Protein AF-A0A087GY65-F1 (afdb_monomer_lite)

Radius of gyration: 24.08 Å; chains: 1; bounding box: 50×68×82 Å

Structure (mmCIF, N/CA/C/O backbone):
data_AF-A0A087GY65-F1
#
_entry.id   AF-A0A087GY65-F1
#
loop_
_atom_site.group_PDB
_atom_site.id
_atom_site.type_symbol
_atom_site.label_atom_id
_atom_site.label_alt_id
_atom_site.label_comp_id
_atom_site.label_asym_id
_atom_site.label_entity_id
_atom_site.label_seq_id
_atom_site.pdbx_PDB_ins_code
_atom_site.Cartn_x
_atom_site.Cartn_y
_atom_site.Cartn_z
_atom_site.occupancy
_atom_site.B_iso_or_equiv
_atom_site.auth_seq_id
_atom_site.auth_comp_id
_atom_site.auth_asym_id
_atom_site.auth_atom_id
_atom_site.pdbx_PDB_model_num
ATOM 1 N N . MET A 1 1 ? -18.351 9.600 55.169 1.00 34.00 1 MET A N 1
ATOM 2 C CA . MET A 1 1 ? -18.700 10.530 54.075 1.00 34.00 1 MET A CA 1
ATOM 3 C C . MET A 1 1 ? -17.710 11.680 54.104 1.00 34.00 1 MET A C 1
ATOM 5 O O . MET A 1 1 ? -17.830 12.548 54.955 1.00 34.00 1 MET A O 1
ATOM 9 N N . VAL A 1 2 ? -16.688 11.634 53.250 1.00 30.53 2 VAL A N 1
ATOM 10 C CA . VAL A 1 2 ? -15.735 12.736 53.057 1.00 30.53 2 VAL A CA 1
ATOM 11 C C . VAL A 1 2 ? -15.933 13.208 51.622 1.00 30.53 2 VAL A C 1
ATOM 13 O O . VAL A 1 2 ? -15.887 12.397 50.701 1.00 30.53 2 VAL A O 1
ATOM 16 N N . SER A 1 3 ? -16.264 14.486 51.464 1.00 28.03 3 SER A N 1
ATOM 17 C CA . SER A 1 3 ? -16.585 15.107 50.177 1.00 28.03 3 SER A CA 1
ATOM 18 C C . SER A 1 3 ? -15.366 15.076 49.241 1.00 28.03 3 SER A C 1
ATOM 20 O O . SER A 1 3 ? -14.262 15.370 49.714 1.00 28.03 3 SER A O 1
ATOM 22 N N . PRO A 1 4 ? -15.508 14.756 47.941 1.00 36.94 4 PRO A N 1
ATOM 23 C CA . PRO A 1 4 ? -14.386 14.831 47.020 1.00 36.94 4 PRO A CA 1
ATOM 24 C C . PRO A 1 4 ? -14.046 16.304 46.769 1.00 36.94 4 PRO A C 1
ATOM 26 O O . PRO A 1 4 ? -14.900 17.107 46.395 1.00 36.94 4 PRO A O 1
ATOM 29 N N . LYS A 1 5 ? -12.785 16.676 47.014 1.00 35.06 5 LYS A N 1
ATOM 30 C CA . LYS A 1 5 ? -12.247 17.980 46.617 1.00 35.06 5 LYS A CA 1
ATOM 31 C C . LYS A 1 5 ? -12.293 18.069 45.092 1.00 35.06 5 LYS A C 1
ATOM 33 O O . LYS A 1 5 ? -11.694 17.240 44.415 1.00 35.06 5 LYS A O 1
ATOM 38 N N . ASN A 1 6 ? -12.986 19.084 44.583 1.00 32.34 6 ASN A N 1
ATOM 39 C CA . ASN A 1 6 ? -12.988 19.442 43.169 1.00 32.34 6 ASN A CA 1
ATOM 40 C C . ASN A 1 6 ? -11.543 19.662 42.697 1.00 32.34 6 ASN A C 1
ATOM 42 O O . ASN A 1 6 ? -10.869 20.586 43.154 1.00 32.34 6 ASN A O 1
ATOM 46 N N . LEU A 1 7 ? -11.067 18.794 41.803 1.00 34.00 7 LEU A N 1
ATOM 47 C CA . LEU A 1 7 ? -9.820 18.980 41.069 1.00 34.00 7 LEU A CA 1
ATOM 48 C C . LEU A 1 7 ? -10.046 20.098 40.046 1.00 34.00 7 LEU A C 1
ATOM 50 O O . LEU A 1 7 ? -10.655 19.884 39.002 1.00 34.00 7 LEU A O 1
ATOM 54 N N . HIS A 1 8 ? -9.582 21.306 40.364 1.00 31.89 8 HIS A N 1
ATOM 55 C CA . HIS A 1 8 ? -9.446 22.375 39.379 1.00 31.89 8 HIS A CA 1
ATOM 56 C C . HIS A 1 8 ? -8.224 22.069 38.511 1.00 31.89 8 HIS A C 1
ATOM 58 O O . HIS A 1 8 ? -7.093 22.355 38.897 1.00 31.89 8 HIS A O 1
ATOM 64 N N . VAL A 1 9 ? -8.458 21.457 37.352 1.00 36.16 9 VAL A N 1
ATOM 65 C CA . VAL A 1 9 ? -7.454 21.334 36.293 1.00 36.16 9 VAL A CA 1
ATOM 66 C C . VAL A 1 9 ? -7.715 22.441 35.282 1.00 36.16 9 VAL A C 1
ATOM 68 O O . VAL A 1 9 ? -8.796 22.525 34.699 1.00 36.16 9 VAL A O 1
ATOM 71 N N . THR A 1 10 ? -6.729 23.310 35.099 1.00 29.45 10 THR A N 1
ATOM 72 C CA . THR A 1 10 ? -6.721 24.317 34.041 1.00 29.45 10 THR A CA 1
ATOM 73 C C . THR A 1 10 ? -6.506 23.593 32.714 1.00 29.45 10 THR A C 1
ATOM 75 O O . THR A 1 10 ? -5.400 23.154 32.409 1.00 29.45 10 THR A O 1
ATOM 78 N N . ILE A 1 11 ? -7.579 23.418 31.944 1.00 33.88 11 ILE A N 1
ATOM 79 C CA . ILE A 1 11 ? -7.495 23.029 30.533 1.00 33.88 11 ILE A CA 1
ATOM 80 C C . ILE A 1 11 ? -6.746 24.171 29.824 1.00 33.88 11 ILE A C 1
ATOM 82 O O . ILE A 1 11 ? -7.148 25.322 30.007 1.00 33.88 11 ILE A O 1
ATOM 86 N N . PRO A 1 12 ? -5.674 23.919 29.051 1.00 31.08 12 PRO A N 1
ATOM 87 C CA . PRO A 1 12 ? -5.100 24.949 28.195 1.00 31.08 12 PRO A CA 1
ATOM 88 C C . PRO A 1 12 ? -6.200 25.508 27.291 1.00 31.08 12 PRO A C 1
ATOM 90 O O . PRO A 1 12 ? -6.877 24.756 26.588 1.00 31.08 12 PRO A O 1
ATOM 93 N N . GLU A 1 13 ? -6.424 26.817 27.370 1.00 35.56 13 GLU A N 1
ATOM 94 C CA . GLU A 1 13 ? -7.453 27.496 26.596 1.00 35.56 13 GLU A CA 1
ATOM 95 C C . GLU A 1 13 ? -7.210 27.308 25.091 1.00 35.56 13 GLU A C 1
ATOM 97 O O . GLU A 1 13 ? -6.154 27.655 24.573 1.00 35.56 13 GLU A O 1
ATOM 102 N N . GLN A 1 14 ? -8.249 26.776 24.438 1.00 32.81 14 GLN A N 1
ATOM 103 C CA . GLN A 1 14 ? -8.557 26.773 23.005 1.00 32.81 14 GLN A CA 1
ATOM 104 C C . GLN A 1 14 ? -7.526 26.124 22.054 1.00 32.81 14 GLN A C 1
ATOM 106 O O . GLN A 1 14 ? -6.447 26.673 21.828 1.00 32.81 14 GLN A O 1
ATOM 111 N N . PRO A 1 15 ? -7.881 25.029 21.344 1.00 37.22 15 PRO A N 1
ATOM 112 C CA . PRO A 1 15 ? -7.224 24.770 20.075 1.00 37.22 15 PRO A CA 1
ATOM 113 C C . PRO A 1 15 ? -7.545 25.950 19.155 1.00 37.22 15 PRO A C 1
ATOM 115 O O . PRO A 1 15 ? -8.698 26.380 19.074 1.00 37.22 15 PRO A O 1
ATOM 118 N N . LEU A 1 16 ? -6.517 26.490 18.496 1.00 33.16 16 LEU A N 1
ATOM 119 C CA . LEU A 1 16 ? -6.658 27.427 17.384 1.00 33.16 16 LEU A CA 1
ATOM 120 C C . LEU A 1 16 ? -7.877 27.009 16.552 1.00 33.16 16 LEU A C 1
ATOM 122 O O . LEU A 1 16 ? -7.915 25.873 16.076 1.00 33.16 16 LEU A O 1
ATOM 126 N N . ASN A 1 17 ? -8.863 27.902 16.413 1.00 31.23 17 ASN A N 1
ATOM 127 C CA . ASN A 1 17 ? -10.011 27.739 15.519 1.00 31.23 17 ASN A CA 1
ATOM 128 C C . ASN A 1 17 ? -9.507 27.712 14.065 1.00 31.23 17 ASN A C 1
ATOM 130 O O . ASN A 1 17 ? -9.662 28.663 13.302 1.00 31.23 17 ASN A O 1
ATOM 134 N N . LEU A 1 18 ? -8.841 26.624 13.694 1.00 37.56 18 LEU A N 1
ATOM 135 C CA . LEU A 1 18 ? -8.571 26.247 12.325 1.00 37.56 18 LEU A CA 1
ATOM 136 C C . LEU A 1 18 ? -9.871 25.641 11.801 1.00 37.56 18 LEU A C 1
ATOM 138 O O . LEU A 1 18 ? -10.441 24.742 12.414 1.00 37.56 18 LEU A O 1
ATOM 142 N N . SER A 1 19 ? -10.361 26.211 10.701 1.00 33.19 19 SER A N 1
ATOM 143 C CA . SER A 1 19 ? -11.542 25.767 9.958 1.00 33.19 19 SER A CA 1
ATOM 144 C C . SER A 1 19 ? -11.716 24.242 9.979 1.00 33.19 19 SER A C 1
ATOM 146 O O . SER A 1 19 ? -10.794 23.507 9.641 1.00 33.19 19 SER A O 1
ATOM 148 N N . VAL A 1 20 ? -12.935 23.789 10.294 1.00 38.62 20 VAL A N 1
ATOM 149 C CA . VAL A 1 20 ? -13.380 22.377 10.339 1.00 38.62 20 VAL A CA 1
ATOM 150 C C . VAL A 1 20 ? -13.326 21.692 8.955 1.00 38.62 20 VAL A C 1
ATOM 152 O O . VAL A 1 20 ? -13.564 20.494 8.829 1.00 38.62 20 VAL A O 1
ATOM 155 N N . SER A 1 21 ? -12.972 22.421 7.893 1.00 47.84 21 SER A N 1
ATOM 156 C CA . SER A 1 21 ? -12.647 21.825 6.596 1.00 47.84 21 SER A CA 1
ATOM 157 C C . SER A 1 21 ? -11.352 21.013 6.690 1.00 47.84 21 SER A C 1
ATOM 159 O O . SER A 1 21 ? -10.305 21.581 7.006 1.00 47.84 21 SER A O 1
ATOM 161 N N . SER A 1 22 ? -11.396 19.719 6.358 1.00 54.84 22 SER A N 1
ATOM 162 C CA . SER A 1 22 ? -10.186 18.898 6.233 1.00 54.84 22 SER A CA 1
ATOM 163 C C . SER A 1 22 ? -9.131 19.620 5.378 1.00 54.84 22 SER A C 1
ATOM 165 O O . SER A 1 22 ? -9.449 20.045 4.266 1.00 54.84 22 SER A O 1
ATOM 167 N N . PRO A 1 23 ? -7.884 19.772 5.868 1.00 64.25 23 PRO A N 1
ATOM 168 C CA . PRO A 1 23 ? -6.832 20.478 5.133 1.00 64.25 23 PRO A CA 1
ATOM 169 C C . PRO A 1 23 ? -6.410 19.728 3.862 1.00 64.25 23 PRO A C 1
ATOM 171 O O . PRO A 1 23 ? -5.824 20.311 2.953 1.00 64.25 23 PRO A O 1
ATOM 174 N N . ILE A 1 24 ? -6.731 18.433 3.791 1.00 78.19 24 ILE A N 1
ATOM 175 C CA . ILE A 1 24 ? -6.447 17.562 2.657 1.00 78.19 24 ILE A CA 1
ATOM 176 C C . ILE A 1 24 ? -7.522 17.766 1.594 1.00 78.19 24 ILE A C 1
ATOM 178 O O . ILE A 1 24 ? -8.694 17.454 1.797 1.00 78.19 24 ILE A O 1
ATOM 182 N N . SER A 1 25 ? -7.112 18.284 0.445 1.00 85.19 25 SER A N 1
ATOM 183 C CA . SER A 1 25 ? -7.953 18.383 -0.742 1.00 85.19 25 SER A CA 1
ATOM 184 C C . SER A 1 25 ? -7.103 18.155 -1.982 1.00 85.19 25 SER A C 1
ATOM 186 O O . SER A 1 25 ? -5.900 18.422 -1.984 1.00 85.19 25 SER A O 1
ATOM 188 N N . SER A 1 26 ? -7.728 17.623 -3.029 1.00 88.06 26 SER A N 1
ATOM 189 C CA . SER A 1 26 ? -7.031 17.344 -4.277 1.00 88.06 26 SER A CA 1
ATOM 190 C C . SER A 1 26 ? -6.532 18.630 -4.933 1.00 88.06 26 SER A C 1
ATOM 192 O O . SER A 1 26 ? -7.061 19.727 -4.707 1.00 88.06 26 SER A O 1
ATOM 194 N N . SER A 1 27 ? -5.539 18.485 -5.807 1.00 87.81 27 SER A N 1
ATOM 195 C CA . SER A 1 27 ? -5.176 19.530 -6.760 1.00 87.81 27 SER A CA 1
ATOM 196 C C . SER A 1 27 ? -6.367 19.885 -7.669 1.00 87.81 27 SER A C 1
ATOM 198 O O . SER A 1 27 ? -7.437 19.268 -7.620 1.00 87.81 27 SER A O 1
ATOM 200 N N . SER A 1 28 ? -6.192 20.882 -8.542 1.00 89.12 28 SER A N 1
ATOM 201 C CA . SER A 1 28 ? -7.228 21.254 -9.516 1.00 89.12 28 SER A CA 1
ATOM 202 C C . SER A 1 28 ? -7.733 20.044 -10.323 1.00 89.12 28 SER A C 1
ATOM 204 O O . SER A 1 28 ? -6.979 19.112 -10.615 1.00 89.12 28 SER A O 1
ATOM 206 N N . SER A 1 29 ? -9.007 20.069 -10.734 1.00 90.12 29 SER A N 1
ATOM 207 C CA . SER A 1 29 ? -9.605 18.975 -11.520 1.00 90.12 29 SER A CA 1
ATOM 208 C C . SER A 1 29 ? -8.809 18.666 -12.793 1.00 90.12 29 SER A C 1
ATOM 210 O O . S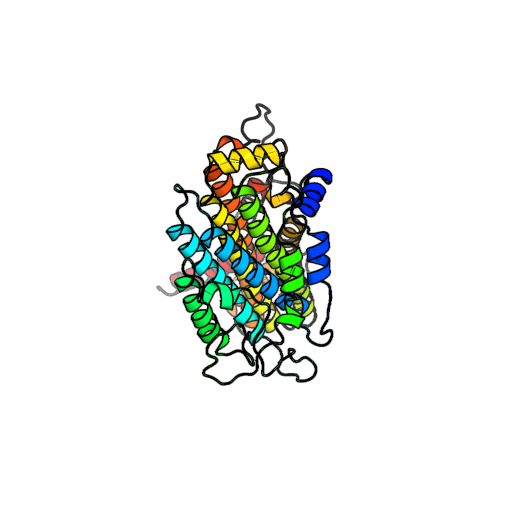ER A 1 29 ? -8.667 17.502 -13.166 1.00 90.12 29 SER A O 1
ATOM 212 N N . ALA A 1 30 ? -8.247 19.694 -13.439 1.00 91.00 30 ALA A N 1
ATOM 213 C CA . ALA A 1 30 ? -7.386 19.534 -14.608 1.00 91.00 30 ALA A CA 1
ATOM 214 C C . ALA A 1 30 ? -6.079 18.799 -14.267 1.00 91.00 30 ALA A C 1
ATOM 216 O O . ALA A 1 30 ? -5.705 17.869 -14.976 1.00 91.00 30 ALA A O 1
ATOM 217 N N . ALA A 1 31 ? -5.416 19.158 -13.160 1.00 90.06 31 ALA A N 1
ATOM 218 C CA . ALA A 1 31 ? -4.186 18.498 -12.723 1.00 90.06 31 ALA A CA 1
ATOM 219 C C . ALA A 1 31 ? -4.418 17.032 -12.328 1.00 90.06 31 ALA A C 1
ATOM 221 O O . ALA A 1 31 ? -3.618 16.173 -12.692 1.00 90.06 31 ALA A O 1
ATOM 222 N N . CYS A 1 32 ? -5.526 16.736 -11.640 1.00 93.12 32 CYS A N 1
ATOM 223 C CA . CYS A 1 32 ? -5.886 15.359 -11.302 1.00 93.12 32 CYS A CA 1
ATOM 224 C C . CYS A 1 32 ? -6.221 14.544 -12.559 1.00 93.12 32 CYS A C 1
ATOM 226 O O . CYS A 1 32 ? -5.773 13.416 -12.692 1.00 93.12 32 CYS A O 1
ATOM 228 N N . SER A 1 33 ? -6.948 15.122 -13.522 1.00 93.62 33 SER A N 1
ATOM 229 C CA . SER A 1 33 ? -7.278 14.424 -14.778 1.00 93.62 33 SER A CA 1
ATOM 230 C C . SER A 1 33 ? -6.034 14.158 -15.632 1.00 93.62 33 SER A C 1
ATOM 232 O O . SER A 1 33 ? -5.917 13.100 -16.244 1.00 93.62 33 SER A O 1
ATOM 234 N N . ALA A 1 34 ? -5.079 15.093 -15.651 1.00 92.81 34 ALA A N 1
ATOM 235 C CA . ALA A 1 34 ? -3.796 14.900 -16.321 1.00 92.81 34 ALA A CA 1
ATOM 236 C C . ALA A 1 34 ? -2.963 13.790 -15.659 1.00 92.81 34 ALA A C 1
ATOM 238 O O . ALA A 1 34 ? -2.302 13.032 -16.362 1.00 92.81 34 ALA A O 1
ATOM 239 N N . TYR A 1 35 ? -3.014 13.682 -14.329 1.00 94.81 35 TYR A N 1
ATOM 240 C CA . TYR A 1 35 ? -2.378 12.605 -13.570 1.00 94.81 35 TYR A CA 1
ATOM 241 C C . TYR A 1 35 ? -3.052 11.247 -13.827 1.00 94.81 35 TYR A C 1
ATOM 243 O O . TYR A 1 35 ? -2.361 10.288 -14.162 1.00 94.81 35 TYR A O 1
ATOM 251 N N . ASP A 1 36 ? -4.390 11.191 -13.787 1.00 95.50 36 ASP A N 1
ATOM 252 C CA . ASP A 1 36 ? -5.177 9.995 -14.115 1.00 95.50 36 ASP A CA 1
ATOM 253 C C . ASP A 1 36 ? -4.828 9.480 -15.524 1.00 95.50 36 ASP A C 1
ATOM 255 O O . ASP A 1 36 ? -4.584 8.288 -15.712 1.00 95.50 36 ASP A O 1
ATOM 259 N N . HIS A 1 37 ? -4.759 10.388 -16.506 1.00 95.00 37 HIS A N 1
ATOM 260 C CA . HIS A 1 37 ? -4.368 10.055 -17.874 1.00 95.00 37 HIS A CA 1
ATOM 261 C C . HIS A 1 37 ? -2.910 9.596 -17.952 1.00 95.00 37 HIS A C 1
ATOM 263 O O . HIS A 1 37 ? -2.643 8.533 -18.505 1.00 95.00 37 HIS A O 1
ATOM 269 N N . TYR A 1 38 ? -1.980 10.359 -17.362 1.00 94.88 38 TYR A N 1
ATOM 270 C CA . TYR A 1 38 ? -0.550 10.051 -17.365 1.00 94.88 38 TYR A CA 1
ATOM 271 C C . TYR A 1 38 ? -0.262 8.647 -16.845 1.00 94.88 38 TYR A C 1
ATOM 273 O O . TYR A 1 38 ? 0.531 7.948 -17.458 1.00 94.88 38 TYR A O 1
ATOM 281 N N . LEU A 1 39 ? -0.921 8.222 -15.764 1.00 96.44 39 LEU A N 1
ATOM 282 C CA . LEU A 1 39 ? -0.716 6.910 -15.147 1.00 96.44 39 LEU A CA 1
ATOM 283 C C . LEU A 1 39 ? -1.596 5.797 -15.722 1.00 96.44 39 LEU A C 1
ATOM 285 O O . LEU A 1 39 ? -1.441 4.641 -15.322 1.00 96.44 39 LEU A O 1
ATOM 289 N N . ARG A 1 40 ? -2.503 6.115 -16.655 1.00 96.94 40 ARG A N 1
ATOM 290 C CA . ARG A 1 40 ? -3.509 5.175 -17.177 1.00 96.94 40 ARG A CA 1
ATOM 291 C C . ARG A 1 40 ? -4.375 4.580 -16.056 1.00 96.94 40 ARG A C 1
ATOM 293 O O . ARG A 1 40 ? -4.655 3.381 -16.017 1.00 96.94 40 ARG A O 1
ATOM 300 N N . LEU A 1 41 ? -4.763 5.430 -15.096 1.00 96.88 41 LEU A N 1
ATOM 301 C CA . LEU A 1 41 ? -5.582 5.020 -13.950 1.00 96.88 41 LEU A CA 1
ATOM 302 C C . LEU A 1 41 ? -6.977 4.524 -14.329 1.00 96.88 41 LEU A C 1
ATOM 304 O O . LEU A 1 41 ? -7.449 3.630 -13.638 1.00 96.88 41 LEU A O 1
ATOM 308 N N . PRO A 1 42 ? -7.669 5.045 -15.360 1.00 96.75 42 PRO A N 1
ATOM 309 C CA . PRO A 1 42 ? -8.946 4.469 -15.774 1.00 96.75 42 PRO A CA 1
ATOM 310 C C . PRO A 1 42 ? -8.821 2.991 -16.159 1.00 96.75 42 PRO A C 1
ATOM 312 O O . PRO A 1 42 ? -9.636 2.177 -15.730 1.00 96.75 42 PRO A O 1
ATOM 315 N N . GLU A 1 43 ? -7.777 2.633 -16.908 1.00 97.50 43 GLU A N 1
ATOM 316 C CA . GLU A 1 43 ? -7.511 1.249 -17.292 1.00 97.50 43 GLU A CA 1
ATOM 317 C C . GLU A 1 43 ? -7.143 0.388 -16.082 1.00 97.50 43 GLU A C 1
ATOM 319 O O . GLU A 1 43 ? -7.725 -0.679 -15.899 1.00 97.50 43 GLU A O 1
ATOM 324 N N . LEU A 1 44 ? -6.253 0.871 -15.209 1.00 97.38 44 LEU A N 1
ATOM 325 C CA . LEU A 1 44 ? -5.900 0.160 -13.977 1.00 97.38 44 LEU A CA 1
ATOM 326 C C . LEU A 1 44 ? -7.101 -0.035 -13.041 1.00 97.38 44 LEU A C 1
ATOM 328 O O . LEU A 1 44 ? -7.313 -1.132 -12.539 1.00 97.38 44 LEU A O 1
ATOM 332 N N . LYS A 1 45 ? -7.939 0.989 -12.849 1.00 96.75 45 LYS A N 1
ATOM 333 C CA . LYS A 1 45 ? -9.160 0.894 -12.033 1.00 96.75 45 LYS A CA 1
ATOM 334 C C . LYS A 1 45 ? -10.142 -0.123 -12.596 1.00 96.75 45 LYS A C 1
ATOM 336 O O . LYS A 1 45 ? -10.794 -0.814 -11.818 1.00 96.75 45 LYS A O 1
ATOM 341 N N . ASN A 1 46 ? -10.241 -0.243 -13.918 1.00 96.75 46 ASN A N 1
ATOM 342 C CA . ASN A 1 46 ? -11.056 -1.282 -14.540 1.00 96.75 46 ASN A CA 1
ATOM 343 C C . ASN A 1 46 ? -10.522 -2.686 -14.196 1.00 96.75 46 ASN A C 1
ATOM 345 O O . ASN A 1 46 ? -11.289 -3.562 -13.806 1.00 96.75 46 ASN A O 1
ATOM 349 N N . LEU A 1 47 ? -9.198 -2.876 -14.227 1.00 96.12 47 LEU A N 1
ATOM 350 C CA . LEU A 1 47 ? -8.576 -4.127 -13.782 1.00 96.12 47 LEU A CA 1
ATOM 351 C C . LEU A 1 47 ? -8.847 -4.400 -12.298 1.00 96.12 47 LEU A C 1
ATOM 353 O O . LEU A 1 47 ? -9.307 -5.490 -11.967 1.00 96.12 47 LEU A O 1
ATOM 357 N N . TRP A 1 48 ? -8.634 -3.421 -11.417 1.00 96.25 48 TRP A N 1
ATOM 358 C CA . TRP A 1 48 ? -8.831 -3.580 -9.971 1.00 96.25 48 TRP A CA 1
ATOM 359 C C . TRP A 1 48 ? -10.283 -3.852 -9.569 1.00 96.25 48 TRP A C 1
ATOM 361 O O . TRP A 1 48 ? -10.524 -4.559 -8.597 1.00 96.25 48 TRP A O 1
ATOM 371 N N . SER A 1 49 ? -11.248 -3.280 -10.292 1.00 93.50 49 SER A N 1
ATOM 372 C CA . SER A 1 49 ? -12.682 -3.415 -9.994 1.00 93.50 49 SER A CA 1
ATOM 373 C C . SER A 1 49 ? -13.356 -4.606 -10.677 1.00 93.50 49 SER A C 1
ATOM 375 O O . SER A 1 49 ? -14.469 -4.967 -10.298 1.00 93.50 49 SER A O 1
ATOM 377 N N . SER A 1 50 ? -12.704 -5.239 -11.656 1.00 92.62 50 SER A N 1
ATOM 378 C CA . SER A 1 50 ? -13.207 -6.481 -12.249 1.00 92.62 50 SER A CA 1
ATOM 379 C C . SER A 1 50 ? -13.108 -7.630 -11.239 1.00 92.62 50 SER A C 1
ATOM 381 O O . SER A 1 50 ? -12.011 -8.022 -10.843 1.00 92.62 50 SER A O 1
ATOM 383 N N . LEU A 1 51 ? -14.258 -8.154 -10.811 1.00 87.44 51 LEU A N 1
ATOM 384 C CA . LEU A 1 51 ? -14.352 -9.295 -9.897 1.00 87.44 51 LEU A CA 1
ATOM 385 C C . LEU A 1 51 ? -14.544 -10.573 -10.712 1.00 87.44 51 LEU A C 1
ATOM 387 O O . LEU A 1 51 ? -15.657 -10.900 -11.130 1.00 87.44 51 LEU A O 1
ATOM 391 N N . ASN A 1 52 ? -13.439 -11.263 -10.976 1.00 89.75 52 ASN A N 1
ATOM 392 C CA . ASN A 1 52 ? -13.431 -12.516 -11.727 1.00 89.75 52 ASN A CA 1
ATOM 393 C C . ASN A 1 52 ? -13.830 -13.698 -10.832 1.00 89.75 52 ASN A C 1
ATOM 395 O O . ASN A 1 52 ? -14.269 -14.737 -11.329 1.00 89.75 52 ASN A O 1
ATOM 399 N N . PHE A 1 53 ? -13.712 -13.529 -9.514 1.00 91.56 53 PHE A N 1
ATOM 400 C CA . PHE A 1 53 ? -13.987 -14.532 -8.499 1.00 91.56 53 PHE A CA 1
ATOM 401 C C . PHE A 1 53 ? -14.933 -13.942 -7.442 1.00 91.56 53 PHE A C 1
ATOM 403 O O . PHE A 1 53 ? -14.546 -13.773 -6.292 1.00 91.56 53 PHE A O 1
ATOM 410 N N . PRO A 1 54 ? -16.208 -13.667 -7.785 1.00 84.94 54 PRO A N 1
ATOM 411 C CA . PRO A 1 54 ? -17.130 -12.910 -6.928 1.00 84.94 54 PRO A CA 1
ATOM 412 C C . PRO A 1 54 ? -17.426 -13.564 -5.570 1.00 84.94 54 PRO A C 1
ATOM 414 O O . PRO A 1 54 ? -17.920 -12.900 -4.663 1.00 84.94 54 PRO A O 1
ATOM 417 N N . HIS A 1 55 ? -17.150 -14.861 -5.428 1.00 86.56 55 HIS A N 1
ATOM 418 C CA . HIS A 1 55 ? -17.278 -15.583 -4.164 1.00 86.56 55 HIS A CA 1
ATOM 419 C C . HIS A 1 55 ? -16.049 -15.438 -3.261 1.00 86.56 55 HIS A C 1
ATOM 421 O O . HIS A 1 55 ? -16.150 -15.715 -2.077 1.00 86.56 55 HIS A O 1
ATOM 427 N N . TRP A 1 56 ? -14.910 -14.980 -3.778 1.00 91.00 56 TRP A N 1
ATOM 428 C CA . TRP A 1 56 ? -13.688 -14.778 -3.012 1.00 91.00 56 TRP A CA 1
ATOM 429 C C . TRP A 1 56 ? -13.657 -13.357 -2.441 1.00 91.00 56 TRP A C 1
ATOM 431 O O . TRP A 1 56 ? -13.282 -12.392 -3.105 1.00 91.00 56 TRP A O 1
ATOM 441 N N . THR A 1 57 ? -14.063 -13.217 -1.179 1.00 88.88 57 THR A N 1
ATOM 442 C CA . THR A 1 57 ? -14.239 -11.917 -0.496 1.00 88.88 57 THR A CA 1
ATOM 443 C C . THR A 1 57 ? -12.959 -11.091 -0.386 1.00 88.88 57 THR A C 1
ATOM 445 O O . THR A 1 57 ? -13.021 -9.871 -0.226 1.00 88.88 57 THR A O 1
ATOM 448 N N . THR A 1 58 ? -11.799 -11.736 -0.487 1.00 91.81 58 THR A N 1
ATOM 449 C CA . THR A 1 58 ? -10.490 -11.083 -0.430 1.00 91.81 58 THR A CA 1
ATOM 450 C C . THR A 1 58 ? -10.024 -10.571 -1.800 1.00 91.81 58 THR A C 1
ATOM 452 O O . THR A 1 58 ? -9.111 -9.744 -1.843 1.00 91.81 58 THR A O 1
ATOM 455 N N . GLU A 1 59 ? -10.681 -10.944 -2.910 1.00 94.31 59 GLU A N 1
ATOM 456 C CA . GLU A 1 59 ? -10.331 -10.499 -4.272 1.00 94.31 59 GLU A CA 1
ATOM 457 C C . GLU A 1 59 ? -10.147 -8.971 -4.389 1.00 94.31 59 GLU A C 1
ATOM 459 O O . GLU A 1 59 ? -9.094 -8.559 -4.884 1.00 94.31 59 GLU A O 1
ATOM 464 N N . PRO A 1 60 ? -11.059 -8.106 -3.883 1.00 94.88 60 PRO A N 1
ATOM 465 C CA . PRO A 1 60 ? -10.936 -6.650 -4.031 1.00 94.88 60 PRO A CA 1
ATOM 466 C C . PRO A 1 60 ? -9.697 -6.046 -3.353 1.00 94.88 60 PRO A C 1
ATOM 468 O O . PRO A 1 60 ? -9.297 -4.928 -3.673 1.00 94.88 60 PRO A O 1
ATOM 471 N N . VAL A 1 61 ? -9.098 -6.770 -2.402 1.00 96.19 61 VAL A N 1
ATOM 472 C CA . VAL A 1 61 ? -7.900 -6.362 -1.658 1.00 96.19 61 VAL A CA 1
ATOM 473 C C . VAL A 1 61 ? -6.663 -7.044 -2.242 1.00 96.19 61 VAL A C 1
ATOM 475 O O . VAL A 1 61 ? -5.668 -6.378 -2.521 1.00 96.19 61 VAL A O 1
ATOM 478 N N . LEU A 1 62 ? -6.705 -8.360 -2.463 1.00 96.50 62 LEU A N 1
ATOM 479 C CA . LEU A 1 62 ? -5.522 -9.111 -2.872 1.00 96.50 62 LEU A CA 1
ATOM 480 C C . LEU A 1 62 ? -5.176 -8.916 -4.348 1.00 96.50 62 LEU A C 1
ATOM 482 O O . LEU A 1 62 ? -3.999 -8.773 -4.670 1.00 96.50 62 LEU A O 1
ATOM 486 N N . LYS A 1 63 ? -6.164 -8.847 -5.246 1.00 97.44 63 LYS A N 1
ATOM 487 C CA . LYS A 1 63 ? -5.919 -8.617 -6.676 1.00 97.44 63 LYS A CA 1
ATOM 488 C C . LYS A 1 63 ? -5.070 -7.361 -6.921 1.00 97.44 63 LYS A C 1
ATOM 490 O O . LYS A 1 63 ? -3.969 -7.510 -7.450 1.00 97.44 63 LYS A O 1
ATOM 495 N N . PRO A 1 64 ? -5.475 -6.147 -6.503 1.00 98.38 64 PRO A N 1
ATOM 496 C CA . PRO A 1 64 ? -4.654 -4.949 -6.693 1.00 98.38 64 PRO A CA 1
ATOM 497 C C . PRO A 1 64 ? -3.291 -5.022 -5.980 1.00 98.38 64 PRO A C 1
ATOM 499 O O . PRO A 1 64 ? -2.316 -4.479 -6.497 1.00 98.38 64 PRO A O 1
ATOM 502 N N . ALA A 1 65 ? -3.171 -5.737 -4.853 1.00 98.69 65 ALA A N 1
ATOM 503 C CA . ALA A 1 65 ? -1.884 -5.953 -4.182 1.00 98.69 65 ALA A CA 1
ATOM 504 C C . ALA A 1 65 ? -0.921 -6.823 -5.017 1.00 98.69 65 ALA A C 1
ATOM 506 O O . ALA A 1 65 ? 0.257 -6.487 -5.160 1.00 98.69 65 ALA A O 1
ATOM 507 N N . LEU A 1 66 ? -1.418 -7.907 -5.623 1.00 98.56 66 LEU A N 1
ATOM 508 C CA . LEU A 1 66 ? -0.636 -8.757 -6.529 1.00 98.56 66 LEU A CA 1
ATOM 509 C C . LEU A 1 66 ? -0.249 -8.006 -7.804 1.00 98.56 66 LEU A C 1
ATOM 511 O O . LEU A 1 66 ? 0.876 -8.148 -8.280 1.00 98.56 66 LEU A O 1
ATOM 515 N N . GLN A 1 67 ? -1.145 -7.162 -8.318 1.00 98.50 67 GLN A N 1
ATOM 516 C CA . GLN A 1 67 ? -0.854 -6.306 -9.464 1.00 98.50 67 GLN A CA 1
ATOM 517 C C . GLN A 1 67 ? 0.225 -5.267 -9.140 1.00 98.50 67 GLN A C 1
ATOM 519 O O . GLN A 1 67 ? 1.126 -5.050 -9.948 1.00 98.50 67 GLN A O 1
ATOM 524 N N . ALA A 1 68 ? 0.204 -4.681 -7.939 1.00 98.81 68 ALA A N 1
ATOM 525 C CA . ALA A 1 68 ? 1.275 -3.806 -7.472 1.00 98.81 68 ALA A CA 1
ATOM 526 C C . ALA A 1 68 ? 2.629 -4.535 -7.428 1.00 98.81 68 ALA A C 1
ATOM 528 O O . ALA A 1 68 ? 3.640 -3.975 -7.849 1.00 98.81 68 ALA A O 1
ATOM 529 N N . LEU A 1 69 ? 2.642 -5.787 -6.957 1.00 98.75 69 LEU A N 1
ATOM 530 C CA . LEU A 1 69 ? 3.837 -6.632 -6.913 1.00 98.75 69 LEU A CA 1
ATOM 531 C C . LEU A 1 69 ? 4.368 -6.956 -8.321 1.00 98.75 69 LEU A C 1
ATOM 533 O O . LEU A 1 69 ? 5.566 -6.828 -8.571 1.00 98.75 69 LEU A O 1
ATOM 537 N N . GLU A 1 70 ? 3.487 -7.281 -9.266 1.00 98.62 70 GLU A N 1
ATOM 538 C CA . GLU A 1 70 ? 3.853 -7.505 -10.671 1.00 98.62 70 GLU A CA 1
ATOM 539 C C . GLU A 1 70 ? 4.407 -6.223 -11.330 1.00 98.62 70 GLU A C 1
ATOM 541 O O . GLU A 1 70 ? 5.386 -6.258 -12.081 1.00 98.62 70 GLU A O 1
ATOM 546 N N . ILE A 1 71 ? 3.854 -5.051 -10.999 1.00 98.75 71 ILE A N 1
ATOM 547 C CA . ILE A 1 71 ? 4.401 -3.761 -11.446 1.00 98.75 71 ILE A CA 1
ATOM 548 C C . ILE A 1 71 ? 5.781 -3.497 -10.808 1.00 98.75 71 ILE A C 1
ATOM 550 O O . ILE A 1 71 ? 6.678 -2.982 -11.483 1.00 98.75 71 ILE A O 1
ATOM 554 N N . THR A 1 72 ? 6.006 -3.895 -9.551 1.00 98.81 72 THR A N 1
ATOM 555 C CA . THR A 1 72 ? 7.335 -3.848 -8.913 1.00 98.81 72 THR A CA 1
ATOM 556 C C . THR A 1 72 ? 8.345 -4.727 -9.656 1.00 98.81 72 THR A C 1
ATOM 558 O O . THR A 1 72 ? 9.477 -4.296 -9.884 1.00 98.81 72 THR A O 1
ATOM 561 N N . PHE A 1 73 ? 7.954 -5.921 -10.111 1.00 98.56 73 PHE A N 1
ATOM 562 C CA . PHE A 1 73 ? 8.808 -6.774 -10.948 1.00 98.56 73 PHE A CA 1
ATOM 563 C C . PHE A 1 73 ? 9.207 -6.068 -12.247 1.00 98.56 73 PHE A C 1
ATOM 565 O O . PHE A 1 73 ? 10.387 -6.023 -12.611 1.00 98.56 73 PHE A O 1
ATOM 572 N N . ARG A 1 74 ? 8.257 -5.395 -12.897 1.00 97.62 74 ARG A N 1
ATOM 573 C CA . ARG A 1 74 ? 8.544 -4.564 -14.071 1.00 97.62 74 ARG A CA 1
ATOM 574 C C . ARG A 1 74 ? 9.533 -3.431 -13.772 1.00 97.62 74 ARG A C 1
ATOM 576 O O . ARG A 1 74 ? 10.401 -3.149 -14.603 1.00 97.62 74 ARG A O 1
ATOM 583 N N . LEU A 1 75 ? 9.447 -2.796 -12.601 1.00 97.94 75 LEU A N 1
ATOM 584 C CA . LEU A 1 75 ? 10.406 -1.768 -12.178 1.00 97.94 75 LEU A CA 1
ATOM 585 C C . LEU A 1 75 ? 11.814 -2.349 -11.974 1.00 97.94 75 LEU A C 1
ATOM 587 O O . LEU A 1 75 ? 12.791 -1.741 -12.408 1.00 97.94 75 LEU A O 1
ATOM 591 N N . ILE A 1 76 ? 11.922 -3.546 -11.388 1.00 98.31 76 ILE A N 1
ATOM 592 C CA . ILE A 1 76 ? 13.200 -4.260 -11.225 1.00 98.31 76 ILE A CA 1
ATOM 593 C C . ILE A 1 76 ? 13.856 -4.526 -12.581 1.00 98.31 76 ILE A C 1
ATOM 595 O O . ILE A 1 76 ? 15.044 -4.246 -12.739 1.00 98.31 76 ILE A O 1
ATOM 599 N N . LEU A 1 77 ? 13.099 -5.014 -13.567 1.00 96.56 77 LEU A N 1
ATOM 600 C CA . LEU A 1 77 ? 13.617 -5.205 -14.926 1.00 96.56 77 LEU A CA 1
ATOM 601 C C . LEU A 1 77 ? 14.032 -3.875 -15.564 1.00 96.56 77 LEU A C 1
ATOM 603 O O . LEU A 1 77 ? 15.117 -3.786 -16.130 1.00 96.56 77 LEU A O 1
ATOM 607 N N . THR A 1 78 ? 13.220 -2.825 -15.406 1.00 95.00 78 THR A N 1
ATOM 608 C CA . THR A 1 78 ? 13.516 -1.484 -15.940 1.00 95.00 78 THR A CA 1
ATOM 609 C C . THR A 1 78 ? 14.858 -0.958 -15.420 1.00 95.00 78 THR A C 1
ATOM 611 O O . THR A 1 78 ? 15.712 -0.566 -16.211 1.00 95.00 78 THR A O 1
ATOM 614 N N . VAL A 1 79 ? 15.093 -1.027 -14.106 1.00 95.62 79 VAL A N 1
ATOM 615 C CA . VAL A 1 79 ? 16.375 -0.646 -13.486 1.00 95.62 79 VAL A CA 1
ATOM 616 C C . VAL A 1 79 ? 17.508 -1.587 -13.907 1.00 95.62 79 VAL A C 1
ATOM 618 O O . VAL A 1 79 ? 18.633 -1.148 -14.149 1.00 95.62 79 VAL A O 1
ATOM 621 N N . GLY A 1 80 ? 17.234 -2.890 -13.987 1.00 94.44 80 GLY A N 1
ATOM 622 C CA . GLY A 1 80 ? 18.210 -3.906 -14.379 1.00 94.44 80 GLY A CA 1
ATOM 623 C C . GLY A 1 80 ? 18.708 -3.758 -15.818 1.00 94.44 80 GLY A C 1
ATOM 624 O O . GLY A 1 80 ? 19.826 -4.184 -16.121 1.00 94.44 80 GLY A O 1
ATOM 625 N N . SER A 1 81 ? 17.900 -3.150 -16.687 1.00 92.94 81 SER A N 1
ATOM 626 C CA . SER A 1 81 ? 18.219 -2.859 -18.086 1.00 92.94 81 SER A CA 1
ATOM 627 C C . SER A 1 81 ? 18.693 -1.422 -18.330 1.00 92.94 81 SER A C 1
ATOM 629 O O . SER A 1 81 ? 19.093 -1.110 -19.451 1.00 92.94 81 SER A O 1
ATOM 631 N N . ASP A 1 82 ? 18.681 -0.550 -17.319 1.00 93.38 82 ASP A N 1
ATOM 632 C CA . ASP A 1 82 ? 19.140 0.832 -17.453 1.00 93.38 82 ASP A CA 1
ATOM 633 C C . ASP A 1 82 ? 20.659 0.870 -17.715 1.00 93.38 82 ASP A C 1
ATOM 635 O O . ASP A 1 82 ? 21.474 0.324 -16.959 1.00 93.38 82 ASP A O 1
ATOM 639 N N . THR A 1 83 ? 21.038 1.489 -18.835 1.00 92.00 83 THR A N 1
ATOM 640 C CA . THR A 1 83 ? 22.409 1.538 -19.360 1.00 92.00 83 THR A CA 1
ATOM 641 C C . THR A 1 83 ? 23.182 2.789 -18.948 1.00 92.00 83 THR A C 1
ATOM 643 O O . THR A 1 83 ? 24.388 2.862 -19.211 1.00 92.00 83 THR A O 1
ATOM 646 N N . ARG A 1 84 ? 22.542 3.761 -18.285 1.00 93.56 84 ARG A N 1
ATOM 647 C CA . ARG A 1 84 ? 23.186 5.006 -17.853 1.00 93.56 84 ARG A CA 1
ATOM 648 C C . ARG A 1 84 ? 24.306 4.701 -16.855 1.00 93.56 84 ARG A C 1
ATOM 650 O O . ARG A 1 84 ? 24.217 3.801 -16.022 1.00 93.56 84 ARG A O 1
ATOM 657 N N . GLN A 1 85 ? 25.416 5.430 -16.955 1.00 91.00 85 GLN A N 1
ATOM 658 C CA . GLN A 1 85 ? 26.615 5.136 -16.155 1.00 91.00 85 GLN A CA 1
ATOM 659 C C . GLN A 1 85 ? 26.554 5.716 -14.738 1.00 91.00 85 GLN A C 1
ATOM 661 O O . GLN A 1 85 ? 27.183 5.177 -13.832 1.00 91.00 85 GLN A O 1
ATOM 666 N N . TYR A 1 86 ? 25.805 6.804 -14.549 1.00 90.81 86 TYR A N 1
ATOM 667 C CA . TYR A 1 86 ? 25.694 7.519 -13.275 1.00 90.81 86 TYR A CA 1
ATOM 668 C C . TYR A 1 86 ? 24.647 6.924 -12.329 1.00 90.81 86 TYR A C 1
ATOM 670 O O . TYR A 1 86 ? 24.581 7.325 -11.168 1.00 90.81 86 TYR A O 1
ATOM 678 N N . ILE A 1 87 ? 23.846 5.953 -12.782 1.00 92.75 87 ILE A N 1
ATOM 679 C CA . ILE A 1 87 ? 22.813 5.366 -11.934 1.00 92.75 87 ILE A CA 1
ATOM 680 C C . ILE A 1 87 ? 23.416 4.421 -10.893 1.00 92.75 87 ILE A C 1
ATOM 682 O O . ILE A 1 87 ? 24.203 3.514 -11.189 1.00 92.75 87 ILE A O 1
ATOM 686 N N . ASN A 1 88 ? 23.001 4.581 -9.639 1.00 93.12 88 ASN A N 1
ATOM 687 C CA . ASN A 1 88 ? 23.410 3.682 -8.569 1.00 93.12 88 ASN A CA 1
ATOM 688 C C . ASN A 1 88 ? 22.547 2.409 -8.573 1.00 93.12 88 ASN A C 1
ATOM 690 O O . ASN A 1 88 ? 21.701 2.212 -7.700 1.00 93.12 88 ASN A O 1
ATOM 694 N N . ARG A 1 89 ? 22.770 1.524 -9.560 1.00 92.69 89 ARG A N 1
ATOM 695 C CA . ARG A 1 89 ? 22.028 0.251 -9.698 1.00 92.69 89 ARG A CA 1
ATOM 696 C C . ARG A 1 89 ? 22.017 -0.564 -8.411 1.00 92.69 89 ARG A C 1
ATOM 698 O O . ARG A 1 89 ? 21.004 -1.158 -8.070 1.00 92.69 89 ARG A O 1
ATOM 705 N N . ARG A 1 90 ? 23.133 -0.590 -7.679 1.00 93.50 90 ARG A N 1
ATOM 706 C CA . ARG A 1 90 ? 23.238 -1.358 -6.434 1.00 93.50 90 ARG A CA 1
ATOM 707 C C . ARG A 1 90 ? 22.251 -0.859 -5.381 1.00 93.50 90 ARG A C 1
ATOM 709 O O . ARG A 1 90 ? 21.607 -1.678 -4.733 1.00 93.50 90 ARG A O 1
ATOM 716 N N . GLU A 1 91 ? 22.149 0.455 -5.205 1.00 95.94 91 GLU A N 1
ATOM 717 C CA . GLU A 1 91 ? 21.210 1.039 -4.249 1.00 95.94 91 GLU A CA 1
ATOM 718 C C . GLU A 1 91 ? 19.757 0.872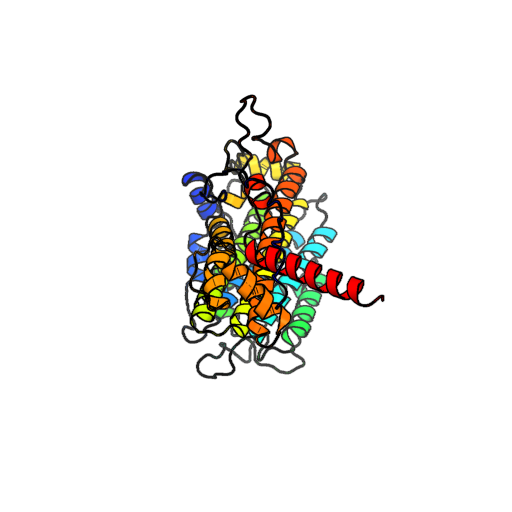 -4.708 1.00 95.94 91 GLU A C 1
ATOM 720 O O . GLU A 1 91 ? 18.919 0.499 -3.891 1.00 95.94 91 GLU A O 1
ATOM 725 N N . TRP A 1 92 ? 19.470 1.036 -6.005 1.00 97.06 92 TRP A N 1
ATOM 726 C CA . TRP A 1 92 ? 18.150 0.720 -6.560 1.00 97.06 92 TRP A CA 1
ATOM 727 C C . TRP A 1 92 ? 17.731 -0.719 -6.267 1.00 97.06 92 TRP A C 1
ATOM 729 O O . TRP A 1 92 ? 16.677 -0.938 -5.679 1.00 97.06 92 TRP A O 1
ATOM 739 N N . ILE A 1 93 ? 18.573 -1.701 -6.598 1.00 96.25 93 ILE A N 1
ATOM 740 C CA . ILE A 1 93 ? 18.286 -3.115 -6.329 1.00 96.25 93 ILE A CA 1
ATOM 741 C C . ILE A 1 93 ? 18.093 -3.363 -4.828 1.00 96.25 93 ILE A C 1
ATOM 743 O O . ILE A 1 93 ? 17.178 -4.088 -4.453 1.00 96.25 93 ILE A O 1
ATOM 747 N N . ARG A 1 94 ? 18.883 -2.725 -3.952 1.00 96.75 94 ARG A N 1
ATOM 748 C CA . ARG A 1 94 ? 18.713 -2.846 -2.494 1.00 96.75 94 ARG A CA 1
ATOM 749 C C . ARG A 1 94 ? 17.352 -2.327 -2.021 1.00 96.75 94 ARG A C 1
ATOM 751 O O . ARG A 1 94 ? 16.736 -2.954 -1.163 1.00 96.75 94 ARG A O 1
ATOM 758 N N . ARG A 1 95 ? 16.889 -1.185 -2.539 1.00 98.12 95 ARG A N 1
ATOM 759 C CA . ARG A 1 95 ? 15.586 -0.618 -2.156 1.00 98.12 95 ARG A CA 1
ATOM 760 C C . ARG A 1 95 ? 14.412 -1.366 -2.775 1.00 98.12 95 ARG A C 1
ATOM 762 O O . ARG A 1 95 ? 13.413 -1.554 -2.095 1.00 98.12 95 ARG A O 1
ATOM 769 N N . LEU A 1 96 ? 14.547 -1.844 -4.009 1.00 98.50 96 LEU A N 1
ATOM 770 C CA . LEU A 1 96 ? 13.525 -2.661 -4.667 1.00 98.50 96 LEU A CA 1
ATOM 771 C C . LEU A 1 96 ? 13.378 -4.042 -4.019 1.00 98.50 96 LEU A C 1
ATOM 773 O O . LEU A 1 96 ? 12.264 -4.534 -3.895 1.00 98.50 96 LEU A O 1
ATOM 777 N N . ASP A 1 97 ? 14.473 -4.639 -3.548 1.00 97.88 97 ASP A N 1
ATOM 778 C CA . ASP A 1 97 ? 14.454 -5.867 -2.743 1.00 97.88 97 ASP A CA 1
ATOM 779 C C . ASP A 1 97 ? 13.696 -5.668 -1.421 1.00 97.88 97 ASP A C 1
ATOM 781 O O . ASP A 1 97 ? 12.840 -6.480 -1.060 1.00 97.88 97 ASP A O 1
ATOM 785 N N . LEU A 1 98 ? 13.958 -4.555 -0.724 1.00 98.12 98 LEU A N 1
ATOM 786 C CA . LEU A 1 98 ? 13.215 -4.193 0.483 1.00 98.12 98 LEU A CA 1
ATOM 787 C C . LEU A 1 98 ? 11.727 -3.974 0.175 1.00 98.12 98 LEU A C 1
ATOM 789 O O . LEU A 1 98 ? 10.888 -4.552 0.859 1.00 98.12 98 LEU A O 1
ATOM 793 N N . LEU A 1 99 ? 11.411 -3.212 -0.878 1.00 98.75 99 LEU A N 1
ATOM 794 C CA . LEU A 1 99 ? 10.036 -2.936 -1.288 1.00 98.75 99 LEU A CA 1
ATOM 795 C C . LEU A 1 99 ? 9.277 -4.224 -1.631 1.00 98.75 99 LEU A C 1
ATOM 797 O O . LEU A 1 99 ? 8.191 -4.451 -1.105 1.00 98.75 99 LEU A O 1
ATOM 801 N N . ALA A 1 100 ? 9.852 -5.087 -2.475 1.00 98.69 100 ALA A N 1
ATOM 802 C CA . ALA A 1 100 ? 9.244 -6.363 -2.842 1.00 98.69 100 ALA A CA 1
ATOM 803 C C . ALA A 1 100 ? 9.029 -7.246 -1.605 1.00 98.69 100 ALA A C 1
ATOM 805 O O . ALA A 1 100 ? 7.968 -7.843 -1.451 1.00 98.69 100 ALA A O 1
ATOM 806 N N . THR A 1 101 ? 9.990 -7.271 -0.676 1.00 98.69 101 THR A N 1
ATOM 807 C CA . THR A 1 101 ? 9.845 -7.989 0.599 1.00 98.69 101 THR A CA 1
ATOM 808 C C . THR A 1 101 ? 8.690 -7.434 1.437 1.00 98.69 101 THR A C 1
ATOM 810 O O . THR A 1 101 ? 7.888 -8.212 1.950 1.00 98.69 101 THR A O 1
ATOM 813 N N . SER A 1 102 ? 8.567 -6.109 1.566 1.00 98.69 102 SER A N 1
ATOM 814 C CA . SER A 1 102 ? 7.454 -5.465 2.276 1.00 98.69 102 SER A CA 1
ATOM 815 C C . SER A 1 102 ? 6.099 -5.787 1.626 1.00 98.69 102 SER A C 1
ATOM 817 O O . SER A 1 102 ? 5.142 -6.089 2.337 1.00 98.69 102 SER A O 1
ATOM 819 N N . GLN A 1 103 ? 6.022 -5.787 0.290 1.00 98.88 103 GLN A N 1
ATOM 820 C CA . GLN A 1 103 ? 4.813 -6.148 -0.460 1.00 98.88 103 GLN A CA 1
ATOM 821 C C . GLN A 1 103 ? 4.430 -7.619 -0.276 1.00 98.88 103 GLN A C 1
ATOM 823 O O . GLN A 1 103 ? 3.270 -7.911 -0.005 1.00 98.88 103 GLN A O 1
ATOM 828 N N . ILE A 1 104 ? 5.395 -8.540 -0.368 1.00 98.75 104 ILE A N 1
ATOM 829 C CA . ILE A 1 104 ? 5.160 -9.982 -0.192 1.00 98.75 104 ILE A CA 1
ATOM 830 C C . ILE A 1 104 ? 4.672 -10.287 1.220 1.00 98.75 104 ILE A C 1
ATOM 832 O O . ILE A 1 104 ? 3.743 -11.069 1.377 1.00 98.75 104 ILE A O 1
ATOM 836 N N . LYS A 1 105 ? 5.240 -9.634 2.239 1.00 98.56 105 LYS A N 1
ATOM 837 C CA . LYS A 1 105 ? 4.765 -9.760 3.623 1.00 98.56 105 LYS A CA 1
ATOM 838 C C . LYS A 1 105 ? 3.307 -9.356 3.765 1.00 98.56 105 LYS A C 1
ATOM 840 O O . LYS A 1 105 ? 2.539 -10.076 4.385 1.00 98.56 105 LYS A O 1
ATOM 845 N N . LEU A 1 106 ? 2.921 -8.228 3.171 1.00 98.56 106 LEU A N 1
ATOM 846 C CA . LEU A 1 106 ? 1.535 -7.766 3.211 1.00 98.56 106 LEU A CA 1
ATOM 847 C C . LEU A 1 106 ? 0.597 -8.703 2.456 1.00 98.56 106 LEU A C 1
ATOM 849 O O . LEU A 1 106 ? -0.473 -9.017 2.963 1.00 98.56 106 LEU A O 1
ATOM 853 N N . VAL A 1 107 ? 1.015 -9.183 1.283 1.00 98.50 107 VAL A N 1
ATOM 854 C CA . VAL A 1 107 ? 0.292 -10.209 0.524 1.00 98.50 107 VAL A CA 1
ATOM 855 C C . VAL A 1 107 ? 0.098 -11.469 1.369 1.00 98.50 107 VAL A C 1
ATOM 857 O O . VAL A 1 107 ? -1.027 -11.939 1.480 1.00 98.50 107 VAL A O 1
ATOM 860 N N . ALA A 1 108 ? 1.148 -11.974 2.020 1.00 97.81 108 ALA A N 1
ATOM 861 C CA . ALA A 1 108 ? 1.063 -13.146 2.885 1.00 97.81 108 ALA A CA 1
ATOM 862 C C . ALA A 1 108 ? 0.098 -12.922 4.058 1.00 97.81 108 ALA A C 1
ATOM 864 O O . ALA A 1 108 ? -0.781 -13.747 4.275 1.00 97.81 108 ALA A O 1
ATOM 865 N N . THR A 1 109 ? 0.176 -11.776 4.746 1.00 97.00 109 THR A N 1
ATOM 866 C CA . THR A 1 109 ? -0.764 -11.441 5.829 1.00 97.00 109 THR A CA 1
ATOM 867 C C . THR A 1 109 ? -2.214 -11.385 5.332 1.00 97.00 109 THR A C 1
ATOM 869 O O . THR A 1 109 ? -3.097 -11.930 5.984 1.00 97.00 109 THR A O 1
ATOM 872 N N . ILE A 1 110 ? -2.474 -10.803 4.15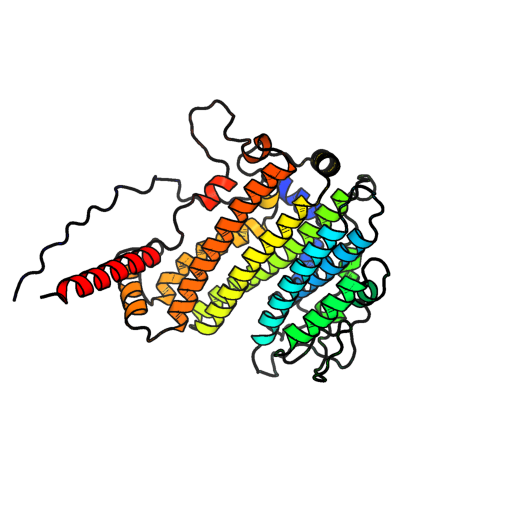3 1.00 96.06 110 ILE A N 1
ATOM 873 C CA . ILE A 1 110 ? -3.820 -10.785 3.551 1.00 96.06 110 ILE A CA 1
ATOM 874 C C . ILE A 1 110 ? -4.323 -12.214 3.276 1.00 96.06 110 ILE A C 1
ATOM 876 O O . ILE A 1 110 ? -5.493 -12.499 3.518 1.00 96.06 110 ILE A O 1
ATOM 880 N N . CYS A 1 111 ? -3.454 -13.103 2.787 1.00 94.38 111 CYS A N 1
ATOM 881 C CA . CYS A 1 111 ? -3.788 -14.500 2.495 1.00 94.38 111 CYS A CA 1
ATOM 882 C C . CYS A 1 111 ? -3.989 -15.354 3.761 1.00 94.38 111 CYS A C 1
ATOM 884 O O . CYS A 1 111 ? -4.785 -16.290 3.749 1.00 94.38 111 CYS A O 1
ATOM 886 N N . GLU A 1 112 ? -3.250 -15.079 4.839 1.00 91.38 112 GLU A N 1
ATOM 887 C CA . GLU A 1 112 ? -3.371 -15.785 6.125 1.00 91.38 112 GLU A CA 1
ATOM 888 C C . GLU A 1 112 ? -4.702 -15.492 6.825 1.00 91.38 112 GLU A C 1
ATOM 890 O O . GLU A 1 112 ? -5.258 -16.373 7.476 1.00 91.38 112 GLU A O 1
ATOM 895 N N . GLU A 1 113 ? -5.230 -14.279 6.662 1.00 83.56 113 GLU A N 1
ATOM 896 C CA . GLU A 1 113 ? -6.496 -13.837 7.258 1.00 83.56 113 GLU A CA 1
ATOM 897 C C . GLU A 1 113 ? -7.750 -14.304 6.489 1.00 83.56 113 GLU A C 1
ATOM 899 O O . GLU A 1 113 ? -8.872 -13.941 6.856 1.00 83.56 113 GLU A O 1
ATOM 904 N N . GLU A 1 114 ? -7.597 -15.088 5.415 1.00 80.38 114 GLU A N 1
ATOM 905 C CA . GLU A 1 114 ? -8.731 -15.632 4.662 1.00 80.38 114 GLU A CA 1
ATOM 906 C C . GLU A 1 114 ? -9.528 -16.659 5.477 1.00 80.38 114 GLU A C 1
ATOM 908 O O . GLU A 1 114 ? -8.974 -17.619 6.023 1.00 80.38 114 GLU A O 1
ATOM 913 N N . GLU A 1 115 ? -10.854 -16.498 5.486 1.00 72.38 115 GLU A N 1
ATOM 914 C CA . GLU A 1 115 ? -11.778 -17.374 6.211 1.00 72.38 115 GLU A CA 1
ATOM 915 C C . GLU A 1 115 ? -11.664 -18.845 5.761 1.00 72.38 115 GLU A C 1
ATOM 917 O O . GLU A 1 115 ? -11.320 -19.161 4.621 1.00 72.38 115 GLU A O 1
ATOM 922 N N . ASP A 1 116 ? -11.925 -19.777 6.681 1.00 64.00 116 ASP A N 1
ATOM 923 C CA . ASP A 1 116 ? -11.853 -21.230 6.444 1.00 64.00 116 ASP A CA 1
ATOM 924 C C . ASP A 1 116 ? -13.058 -21.804 5.677 1.00 64.00 116 ASP A C 1
ATOM 926 O O . ASP A 1 116 ? -13.156 -23.017 5.499 1.00 64.00 116 ASP A O 1
ATOM 930 N N . ASP A 1 117 ? -13.980 -20.960 5.213 1.00 67.38 117 ASP A N 1
ATOM 931 C CA . ASP A 1 117 ? -15.165 -21.408 4.485 1.00 67.38 117 ASP A CA 1
ATOM 932 C C . ASP A 1 117 ? -14.822 -21.750 3.023 1.00 67.38 117 ASP A C 1
ATOM 934 O O . ASP A 1 117 ? -14.468 -20.877 2.226 1.00 67.38 117 ASP A O 1
ATOM 938 N N . GLU A 1 118 ? -14.963 -23.028 2.645 1.00 62.28 118 GLU A N 1
ATOM 939 C CA . GLU A 1 118 ? -14.724 -23.498 1.272 1.00 62.28 118 GLU A CA 1
ATOM 940 C C . GLU A 1 118 ? -15.604 -22.789 0.227 1.00 62.28 118 GLU A C 1
ATOM 942 O O . GLU A 1 118 ? -15.230 -22.718 -0.944 1.00 62.28 118 GLU A O 1
ATOM 947 N N . SER A 1 119 ? -16.749 -22.222 0.627 1.00 58.84 119 SER A N 1
ATOM 948 C CA . SER A 1 119 ? -17.626 -21.461 -0.273 1.00 58.84 119 SER A CA 1
ATOM 949 C C . SER A 1 119 ? -17.080 -20.077 -0.660 1.00 58.84 119 SER A C 1
ATOM 951 O O . SER A 1 119 ? -17.605 -19.457 -1.586 1.00 58.84 119 SER A O 1
ATOM 953 N N . VAL A 1 120 ? -16.007 -19.624 0.001 1.00 69.75 120 VAL A N 1
ATOM 954 C CA . VAL A 1 120 ? -15.358 -18.309 -0.167 1.00 69.75 120 VAL A CA 1
ATOM 955 C C . VAL A 1 120 ? -13.873 -18.466 -0.568 1.00 69.75 120 VAL A C 1
ATOM 957 O O . VAL A 1 120 ? -13.088 -17.519 -0.528 1.00 69.75 120 VAL A O 1
ATOM 960 N N . ALA A 1 121 ? -13.461 -19.678 -0.957 1.00 78.88 121 ALA A N 1
ATOM 961 C CA . ALA A 1 121 ? -12.056 -20.044 -1.115 1.00 78.88 121 ALA A CA 1
ATOM 962 C C . ALA A 1 121 ? -11.347 -19.368 -2.304 1.00 78.88 121 ALA A C 1
ATOM 964 O O . ALA A 1 121 ? -11.922 -19.151 -3.376 1.00 78.88 121 ALA A O 1
ATOM 965 N N . ALA A 1 122 ? -10.048 -19.110 -2.125 1.00 89.50 122 ALA A N 1
ATOM 966 C CA . ALA A 1 122 ? -9.179 -18.583 -3.168 1.00 89.50 122 ALA A CA 1
ATOM 967 C C . ALA A 1 122 ? -9.090 -19.523 -4.391 1.00 89.50 122 ALA A C 1
ATOM 969 O O . ALA A 1 122 ? -9.045 -20.751 -4.249 1.00 89.50 122 ALA A O 1
ATOM 970 N N . PRO A 1 123 ? -8.998 -18.970 -5.614 1.00 93.38 123 PRO A N 1
ATOM 971 C CA . PRO A 1 123 ? -8.885 -19.767 -6.828 1.00 93.38 123 PRO A CA 1
ATOM 972 C C . PRO A 1 123 ? -7.483 -20.373 -6.957 1.00 93.38 123 PRO A C 1
ATOM 974 O O . PRO A 1 123 ? -6.515 -19.669 -7.245 1.00 93.38 123 PRO A O 1
ATOM 977 N N . VAL A 1 124 ? -7.368 -21.695 -6.803 1.00 94.56 124 VAL A N 1
ATOM 978 C CA . VAL A 1 124 ? -6.077 -22.405 -6.835 1.00 94.56 124 VAL A CA 1
ATOM 979 C C . VAL A 1 124 ? -5.940 -23.413 -7.987 1.00 94.56 124 VAL A C 1
ATOM 981 O O . VAL A 1 124 ? -6.920 -23.836 -8.597 1.00 94.56 124 VAL A O 1
ATOM 984 N N . THR A 1 125 ? -4.701 -23.778 -8.315 1.00 94.31 125 THR A N 1
ATOM 985 C CA . THR A 1 125 ? -4.290 -24.679 -9.401 1.00 94.31 125 THR A CA 1
ATOM 986 C C . THR A 1 125 ? -3.018 -25.458 -9.023 1.00 94.31 125 THR A C 1
ATOM 988 O O . THR A 1 125 ? -2.355 -25.166 -8.028 1.00 94.31 125 THR A O 1
ATOM 991 N N . SER A 1 126 ? -2.657 -26.465 -9.822 1.00 91.44 126 SER A N 1
ATOM 992 C CA . SER A 1 126 ? -1.413 -27.238 -9.688 1.00 91.44 126 SER A CA 1
ATOM 993 C C . SER A 1 126 ? -0.249 -26.688 -10.520 1.00 91.44 126 SER A C 1
ATOM 995 O O . SER A 1 126 ? 0.843 -27.251 -10.490 1.00 91.44 126 SER A O 1
ATOM 997 N N . THR A 1 127 ? -0.465 -25.624 -11.297 1.00 90.25 127 THR A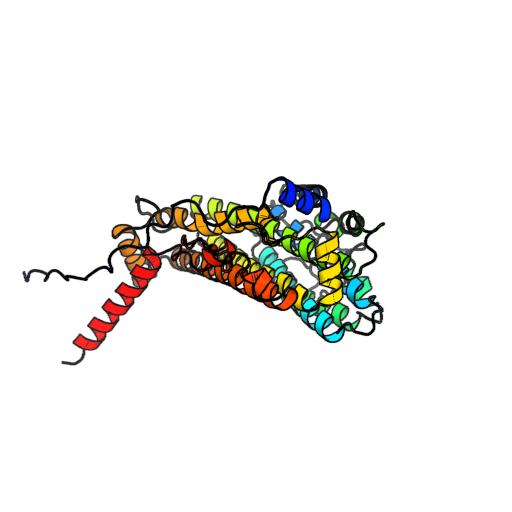 N 1
ATOM 998 C CA . THR A 1 127 ? 0.537 -25.043 -12.203 1.00 90.25 127 THR A CA 1
ATOM 999 C C . THR A 1 127 ? 0.954 -23.649 -11.759 1.00 90.25 127 THR A C 1
ATOM 1001 O O . THR A 1 127 ? 0.110 -22.841 -11.387 1.00 90.25 127 THR A O 1
ATOM 1004 N N . TRP A 1 128 ? 2.244 -23.344 -11.868 1.00 92.25 128 TRP A N 1
ATOM 1005 C CA . TRP A 1 128 ? 2.752 -21.980 -11.737 1.00 92.25 128 TRP A CA 1
ATOM 1006 C C . TRP A 1 128 ? 2.279 -21.050 -12.865 1.00 92.25 128 TRP A C 1
ATOM 1008 O O . TRP A 1 128 ? 1.892 -21.501 -13.946 1.00 92.25 128 TRP A O 1
ATOM 1018 N N . SER A 1 129 ? 2.342 -19.751 -12.584 1.00 95.31 129 SER A N 1
ATOM 1019 C CA . SER A 1 129 ? 2.177 -18.650 -13.525 1.00 95.31 129 SER A CA 1
ATOM 1020 C C . SER A 1 129 ? 3.125 -18.801 -14.709 1.00 95.31 129 SER A C 1
ATOM 1022 O O . SER A 1 129 ? 4.316 -19.074 -14.554 1.00 95.31 129 SER A O 1
ATOM 1024 N N . SER A 1 130 ? 2.577 -18.580 -15.899 1.00 94.12 130 SER A N 1
ATOM 1025 C CA . SER A 1 130 ? 3.330 -18.535 -17.151 1.00 94.12 130 SER A CA 1
ATOM 1026 C C . SER A 1 130 ? 3.599 -17.109 -17.631 1.00 94.12 130 SER A C 1
ATOM 1028 O O . SER A 1 130 ? 4.423 -16.916 -18.526 1.00 94.12 130 SER A O 1
ATOM 1030 N N . LEU A 1 131 ? 2.905 -16.121 -17.051 1.00 96.50 131 LEU A N 1
ATOM 1031 C CA . LEU A 1 131 ? 2.921 -14.730 -17.501 1.00 96.50 131 LEU A CA 1
ATOM 1032 C C . LEU A 1 131 ? 3.619 -13.768 -16.537 1.00 96.50 131 LEU A C 1
ATOM 1034 O O . LEU A 1 131 ? 3.906 -12.646 -16.943 1.00 96.50 131 LEU A O 1
ATOM 1038 N N . SER A 1 132 ? 3.881 -14.153 -15.284 1.00 97.44 132 SER A N 1
ATOM 1039 C CA . SER A 1 132 ? 4.591 -13.273 -14.351 1.00 97.44 132 SER A CA 1
ATOM 1040 C C . SER A 1 132 ? 6.017 -12.984 -14.821 1.00 97.44 132 SER A C 1
ATOM 1042 O O . SER A 1 132 ? 6.698 -13.838 -15.392 1.00 97.44 132 SER A O 1
ATOM 1044 N N . LEU A 1 133 ? 6.497 -11.778 -14.522 1.00 97.81 133 LEU A N 1
ATOM 1045 C CA . LEU A 1 133 ? 7.871 -11.354 -14.790 1.00 97.81 133 LEU A CA 1
ATOM 1046 C C . LEU A 1 133 ? 8.898 -11.946 -13.813 1.00 97.81 133 LEU A C 1
ATOM 1048 O O . LEU A 1 133 ? 10.099 -11.888 -14.082 1.00 97.81 133 LEU A O 1
ATOM 1052 N N . LEU A 1 134 ? 8.482 -12.510 -12.672 1.00 97.81 134 LEU A N 1
ATOM 1053 C CA . LEU A 1 134 ? 9.432 -12.984 -11.659 1.00 97.81 134 LEU A CA 1
ATOM 1054 C C . LEU A 1 134 ? 10.370 -14.111 -12.150 1.00 97.81 134 LEU A C 1
ATOM 1056 O O . LEU A 1 134 ? 11.577 -14.004 -11.901 1.00 97.81 134 LEU A O 1
ATOM 1060 N N . PRO A 1 135 ? 9.902 -15.141 -12.884 1.00 96.06 135 PRO A N 1
ATOM 1061 C CA . PRO A 1 135 ? 10.792 -16.124 -13.506 1.00 96.06 135 PRO A CA 1
ATOM 1062 C C . PRO A 1 135 ? 11.856 -15.502 -14.428 1.00 96.06 135 PRO A C 1
ATOM 1064 O O . PRO A 1 135 ? 13.011 -15.938 -14.436 1.00 96.06 135 PRO A O 1
ATOM 1067 N N . GLU A 1 136 ? 11.506 -14.448 -15.173 1.00 95.88 136 GLU A N 1
ATOM 1068 C CA . GLU A 1 136 ? 12.453 -13.715 -16.023 1.00 95.88 136 GLU A CA 1
ATOM 1069 C C . GLU A 1 136 ? 13.498 -12.977 -15.175 1.00 95.88 136 GLU A C 1
ATOM 1071 O O . GLU A 1 136 ? 14.700 -13.089 -15.421 1.00 95.88 136 GLU A O 1
ATOM 1076 N N . ILE A 1 137 ? 13.071 -12.291 -14.110 1.00 97.25 137 ILE A N 1
ATOM 1077 C CA . ILE A 1 137 ? 13.983 -11.620 -13.169 1.00 97.25 137 ILE A CA 1
ATOM 1078 C C . ILE A 1 137 ? 14.958 -12.624 -12.550 1.00 97.25 137 ILE A C 1
ATOM 1080 O O . ILE A 1 137 ? 16.144 -12.338 -12.424 1.00 97.25 137 ILE A O 1
ATOM 1084 N N . ALA A 1 138 ? 14.482 -13.814 -12.187 1.00 96.81 138 ALA A N 1
ATOM 1085 C CA . ALA A 1 138 ? 15.294 -14.852 -11.561 1.00 96.81 138 ALA A CA 1
ATOM 1086 C C . ALA A 1 138 ? 16.300 -15.529 -12.511 1.00 96.81 138 ALA A C 1
ATOM 1088 O O . ALA A 1 138 ? 17.145 -16.294 -12.044 1.00 96.81 138 ALA A O 1
ATOM 1089 N N . THR A 1 139 ? 16.234 -15.254 -13.817 1.00 95.31 139 THR A N 1
ATOM 1090 C CA . THR A 1 139 ? 17.126 -15.833 -14.837 1.00 95.31 139 THR A CA 1
ATOM 1091 C C . THR A 1 139 ? 17.933 -14.784 -15.609 1.00 95.31 139 THR A C 1
ATOM 1093 O O . THR A 1 139 ? 18.966 -15.110 -16.196 1.00 95.31 139 THR A O 1
ATOM 1096 N N . CYS A 1 140 ? 17.524 -13.514 -15.582 1.00 93.69 140 CYS A N 1
ATOM 1097 C CA . CYS A 1 140 ? 18.232 -12.421 -16.236 1.00 93.69 140 CYS A CA 1
ATOM 1098 C C . CYS A 1 140 ? 19.529 -12.058 -15.498 1.00 93.69 140 CYS A C 1
ATOM 1100 O O . CYS A 1 140 ? 19.526 -11.745 -14.313 1.00 93.69 140 CYS A O 1
ATOM 1102 N N . ARG A 1 141 ? 20.659 -12.010 -16.214 1.00 91.62 141 ARG A N 1
ATOM 1103 C CA . ARG A 1 141 ? 22.001 -11.819 -15.627 1.00 91.62 141 ARG A CA 1
ATOM 1104 C C . ARG A 1 141 ? 22.132 -10.591 -14.714 1.00 91.62 141 ARG A C 1
ATOM 1106 O O . ARG A 1 141 ? 22.924 -10.621 -13.775 1.00 91.62 141 ARG A O 1
ATOM 1113 N N . THR A 1 142 ? 21.428 -9.496 -15.002 1.00 92.06 142 THR A N 1
ATOM 1114 C CA . THR A 1 142 ? 21.533 -8.255 -14.214 1.00 92.06 142 THR A CA 1
ATOM 1115 C C . THR A 1 142 ? 20.653 -8.255 -12.966 1.00 92.06 142 THR A C 1
ATOM 1117 O O . THR A 1 142 ? 20.940 -7.502 -12.035 1.00 92.06 142 THR A O 1
ATOM 1120 N N . THR A 1 143 ? 19.628 -9.107 -12.913 1.00 96.00 143 THR A N 1
ATOM 1121 C CA . THR A 1 143 ? 18.616 -9.141 -11.845 1.00 96.00 143 THR A CA 1
ATOM 1122 C C . THR A 1 143 ? 18.460 -10.516 -11.181 1.00 96.00 143 THR A C 1
ATOM 1124 O O . THR A 1 143 ? 17.718 -10.647 -10.212 1.00 96.00 143 THR A O 1
ATOM 1127 N N . GLU A 1 144 ? 19.227 -11.522 -11.603 1.00 96.62 144 GLU A N 1
ATOM 1128 C CA . GLU A 1 144 ? 19.149 -12.909 -11.126 1.00 96.62 144 GLU A CA 1
ATOM 1129 C C . GLU A 1 144 ? 19.232 -13.010 -9.598 1.00 96.62 144 GLU A C 1
ATOM 1131 O O . GLU A 1 144 ? 18.476 -13.751 -8.967 1.00 96.62 144 GLU A O 1
ATOM 1136 N N . SER A 1 145 ? 20.139 -12.245 -8.983 1.00 96.12 145 SER A N 1
ATOM 1137 C CA . SER A 1 145 ? 20.358 -12.284 -7.536 1.00 96.12 145 SER A CA 1
ATOM 1138 C C . SER A 1 145 ? 19.145 -11.795 -6.743 1.00 96.12 145 SER A C 1
ATOM 1140 O O . SER A 1 145 ? 18.778 -12.431 -5.753 1.00 96.12 145 SER A O 1
ATOM 1142 N N . ILE A 1 146 ? 18.503 -10.705 -7.179 1.00 97.62 146 ILE A N 1
ATOM 1143 C CA . ILE A 1 146 ? 17.276 -10.203 -6.552 1.00 97.62 146 ILE A CA 1
ATOM 1144 C C . ILE A 1 146 ? 16.094 -11.124 -6.866 1.00 97.62 146 ILE A C 1
ATOM 1146 O O . ILE A 1 146 ? 15.339 -11.437 -5.954 1.00 97.62 146 ILE A O 1
ATOM 1150 N N . GLY A 1 147 ? 15.972 -11.648 -8.091 1.00 98.00 147 GLY A N 1
ATOM 1151 C CA . GLY A 1 147 ? 14.894 -12.575 -8.452 1.00 98.00 147 GLY A CA 1
ATOM 1152 C C . GLY A 1 147 ? 14.904 -13.847 -7.606 1.00 98.00 147 GLY A C 1
ATOM 1153 O O . GLY A 1 147 ? 13.899 -14.193 -6.992 1.00 98.00 147 GLY A O 1
ATOM 1154 N N . LYS A 1 148 ? 16.068 -14.495 -7.461 1.00 97.75 148 LYS A N 1
ATOM 1155 C CA . LYS A 1 148 ? 16.228 -15.668 -6.582 1.00 97.75 148 LYS A CA 1
ATOM 1156 C C . LYS A 1 148 ? 15.923 -15.357 -5.120 1.00 97.75 148 LYS A C 1
ATOM 1158 O O . LYS A 1 148 ? 15.364 -16.195 -4.413 1.00 97.75 148 LYS A O 1
ATOM 1163 N N . LYS A 1 149 ? 16.289 -14.160 -4.659 1.00 98.00 149 LYS A N 1
ATOM 1164 C CA . LYS A 1 149 ? 15.972 -13.723 -3.302 1.00 98.00 149 LYS A CA 1
ATOM 1165 C C . LYS A 1 149 ? 14.468 -13.532 -3.115 1.00 98.00 149 LYS A C 1
ATOM 1167 O O . LYS A 1 149 ? 13.940 -14.043 -2.138 1.00 98.00 149 LYS A O 1
ATOM 1172 N N . ILE A 1 150 ? 13.784 -12.889 -4.061 1.00 98.56 150 ILE A N 1
ATOM 1173 C CA . ILE A 1 150 ? 12.328 -12.710 -4.042 1.00 98.56 150 ILE A CA 1
ATOM 1174 C C . ILE A 1 150 ? 11.612 -14.066 -4.001 1.00 98.56 150 ILE A C 1
ATOM 1176 O O . ILE A 1 150 ? 10.730 -14.247 -3.169 1.00 98.56 150 ILE A O 1
ATOM 1180 N N . LEU A 1 151 ? 12.031 -15.042 -4.815 1.00 98.25 151 LEU A N 1
ATOM 1181 C CA . LEU A 1 151 ? 11.474 -16.403 -4.783 1.00 98.25 151 LEU A CA 1
ATOM 1182 C C . LEU A 1 151 ? 11.608 -17.058 -3.398 1.00 98.25 151 LEU A C 1
ATOM 1184 O O . LEU A 1 151 ? 10.664 -17.667 -2.902 1.00 98.25 151 LEU A O 1
ATOM 1188 N N . SER A 1 152 ? 12.763 -16.893 -2.746 1.00 97.94 152 SER A N 1
ATOM 1189 C CA . SER A 1 152 ? 12.977 -17.362 -1.369 1.00 97.94 152 SER A CA 1
ATOM 1190 C C . SER A 1 152 ? 12.119 -16.597 -0.355 1.00 97.94 152 SER A C 1
ATOM 1192 O O . SER A 1 152 ? 11.590 -17.187 0.583 1.00 97.94 152 SER A O 1
ATOM 1194 N N . THR A 1 153 ? 11.937 -15.288 -0.534 1.00 98.50 153 THR A N 1
ATOM 1195 C CA . THR A 1 153 ? 11.043 -14.490 0.314 1.00 98.50 153 THR A CA 1
ATOM 1196 C C . THR A 1 153 ? 9.600 -14.980 0.202 1.00 98.50 153 THR A C 1
ATOM 1198 O O . THR A 1 153 ? 8.965 -15.164 1.233 1.00 98.50 153 THR A O 1
ATOM 1201 N N . ILE A 1 154 ? 9.099 -15.264 -1.006 1.00 98.38 154 ILE A N 1
ATOM 1202 C CA . ILE A 1 154 ? 7.753 -15.829 -1.201 1.00 98.38 154 ILE A CA 1
ATOM 1203 C C . ILE A 1 154 ? 7.622 -17.162 -0.461 1.00 98.38 154 ILE A C 1
ATOM 1205 O O . ILE A 1 154 ? 6.686 -17.324 0.313 1.00 98.38 154 ILE A O 1
ATOM 1209 N N . GLU A 1 155 ? 8.577 -18.080 -0.628 1.00 97.00 155 GLU A N 1
ATOM 1210 C CA . GLU A 1 155 ? 8.573 -19.371 0.077 1.00 97.00 155 GLU A CA 1
ATOM 1211 C C . GLU A 1 155 ? 8.465 -19.206 1.602 1.00 97.00 155 GLU A C 1
ATOM 1213 O O . GLU A 1 155 ? 7.689 -19.898 2.262 1.00 97.00 155 GLU A O 1
ATOM 1218 N N . ASN A 1 156 ? 9.247 -18.280 2.164 1.00 97.19 156 ASN A N 1
ATOM 1219 C CA . ASN A 1 156 ? 9.317 -18.076 3.607 1.00 97.19 156 ASN A CA 1
ATOM 1220 C C . ASN A 1 156 ? 8.063 -17.397 4.164 1.00 97.19 156 ASN A C 1
ATOM 1222 O O . ASN A 1 156 ? 7.516 -17.863 5.162 1.00 97.19 156 ASN A O 1
ATOM 1226 N N . GLU A 1 157 ? 7.627 -16.299 3.547 1.00 97.50 157 GLU A N 1
ATOM 1227 C CA . GLU A 1 157 ? 6.507 -15.499 4.053 1.00 97.50 157 GLU A CA 1
ATOM 1228 C C . GLU A 1 157 ? 5.171 -16.202 3.804 1.00 97.50 157 GLU A C 1
ATOM 1230 O O . GLU A 1 157 ? 4.305 -16.183 4.665 1.00 97.50 157 GLU A O 1
ATOM 1235 N N . MET A 1 158 ? 5.017 -16.925 2.690 1.00 96.44 158 MET A N 1
ATOM 1236 C CA . MET A 1 158 ? 3.776 -17.652 2.412 1.00 96.44 158 MET A CA 1
ATOM 1237 C C . MET A 1 158 ? 3.627 -18.921 3.261 1.00 96.44 158 MET A C 1
ATOM 1239 O O . MET A 1 158 ? 2.634 -19.626 3.109 1.00 96.44 158 MET A O 1
ATOM 1243 N N . ARG A 1 159 ? 4.585 -19.288 4.124 1.00 94.50 159 ARG A N 1
ATOM 1244 C CA . ARG A 1 159 ? 4.623 -20.599 4.801 1.00 94.50 159 ARG A CA 1
ATOM 1245 C C . ARG A 1 159 ? 3.335 -20.954 5.552 1.00 94.50 159 ARG A C 1
ATOM 1247 O O . ARG A 1 159 ? 2.980 -22.131 5.574 1.00 94.50 159 ARG A O 1
ATOM 1254 N N . TRP A 1 160 ? 2.654 -19.971 6.139 1.00 91.56 160 TRP A N 1
ATOM 1255 C CA . TRP A 1 160 ? 1.417 -20.183 6.902 1.00 91.56 160 TRP A CA 1
ATOM 1256 C C . TRP A 1 160 ? 0.141 -19.985 6.077 1.00 91.56 160 TRP A C 1
ATOM 1258 O O . TRP A 1 160 ? -0.944 -20.316 6.543 1.00 91.56 160 TRP A O 1
ATOM 1268 N N . CYS A 1 161 ? 0.259 -19.524 4.831 1.00 94.12 161 CYS A N 1
ATOM 1269 C CA . CYS A 1 161 ? -0.864 -19.424 3.905 1.00 94.12 161 CYS A CA 1
ATOM 1270 C C . CYS A 1 161 ? -1.304 -20.808 3.399 1.00 94.12 161 CYS A C 1
ATOM 1272 O O . CYS A 1 161 ? -0.473 -21.694 3.172 1.00 94.12 161 CYS A O 1
ATOM 1274 N N . LYS A 1 162 ? -2.604 -20.953 3.106 1.00 92.94 162 LYS A N 1
ATOM 1275 C CA . LYS A 1 162 ? -3.229 -22.180 2.564 1.00 92.94 162 LYS A CA 1
ATOM 1276 C C . LYS A 1 162 ? -2.718 -22.566 1.168 1.00 92.94 162 LYS A C 1
ATOM 1278 O O . LYS A 1 162 ? -2.705 -23.737 0.801 1.00 92.94 162 LYS A O 1
ATOM 1283 N N . TYR A 1 163 ? -2.268 -21.579 0.402 1.00 94.75 163 TYR A N 1
ATOM 1284 C CA . TYR A 1 163 ? -1.684 -21.718 -0.931 1.00 94.75 163 TYR A CA 1
ATOM 1285 C C . TYR A 1 163 ? -0.367 -20.939 -1.012 1.00 94.75 163 TYR A C 1
ATOM 1287 O O . TYR A 1 163 ? 0.066 -20.304 -0.047 1.00 94.75 163 TYR A O 1
ATOM 1295 N N . THR A 1 164 ? 0.324 -21.021 -2.142 1.00 96.00 164 THR A N 1
ATOM 1296 C CA . THR A 1 164 ? 1.448 -20.130 -2.468 1.00 96.00 164 THR A CA 1
ATOM 1297 C C . THR A 1 164 ? 1.183 -19.406 -3.789 1.00 96.00 164 THR A C 1
ATOM 1299 O O . THR A 1 164 ? 0.207 -19.713 -4.470 1.00 96.00 164 THR A O 1
ATOM 1302 N N . LEU A 1 165 ? 1.978 -18.394 -4.136 1.00 96.81 165 LEU A N 1
ATOM 1303 C CA . LEU A 1 165 ? 1.666 -17.504 -5.261 1.00 96.81 165 LEU A CA 1
ATOM 1304 C C . LEU A 1 165 ? 1.835 -18.168 -6.635 1.00 96.81 165 LEU A C 1
ATOM 1306 O O . LEU A 1 165 ? 1.173 -17.763 -7.583 1.00 96.81 165 LEU A O 1
ATOM 1310 N N . GLY A 1 166 ? 2.685 -19.191 -6.744 1.00 96.06 166 GLY A N 1
ATOM 1311 C CA . GLY A 1 166 ? 2.940 -19.904 -7.991 1.00 96.06 166 GLY A CA 1
ATOM 1312 C C . GLY A 1 166 ? 3.755 -19.093 -8.985 1.00 96.06 166 GLY A C 1
ATOM 1313 O O . GLY A 1 166 ? 3.457 -19.110 -10.169 1.00 96.06 166 GLY A O 1
ATOM 1314 N N . LEU A 1 167 ? 4.784 -18.389 -8.528 1.00 97.00 167 LEU A N 1
ATOM 1315 C CA . LEU A 1 167 ? 5.648 -17.518 -9.331 1.00 97.00 167 LEU A CA 1
ATOM 1316 C C . LEU A 1 167 ? 7.028 -18.130 -9.622 1.00 97.00 167 LEU A C 1
ATOM 1318 O O . LEU A 1 167 ? 7.926 -17.448 -10.115 1.00 97.00 167 LEU A O 1
ATOM 1322 N N . GLY A 1 168 ? 7.201 -19.418 -9.314 1.00 94.25 168 GLY A N 1
ATOM 1323 C CA . GLY A 1 168 ? 8.461 -20.158 -9.447 1.00 94.25 168 GLY A CA 1
ATOM 1324 C C . GLY A 1 168 ? 9.211 -20.371 -8.145 1.00 94.25 168 GLY A C 1
ATOM 1325 O O . GLY A 1 168 ? 10.363 -20.807 -8.172 1.00 94.25 168 GLY A O 1
ATOM 1326 N N . GLU A 1 169 ? 8.586 -20.063 -7.010 1.00 95.69 169 GLU A N 1
ATOM 1327 C CA . GLU A 1 169 ? 9.113 -20.421 -5.704 1.00 95.69 169 GLU A CA 1
ATOM 1328 C C . GLU A 1 169 ? 9.184 -21.954 -5.543 1.00 95.69 169 GLU A C 1
ATOM 1330 O O . GLU A 1 169 ? 8.412 -22.677 -6.179 1.00 95.69 169 GLU A O 1
ATOM 1335 N N . PRO A 1 170 ? 10.103 -22.478 -4.709 1.00 93.25 170 PRO A N 1
ATOM 1336 C CA . PRO A 1 170 ? 10.316 -23.920 -4.573 1.00 93.25 170 PRO A CA 1
ATOM 1337 C C . PRO A 1 170 ? 9.094 -24.710 -4.091 1.00 93.25 170 PRO A C 1
ATOM 1339 O O . PRO A 1 170 ? 8.959 -25.877 -4.453 1.00 93.25 170 PRO A O 1
ATOM 1342 N N . ASN A 1 171 ? 8.241 -24.095 -3.264 1.00 94.12 171 ASN A N 1
ATOM 1343 C CA . ASN A 1 171 ? 7.056 -24.687 -2.656 1.00 94.12 171 ASN A CA 1
ATOM 1344 C C . ASN A 1 171 ? 7.355 -26.003 -1.921 1.00 94.12 171 ASN A C 1
ATOM 1346 O O . ASN A 1 171 ? 6.806 -27.064 -2.230 1.00 94.12 171 ASN A O 1
ATOM 1350 N N . LEU A 1 172 ? 8.233 -25.940 -0.916 1.00 93.69 172 LEU A N 1
ATOM 1351 C CA . LEU A 1 172 ? 8.702 -27.118 -0.173 1.00 93.69 172 LEU A CA 1
ATOM 1352 C C . LEU A 1 172 ? 7.574 -27.824 0.590 1.00 93.69 172 LEU A C 1
ATOM 1354 O O . LEU A 1 172 ? 7.665 -29.017 0.874 1.00 93.69 172 LEU A O 1
ATOM 1358 N N . ALA A 1 173 ? 6.514 -27.086 0.920 1.00 93.31 173 ALA A N 1
ATOM 1359 C CA . ALA A 1 173 ? 5.328 -27.605 1.588 1.00 93.31 173 ALA A CA 1
ATOM 1360 C C . ALA A 1 173 ? 4.333 -28.298 0.634 1.00 93.31 173 ALA A C 1
ATOM 1362 O O . ALA A 1 173 ? 3.364 -28.884 1.111 1.00 93.31 173 ALA A O 1
ATOM 1363 N N . GLY A 1 174 ? 4.545 -28.243 -0.688 1.00 94.06 174 GLY A N 1
ATOM 1364 C CA . GLY A 1 174 ? 3.659 -28.870 -1.675 1.00 94.06 174 GLY A CA 1
ATOM 1365 C C . GLY A 1 174 ? 2.247 -28.277 -1.703 1.00 94.06 174 GLY A C 1
ATOM 1366 O O . GLY A 1 174 ? 1.286 -28.990 -1.988 1.00 94.06 174 GLY A O 1
ATOM 1367 N N . LYS A 1 175 ? 2.110 -26.987 -1.374 1.00 94.88 175 LYS A N 1
ATOM 1368 C CA . LYS A 1 175 ? 0.822 -26.282 -1.346 1.00 94.88 175 LYS A CA 1
ATOM 1369 C C . LYS A 1 175 ? 0.281 -26.062 -2.760 1.00 94.88 175 LYS A C 1
ATOM 1371 O O . LYS A 1 175 ? 1.072 -25.977 -3.700 1.00 94.88 175 LYS A O 1
ATOM 1376 N N . PRO A 1 176 ? -1.040 -25.921 -2.945 1.00 95.81 176 PRO A N 1
ATOM 1377 C CA . PRO A 1 176 ? -1.568 -25.505 -4.235 1.00 95.81 176 PRO A CA 1
ATOM 1378 C C . PRO A 1 176 ? -1.114 -24.072 -4.574 1.00 95.81 176 PRO A C 1
ATOM 1380 O O . PRO A 1 176 ? -0.782 -23.280 -3.687 1.00 95.81 176 PRO A O 1
ATOM 1383 N N . TYR A 1 177 ? -1.096 -23.744 -5.864 1.00 96.50 177 TYR A N 1
ATOM 1384 C CA . TYR A 1 177 ? -0.735 -22.420 -6.366 1.00 96.50 177 TYR A CA 1
ATOM 1385 C C . TYR A 1 177 ? -1.979 -21.570 -6.564 1.00 96.50 177 TYR A C 1
ATOM 1387 O O . TYR A 1 177 ? -2.981 -22.068 -7.066 1.00 96.50 177 TYR A O 1
ATOM 1395 N N . LEU A 1 178 ? -1.921 -20.283 -6.239 1.00 96.75 178 LEU A N 1
ATOM 1396 C CA . LEU A 1 178 ? -2.930 -19.329 -6.686 1.00 96.75 178 LEU A CA 1
ATOM 1397 C C . LEU A 1 178 ? -3.000 -19.353 -8.222 1.00 96.75 178 LEU A C 1
ATOM 1399 O O . LEU A 1 178 ? -1.973 -19.460 -8.894 1.00 96.75 178 LEU A O 1
ATOM 1403 N N . ARG A 1 179 ? -4.198 -19.205 -8.796 1.00 96.62 179 ARG A N 1
ATOM 1404 C CA . ARG A 1 179 ? -4.400 -18.950 -10.233 1.00 96.62 179 ARG A CA 1
ATOM 1405 C C . ARG A 1 179 ? -3.933 -17.536 -10.594 1.00 96.62 179 ARG A C 1
ATOM 1407 O O . ARG A 1 179 ? -4.723 -16.679 -10.979 1.00 96.62 179 ARG A O 1
ATOM 1414 N N . TYR A 1 180 ? -2.635 -17.286 -10.429 1.00 97.19 180 TYR A N 1
ATOM 1415 C CA . TYR A 1 180 ? -2.030 -15.960 -10.492 1.00 97.19 180 TYR A CA 1
ATOM 1416 C C . TYR A 1 180 ? -2.306 -15.257 -11.821 1.00 97.19 180 TYR A C 1
ATOM 1418 O O . TYR A 1 180 ? -2.653 -14.082 -11.818 1.00 97.19 180 TYR A O 1
ATOM 1426 N N . ASP A 1 181 ? -2.233 -15.978 -12.943 1.00 96.88 181 ASP A N 1
ATOM 1427 C CA . ASP A 1 181 ? -2.469 -15.404 -14.273 1.00 96.88 181 ASP A CA 1
ATOM 1428 C C . ASP A 1 181 ? -3.915 -14.901 -14.444 1.00 96.88 181 ASP A C 1
ATOM 1430 O O . ASP A 1 181 ? -4.123 -13.884 -15.100 1.00 96.88 181 ASP A O 1
ATOM 1434 N N . ASP A 1 182 ? -4.895 -15.546 -13.801 1.00 95.19 182 ASP A N 1
ATOM 1435 C CA . ASP A 1 182 ? -6.316 -15.169 -13.866 1.00 95.19 182 ASP A CA 1
ATOM 1436 C C . ASP A 1 182 ? -6.696 -14.081 -12.847 1.00 95.19 182 ASP A C 1
ATOM 1438 O O . ASP A 1 182 ? -7.619 -13.294 -13.067 1.00 95.19 182 ASP A O 1
ATOM 1442 N N . VAL A 1 183 ? -6.007 -14.058 -11.701 1.00 95.44 183 VAL A N 1
ATOM 1443 C CA . VAL A 1 183 ? -6.238 -13.078 -10.631 1.00 95.44 183 VAL A CA 1
ATOM 1444 C C . VAL A 1 183 ? -5.492 -11.779 -10.926 1.00 95.44 183 VAL A C 1
ATOM 1446 O O . VAL A 1 183 ? -6.093 -10.709 -10.956 1.00 95.44 183 VAL A O 1
ATOM 1449 N N . CYS A 1 184 ? -4.178 -11.860 -11.139 1.00 96.44 184 CYS A N 1
ATOM 1450 C CA . CYS A 1 184 ? -3.309 -10.705 -11.358 1.00 96.44 184 CYS A CA 1
ATOM 1451 C C . CYS A 1 184 ? -3.468 -10.130 -12.776 1.00 96.44 184 CYS A C 1
ATOM 1453 O O . CYS A 1 184 ? -3.299 -8.927 -12.969 1.00 96.44 184 CYS A O 1
ATOM 1455 N N . CYS A 1 185 ? -3.830 -10.955 -13.764 1.00 96.31 185 CYS A N 1
ATOM 1456 C CA . CYS A 1 185 ? -3.849 -10.593 -15.184 1.00 96.31 185 CYS A CA 1
ATOM 1457 C C . CYS A 1 185 ? -2.535 -9.925 -15.666 1.00 96.31 185 CYS A C 1
ATOM 1459 O O . CYS A 1 185 ? -2.585 -8.812 -16.207 1.00 96.31 185 CYS A O 1
ATOM 1461 N N . PRO A 1 186 ? -1.344 -10.558 -15.519 1.00 96.81 186 PRO A N 1
ATOM 1462 C CA . PRO A 1 186 ? -0.067 -9.914 -15.855 1.00 96.81 186 PRO A CA 1
ATOM 1463 C C . PRO A 1 186 ? -0.011 -9.400 -17.297 1.00 96.81 186 PRO A C 1
ATOM 1465 O O . PRO A 1 186 ? 0.461 -8.293 -17.538 1.00 96.81 186 PRO A O 1
ATOM 1468 N N . GLY A 1 187 ? -0.578 -10.143 -18.255 1.00 95.62 187 GLY A N 1
ATOM 1469 C CA . GLY A 1 187 ? -0.616 -9.732 -19.662 1.00 95.62 187 GLY A CA 1
ATOM 1470 C C . GLY A 1 187 ? -1.327 -8.391 -19.894 1.00 95.62 187 GLY A C 1
ATOM 1471 O O . GLY A 1 187 ? -0.857 -7.572 -20.687 1.00 95.62 187 GLY A O 1
ATOM 1472 N N . GLU A 1 188 ? -2.413 -8.121 -19.164 1.00 96.06 188 GLU A N 1
ATOM 1473 C CA . GLU A 1 188 ? -3.126 -6.840 -19.239 1.00 96.06 188 GLU A CA 1
ATOM 1474 C C . GLU A 1 188 ? -2.291 -5.712 -18.617 1.00 96.06 188 GLU A C 1
ATOM 1476 O O . GLU A 1 188 ? -2.141 -4.647 -19.221 1.00 96.06 188 GLU A O 1
ATOM 1481 N N . LEU A 1 189 ? -1.647 -5.965 -17.470 1.00 95.94 189 LEU A N 1
ATOM 1482 C CA . LEU A 1 189 ? -0.730 -5.011 -16.830 1.00 95.94 189 LEU A CA 1
ATOM 1483 C C . LEU A 1 189 ? 0.490 -4.682 -17.694 1.00 95.94 189 LEU A C 1
ATOM 1485 O O . LEU A 1 189 ? 0.955 -3.537 -17.728 1.00 95.94 189 LEU A O 1
ATOM 1489 N N . HIS A 1 190 ? 1.032 -5.668 -18.407 1.00 94.88 190 HIS A N 1
ATOM 1490 C CA . HIS A 1 190 ? 2.161 -5.474 -19.316 1.00 94.88 190 HIS A CA 1
ATOM 1491 C C . HIS A 1 190 ? 1.770 -4.573 -20.496 1.00 94.88 190 HIS A C 1
ATOM 1493 O O . HIS A 1 190 ? 2.582 -3.755 -20.938 1.00 94.88 190 HIS A O 1
ATOM 1499 N N . GLY A 1 191 ? 0.510 -4.637 -20.941 1.00 94.00 191 GLY A N 1
ATOM 1500 C CA . GLY A 1 191 ? -0.079 -3.706 -21.912 1.00 94.00 191 GLY A CA 1
ATOM 1501 C C . GLY A 1 191 ? -0.155 -2.251 -21.424 1.00 94.00 191 GLY A C 1
ATOM 1502 O O . GLY A 1 191 ? -0.249 -1.321 -22.231 1.00 94.00 191 GLY A O 1
ATOM 1503 N N . LEU A 1 192 ? -0.045 -2.031 -20.111 1.00 94.81 192 LEU A N 1
ATOM 1504 C CA . LEU A 1 192 ? 0.007 -0.717 -19.466 1.00 94.81 192 LEU A CA 1
ATOM 1505 C C . LEU A 1 192 ? 1.441 -0.281 -19.125 1.00 94.81 192 LEU A C 1
ATOM 1507 O O . LEU A 1 192 ? 1.628 0.582 -18.277 1.00 94.81 192 LEU A O 1
ATOM 1511 N N . LYS A 1 193 ? 2.483 -0.869 -19.732 1.00 92.00 193 LYS A N 1
ATOM 1512 C CA . LYS A 1 193 ? 3.873 -0.463 -19.443 1.00 92.00 193 LYS A CA 1
ATOM 1513 C C . LYS A 1 193 ? 4.261 0.883 -20.051 1.00 92.00 193 LYS A C 1
ATOM 1515 O O . LYS A 1 193 ? 5.095 1.578 -19.482 1.00 92.00 193 LYS A O 1
ATOM 1520 N N . ASN A 1 194 ? 3.704 1.225 -21.210 1.00 89.69 194 ASN A N 1
ATOM 1521 C CA . ASN A 1 194 ? 4.081 2.436 -21.929 1.00 89.69 194 ASN A CA 1
ATOM 1522 C C . ASN A 1 194 ? 3.291 3.619 -21.369 1.00 89.69 194 ASN A C 1
ATOM 1524 O O . ASN A 1 194 ? 2.056 3.622 -21.420 1.00 89.69 194 ASN A O 1
ATOM 1528 N N . ASN A 1 195 ? 4.008 4.617 -20.853 1.00 86.88 195 ASN A N 1
ATOM 1529 C CA . ASN A 1 195 ? 3.390 5.874 -20.453 1.00 86.88 195 ASN A CA 1
ATOM 1530 C C . ASN A 1 195 ? 2.861 6.622 -21.701 1.00 86.88 195 ASN A C 1
ATOM 1532 O O . ASN A 1 195 ? 3.489 6.530 -22.756 1.00 86.88 195 ASN A O 1
ATOM 1536 N N . PRO A 1 196 ? 1.754 7.388 -21.616 1.00 88.06 196 PRO A N 1
ATOM 1537 C CA . PRO A 1 196 ? 1.134 8.059 -22.771 1.00 88.06 196 PRO A CA 1
ATOM 1538 C C . PRO A 1 196 ? 2.027 9.067 -23.506 1.00 88.06 196 PRO A C 1
ATOM 1540 O O . PRO A 1 196 ? 1.686 9.518 -24.594 1.00 88.06 196 PRO A O 1
ATOM 1543 N N . TYR A 1 197 ? 3.149 9.443 -22.899 1.00 86.44 197 TYR A N 1
ATOM 1544 C CA . TYR A 1 197 ? 4.094 10.427 -23.411 1.00 86.44 197 TYR A CA 1
ATOM 1545 C C . TYR A 1 197 ? 5.415 9.786 -23.863 1.00 86.44 197 TYR A C 1
ATOM 1547 O O . TYR A 1 197 ? 6.382 10.506 -24.122 1.00 86.44 197 TYR A O 1
ATOM 1555 N N . SER A 1 198 ? 5.475 8.450 -23.964 1.00 81.75 198 SER A N 1
ATOM 1556 C CA . SER A 1 198 ? 6.685 7.701 -24.333 1.00 81.75 198 SER A CA 1
ATOM 1557 C C . SER A 1 198 ? 7.261 8.115 -25.681 1.00 81.75 198 SER A C 1
ATOM 1559 O O . SER A 1 198 ? 8.470 8.050 -25.873 1.00 81.75 198 SER A O 1
ATOM 1561 N N . ASP A 1 199 ? 6.405 8.578 -26.590 1.00 81.06 199 ASP A N 1
ATOM 1562 C CA . ASP A 1 199 ? 6.780 8.888 -27.970 1.00 81.06 199 ASP A CA 1
ATOM 1563 C C . ASP A 1 199 ? 7.467 10.256 -28.109 1.00 81.06 199 ASP A C 1
ATOM 1565 O O . ASP A 1 199 ? 8.052 10.553 -29.147 1.00 81.06 199 ASP A O 1
ATOM 1569 N N . HIS A 1 200 ? 7.396 11.111 -27.082 1.00 82.69 200 HIS A N 1
ATOM 1570 C CA . HIS A 1 200 ? 7.957 12.466 -27.129 1.00 82.69 200 HIS A CA 1
ATOM 1571 C C . HIS A 1 200 ? 8.700 12.899 -25.850 1.00 82.69 200 HIS A C 1
ATOM 1573 O O . HIS A 1 200 ? 9.248 14.002 -25.806 1.00 82.69 200 HIS A O 1
ATOM 1579 N N . ILE A 1 201 ? 8.721 12.077 -24.793 1.00 85.50 201 ILE A N 1
ATOM 1580 C CA . ILE A 1 201 ? 9.586 12.255 -23.616 1.00 85.50 201 ILE A CA 1
ATOM 1581 C C . ILE A 1 201 ? 10.632 11.138 -23.605 1.00 85.50 201 ILE A C 1
ATOM 1583 O O . ILE A 1 201 ? 10.438 10.081 -23.004 1.00 85.50 201 ILE A O 1
ATOM 1587 N N . GLU A 1 202 ? 11.777 11.404 -24.230 1.00 84.75 202 GLU A N 1
ATOM 1588 C CA . GLU A 1 202 ? 12.956 10.533 -24.180 1.00 84.75 202 GLU A CA 1
ATOM 1589 C C . GLU A 1 202 ? 13.729 10.752 -22.869 1.00 84.75 202 GLU A C 1
ATOM 1591 O O . GLU A 1 202 ? 14.787 11.378 -22.830 1.00 84.75 202 GLU A O 1
ATOM 1596 N N . ASN A 1 203 ? 13.162 10.287 -21.755 1.00 88.81 203 ASN A N 1
ATOM 1597 C CA . ASN A 1 203 ? 13.798 10.356 -20.441 1.00 88.81 203 ASN A CA 1
ATOM 1598 C C . ASN A 1 203 ? 13.446 9.116 -19.607 1.00 88.81 203 ASN A C 1
ATOM 1600 O O . ASN A 1 203 ? 12.272 8.844 -19.361 1.00 88.81 203 ASN A O 1
ATOM 1604 N N . GLN A 1 204 ? 14.455 8.370 -19.150 1.00 90.44 204 GLN A N 1
ATOM 1605 C CA . GLN A 1 204 ? 14.246 7.145 -18.368 1.00 90.44 204 GLN A CA 1
ATOM 1606 C C . GLN A 1 204 ? 13.636 7.418 -16.982 1.00 90.44 204 GLN A C 1
ATOM 1608 O O . GLN A 1 204 ? 12.864 6.594 -16.491 1.00 90.44 204 GLN A O 1
ATOM 1613 N N . GLU A 1 205 ? 13.869 8.600 -16.398 1.00 93.62 205 GLU A N 1
ATOM 1614 C CA . GLU A 1 205 ? 13.223 9.024 -15.148 1.00 93.62 205 GLU A CA 1
ATOM 1615 C C . GLU A 1 205 ? 11.698 9.112 -15.290 1.00 93.62 205 GLU A C 1
ATOM 1617 O O . GLU A 1 205 ? 10.972 8.812 -14.346 1.00 93.62 205 GLU A O 1
ATOM 1622 N N . ASN A 1 206 ? 11.186 9.442 -16.485 1.00 94.31 206 ASN A N 1
ATOM 1623 C CA . ASN A 1 206 ? 9.743 9.476 -16.746 1.00 94.31 206 ASN A CA 1
ATOM 1624 C C . ASN A 1 206 ? 9.125 8.076 -16.615 1.00 94.31 206 ASN A C 1
ATOM 1626 O O . ASN A 1 206 ? 8.049 7.924 -16.043 1.00 94.31 206 ASN A O 1
ATOM 1630 N N . GLN A 1 207 ? 9.815 7.042 -17.102 1.00 93.75 207 GLN A N 1
ATOM 1631 C CA . GLN A 1 207 ? 9.329 5.667 -16.995 1.00 93.75 207 GLN A CA 1
ATOM 1632 C C . GLN A 1 207 ? 9.388 5.144 -15.552 1.00 93.75 207 GLN A C 1
ATOM 1634 O O . GLN A 1 207 ? 8.493 4.404 -15.128 1.00 93.75 207 GLN A O 1
ATOM 1639 N N . MET A 1 208 ? 10.413 5.539 -14.791 1.00 95.12 208 MET A N 1
ATOM 1640 C CA . MET A 1 208 ? 10.514 5.204 -13.369 1.00 95.12 208 MET A CA 1
ATOM 1641 C C . MET A 1 208 ? 9.422 5.906 -12.555 1.00 95.12 208 MET A C 1
ATOM 1643 O O . MET A 1 208 ? 8.709 5.224 -11.825 1.00 95.12 208 MET A O 1
ATOM 1647 N N . LEU A 1 209 ? 9.212 7.214 -12.751 1.00 95.69 209 LEU A N 1
ATOM 1648 C CA . LEU A 1 209 ? 8.133 7.986 -12.117 1.00 95.69 209 LEU A CA 1
ATOM 1649 C C . LEU A 1 209 ? 6.761 7.363 -12.396 1.00 95.69 209 LEU A C 1
ATOM 1651 O O . LEU A 1 209 ? 5.999 7.087 -11.471 1.00 95.69 209 LEU A O 1
ATOM 1655 N N . TYR A 1 210 ? 6.480 7.077 -13.669 1.00 96.50 210 TYR A N 1
ATOM 1656 C CA . TYR A 1 210 ? 5.254 6.414 -14.107 1.00 96.50 210 TYR A CA 1
ATOM 1657 C C . TYR A 1 210 ? 5.025 5.084 -13.377 1.00 96.50 210 TYR A C 1
ATOM 1659 O O . TYR A 1 210 ? 3.953 4.842 -12.825 1.00 96.50 210 TYR A O 1
ATOM 1667 N N . THR A 1 211 ? 6.048 4.227 -13.338 1.00 97.81 211 THR A N 1
ATOM 1668 C CA . THR A 1 211 ? 5.932 2.888 -12.746 1.00 97.81 211 THR A CA 1
ATOM 1669 C C . THR A 1 211 ? 5.791 2.951 -11.224 1.00 97.81 211 THR A C 1
ATOM 1671 O O . THR A 1 211 ? 4.940 2.255 -10.678 1.00 97.81 211 THR A O 1
ATOM 1674 N N . ILE A 1 212 ? 6.564 3.805 -10.541 1.00 98.50 212 ILE A N 1
ATOM 1675 C CA . ILE A 1 212 ? 6.493 3.992 -9.081 1.00 98.50 212 ILE A CA 1
ATOM 1676 C C . ILE A 1 212 ? 5.092 4.446 -8.668 1.00 98.50 212 ILE A C 1
ATOM 1678 O O . ILE A 1 212 ? 4.501 3.870 -7.754 1.00 98.50 212 ILE A O 1
ATOM 1682 N N . HIS A 1 213 ? 4.513 5.413 -9.380 1.00 98.19 213 HIS A N 1
ATOM 1683 C CA . HIS A 1 213 ? 3.166 5.879 -9.071 1.00 98.19 213 HIS A CA 1
ATOM 1684 C C . HIS A 1 213 ? 2.077 4.844 -9.388 1.00 98.19 213 HIS A C 1
ATOM 1686 O O . HIS A 1 213 ? 1.081 4.793 -8.676 1.00 98.19 213 HIS A O 1
ATOM 1692 N N . GLN A 1 214 ? 2.243 3.966 -10.381 1.00 98.44 214 GLN A N 1
ATOM 1693 C CA . GLN A 1 214 ? 1.295 2.858 -10.571 1.00 98.44 214 GLN A CA 1
ATOM 1694 C C . GLN A 1 214 ? 1.331 1.851 -9.411 1.00 98.44 214 GLN A C 1
ATOM 1696 O O . GLN A 1 214 ? 0.278 1.359 -8.999 1.00 98.44 214 GLN A O 1
ATOM 1701 N N . ILE A 1 215 ? 2.514 1.578 -8.845 1.00 98.81 215 ILE A N 1
ATOM 1702 C CA . ILE A 1 215 ? 2.648 0.761 -7.626 1.00 98.81 215 ILE A CA 1
ATOM 1703 C C . ILE A 1 215 ? 1.929 1.456 -6.463 1.00 98.81 215 ILE A C 1
ATOM 1705 O O . ILE A 1 215 ? 1.138 0.823 -5.765 1.00 98.81 215 ILE A O 1
ATOM 1709 N N . LEU A 1 216 ? 2.170 2.760 -6.287 1.00 98.81 216 LEU A N 1
ATOM 1710 C CA . LEU A 1 216 ? 1.535 3.580 -5.254 1.00 98.81 216 LEU A CA 1
ATOM 1711 C C . LEU A 1 216 ? 0.002 3.524 -5.349 1.00 98.81 216 LEU A C 1
ATOM 1713 O O . LEU A 1 216 ? -0.665 3.191 -4.374 1.00 98.81 216 LEU A O 1
ATOM 1717 N N . GLU A 1 217 ? -0.556 3.800 -6.529 1.00 98.69 217 GLU A N 1
ATOM 1718 C CA . GLU A 1 217 ? -2.005 3.842 -6.765 1.00 98.69 217 GLU A CA 1
ATOM 1719 C C . GLU A 1 217 ? -2.673 2.479 -6.577 1.00 98.69 217 GLU A C 1
ATOM 1721 O O . GLU A 1 217 ? -3.790 2.407 -6.067 1.00 98.69 217 GLU A O 1
ATOM 1726 N N . SER A 1 218 ? -1.969 1.392 -6.905 1.00 98.81 218 SER A N 1
ATOM 1727 C CA . SER A 1 218 ? -2.458 0.036 -6.643 1.00 98.81 218 SER A CA 1
ATOM 1728 C C . SER A 1 218 ? -2.640 -0.199 -5.138 1.00 98.81 218 SER A C 1
ATOM 1730 O O . SER A 1 218 ? -3.701 -0.641 -4.706 1.00 98.81 218 SER A O 1
ATOM 1732 N N . TRP A 1 219 ? -1.656 0.172 -4.308 1.00 98.88 219 TRP A N 1
ATOM 1733 C CA . TRP A 1 219 ? -1.748 0.040 -2.845 1.00 98.88 219 TRP A CA 1
ATOM 1734 C C . TRP A 1 219 ? -2.706 1.045 -2.190 1.00 98.88 219 TRP A C 1
ATOM 1736 O O . TRP A 1 219 ? -3.326 0.734 -1.169 1.00 98.88 219 TRP A O 1
ATOM 1746 N N . ILE A 1 220 ? -2.889 2.225 -2.785 1.00 98.81 220 ILE A N 1
ATOM 1747 C CA . ILE A 1 220 ? -3.955 3.158 -2.395 1.00 98.81 220 ILE A CA 1
ATOM 1748 C C . ILE A 1 220 ? -5.323 2.504 -2.620 1.00 98.81 220 ILE A C 1
ATOM 1750 O O . ILE A 1 220 ? -6.172 2.536 -1.731 1.00 98.81 220 ILE A O 1
ATOM 1754 N N . TYR A 1 221 ? -5.532 1.848 -3.763 1.00 98.62 221 TYR A N 1
ATOM 1755 C CA . TYR A 1 221 ? -6.782 1.143 -4.044 1.00 98.62 221 TYR A CA 1
ATOM 1756 C C . TYR A 1 221 ? -7.028 -0.020 -3.067 1.00 98.62 221 TYR A C 1
ATOM 1758 O O . TYR A 1 221 ? -8.143 -0.165 -2.560 1.00 98.62 221 TYR A O 1
ATOM 1766 N N . VAL A 1 222 ? -5.992 -0.801 -2.726 1.00 98.69 222 VAL A N 1
ATOM 1767 C CA . VAL A 1 222 ? -6.055 -1.824 -1.655 1.00 98.69 222 VAL A CA 1
ATOM 1768 C C . VAL A 1 222 ? -6.545 -1.191 -0.347 1.00 98.69 222 VAL A C 1
ATOM 1770 O O . VAL A 1 222 ? -7.462 -1.698 0.296 1.00 98.69 222 VAL A O 1
ATOM 1773 N N . SER A 1 223 ? -5.969 -0.047 0.022 1.00 98.75 223 SER A N 1
ATOM 1774 C CA . SER A 1 223 ? -6.272 0.652 1.274 1.00 98.75 223 SER A CA 1
ATOM 1775 C C . SER A 1 223 ? -7.706 1.166 1.344 1.00 98.75 223 SER A C 1
ATOM 1777 O O . SER A 1 223 ? -8.327 1.071 2.398 1.00 98.75 223 SER A O 1
ATOM 1779 N N . LEU A 1 224 ? -8.256 1.675 0.238 1.00 98.62 224 LEU A N 1
ATOM 1780 C CA . LEU A 1 224 ? -9.657 2.107 0.169 1.00 98.62 224 LEU A CA 1
ATOM 1781 C C . LEU A 1 224 ? -10.620 0.932 0.399 1.00 98.62 224 LEU A C 1
ATOM 1783 O O . LEU A 1 224 ? -11.596 1.065 1.136 1.00 98.62 224 LEU A O 1
ATOM 1787 N N . ASN A 1 225 ? -10.320 -0.241 -0.166 1.00 97.94 225 ASN A N 1
ATOM 1788 C CA . ASN A 1 225 ? -11.108 -1.452 0.080 1.00 97.94 225 ASN A CA 1
ATOM 1789 C C . ASN A 1 225 ? -10.982 -1.930 1.533 1.00 97.94 225 ASN A C 1
ATOM 1791 O O . ASN A 1 225 ? -11.987 -2.296 2.140 1.00 97.94 225 ASN A O 1
ATOM 1795 N N . LEU A 1 226 ? -9.779 -1.869 2.117 1.00 97.75 226 LEU A N 1
ATOM 1796 C CA . LEU A 1 226 ? -9.574 -2.178 3.535 1.00 97.75 226 LEU A CA 1
ATOM 1797 C C . LEU A 1 226 ? -10.339 -1.222 4.449 1.00 97.75 226 LEU A C 1
ATOM 1799 O O . LEU A 1 226 ? -10.977 -1.683 5.383 1.00 97.75 226 LEU A O 1
ATOM 1803 N N . LEU A 1 227 ? -10.330 0.084 4.178 1.00 98.50 227 LEU A N 1
ATOM 1804 C CA . LEU A 1 227 ? -11.082 1.070 4.960 1.00 98.50 227 LEU A CA 1
ATOM 1805 C C . LEU A 1 227 ? -12.586 0.760 4.961 1.00 98.50 227 LEU A C 1
ATOM 1807 O O . LEU A 1 227 ? -13.188 0.692 6.030 1.00 98.50 227 LEU A O 1
ATOM 1811 N N . ASN A 1 228 ? -13.170 0.465 3.795 1.00 97.69 228 ASN A N 1
ATOM 1812 C CA . ASN A 1 228 ? -14.568 0.027 3.708 1.00 97.69 228 ASN A CA 1
ATOM 1813 C C . ASN A 1 228 ? -14.818 -1.268 4.505 1.00 97.69 228 ASN A C 1
ATOM 1815 O O . ASN A 1 228 ? -15.838 -1.402 5.186 1.00 97.69 228 ASN A O 1
ATOM 1819 N N . ARG A 1 229 ? -13.873 -2.218 4.459 1.00 96.19 229 ARG A N 1
ATOM 1820 C CA . ARG A 1 229 ? -13.949 -3.481 5.207 1.00 96.19 229 ARG A CA 1
ATOM 1821 C C . ARG A 1 229 ? -13.868 -3.265 6.722 1.00 96.19 229 ARG A C 1
ATOM 1823 O O . ARG A 1 229 ? -14.663 -3.861 7.446 1.00 96.19 229 ARG A O 1
ATOM 1830 N N . VAL A 1 230 ? -12.992 -2.371 7.193 1.00 97.69 230 VAL A N 1
ATOM 1831 C CA . VAL A 1 230 ? -12.889 -1.957 8.605 1.00 97.69 230 VAL A CA 1
ATOM 1832 C C . VAL A 1 230 ? -14.226 -1.417 9.091 1.00 97.69 230 VAL A C 1
ATOM 1834 O O . VAL A 1 230 ? -14.712 -1.851 10.133 1.00 97.69 230 VAL A O 1
ATOM 1837 N N . GLU A 1 231 ? -14.837 -0.493 8.345 1.00 97.19 231 GLU A N 1
ATOM 1838 C CA . GLU A 1 231 ? -16.125 0.086 8.731 1.00 97.19 231 GLU A CA 1
ATOM 1839 C C . GLU A 1 231 ? -17.216 -0.981 8.855 1.00 97.19 231 GLU A C 1
ATOM 1841 O O . GLU A 1 231 ? -17.866 -1.070 9.897 1.00 97.19 231 GLU A O 1
ATOM 1846 N N . SER A 1 232 ? -17.349 -1.843 7.842 1.00 96.19 232 SER A N 1
ATOM 1847 C CA . SER A 1 232 ? -18.325 -2.936 7.849 1.00 96.19 232 SER A CA 1
ATOM 1848 C C . SER A 1 232 ? -18.112 -3.897 9.024 1.00 96.19 232 SER A C 1
ATOM 1850 O O . SER A 1 232 ? -19.076 -4.300 9.674 1.00 96.19 232 SER A O 1
ATOM 1852 N N . ARG A 1 233 ? -16.862 -4.267 9.328 1.00 96.44 233 ARG A N 1
ATOM 1853 C CA . ARG A 1 233 ? -16.537 -5.185 10.433 1.00 96.44 233 ARG A CA 1
ATOM 1854 C C . ARG A 1 233 ? -16.815 -4.562 11.800 1.00 96.44 233 ARG A C 1
ATOM 1856 O O . ARG A 1 233 ? -17.312 -5.246 12.690 1.00 96.44 233 ARG A O 1
ATOM 1863 N N . ILE A 1 234 ? -16.572 -3.260 11.967 1.00 97.38 234 ILE A N 1
ATOM 1864 C CA . ILE A 1 234 ? -16.947 -2.530 13.190 1.00 97.38 234 ILE A CA 1
ATOM 1865 C C . ILE A 1 234 ? -18.465 -2.527 13.376 1.00 97.38 234 ILE A C 1
ATOM 1867 O O . ILE A 1 234 ? -18.942 -2.769 14.483 1.00 97.38 234 ILE A O 1
ATOM 1871 N N . GLU A 1 235 ? -19.224 -2.281 12.307 1.00 95.75 235 GLU A N 1
ATOM 1872 C CA . GLU A 1 235 ? -20.692 -2.274 12.338 1.00 95.75 235 GLU A CA 1
ATOM 1873 C C . GLU A 1 235 ? -21.278 -3.652 12.673 1.00 95.75 235 GLU A C 1
ATOM 1875 O O . GLU A 1 235 ? -22.301 -3.743 13.351 1.00 95.75 235 GLU A O 1
ATOM 1880 N N . GLN A 1 236 ? -20.594 -4.723 12.269 1.00 96.06 236 GLN A N 1
ATOM 1881 C CA . GLN A 1 236 ? -20.945 -6.110 12.588 1.00 96.06 236 GLN A CA 1
ATOM 1882 C C . GLN A 1 236 ? -20.437 -6.572 13.967 1.00 96.06 236 GLN A C 1
ATOM 1884 O O . GLN A 1 236 ? -20.783 -7.664 14.414 1.00 96.06 236 GLN A O 1
ATOM 1889 N N . GLY A 1 237 ? -19.638 -5.758 14.666 1.00 96.19 237 GLY A N 1
ATOM 1890 C CA . GLY A 1 237 ? -19.037 -6.113 15.956 1.00 96.19 237 GLY A CA 1
ATOM 1891 C C . GLY A 1 237 ? -17.844 -7.073 15.863 1.00 96.19 237 GLY A C 1
ATOM 1892 O O . GLY A 1 237 ? -17.389 -7.581 16.887 1.00 96.19 237 GLY A O 1
ATOM 1893 N N . GLU A 1 238 ? -17.301 -7.303 14.666 1.00 96.25 238 GLU A N 1
ATOM 1894 C CA . GLU A 1 238 ? -16.134 -8.153 14.407 1.00 96.25 238 GLU A CA 1
ATOM 1895 C C . GLU A 1 238 ? -14.817 -7.411 14.722 1.00 96.25 238 GLU A C 1
ATOM 1897 O O . GLU A 1 238 ? -13.966 -7.192 13.856 1.00 96.25 238 GLU A O 1
ATOM 1902 N N . PHE A 1 239 ? -14.641 -6.976 15.975 1.00 97.19 239 PHE A N 1
ATOM 1903 C CA . PHE A 1 239 ? -13.537 -6.085 16.365 1.00 97.19 239 PHE A CA 1
ATOM 1904 C C . PHE A 1 239 ? -12.141 -6.689 16.172 1.00 97.19 239 PHE A C 1
ATOM 1906 O O . PHE A 1 239 ? -11.205 -5.951 15.872 1.00 97.19 239 PHE A O 1
ATOM 1913 N N . GLU A 1 240 ? -11.992 -8.009 16.309 1.00 95.69 240 GLU A N 1
ATOM 1914 C CA . GLU A 1 240 ? -10.722 -8.705 16.068 1.00 95.69 240 GLU A CA 1
ATOM 1915 C C . GLU A 1 240 ? -10.301 -8.595 14.597 1.00 95.69 240 GLU A C 1
ATOM 1917 O O . GLU A 1 240 ? -9.220 -8.091 14.289 1.00 95.69 240 GLU A O 1
ATOM 1922 N N . LYS A 1 241 ? -11.204 -8.955 13.678 1.00 95.25 241 LYS A N 1
ATOM 1923 C CA . LYS A 1 241 ? -10.979 -8.844 12.233 1.00 95.25 241 LYS A CA 1
ATOM 1924 C C . LYS A 1 241 ? -10.768 -7.388 11.798 1.00 95.25 241 LYS A C 1
ATOM 1926 O O . LYS A 1 241 ? -9.875 -7.101 11.005 1.00 95.25 241 LYS A O 1
ATOM 1931 N N . ALA A 1 242 ? -11.546 -6.450 12.350 1.00 97.44 242 ALA A N 1
ATOM 1932 C CA . ALA A 1 242 ? -11.350 -5.021 12.102 1.00 97.44 242 ALA A CA 1
ATOM 1933 C C . ALA A 1 242 ? -9.970 -4.541 12.586 1.00 97.44 242 ALA A C 1
ATOM 1935 O O . ALA A 1 242 ? -9.332 -3.726 11.923 1.00 97.44 242 ALA A O 1
ATOM 1936 N N . SER A 1 243 ? -9.486 -5.050 13.725 1.00 97.56 243 SER A N 1
ATOM 1937 C CA . SER A 1 243 ? -8.147 -4.730 14.229 1.00 97.56 243 SER A CA 1
ATOM 1938 C C . SER A 1 243 ? -7.053 -5.227 13.280 1.00 97.56 243 SER A C 1
ATOM 1940 O O . SER A 1 243 ? -6.057 -4.524 13.101 1.00 97.56 243 SER A O 1
ATOM 1942 N N . SER A 1 244 ? -7.232 -6.398 12.663 1.00 96.31 244 SER A N 1
ATOM 1943 C CA . SER A 1 244 ? -6.306 -6.932 11.655 1.00 96.31 244 SER A CA 1
ATOM 1944 C C . SER A 1 244 ? -6.263 -6.067 10.394 1.00 96.31 244 SER A C 1
ATOM 1946 O O . SER A 1 244 ? -5.191 -5.659 9.948 1.00 96.31 244 SER A O 1
ATOM 1948 N N . ASP A 1 245 ? -7.425 -5.647 9.887 1.00 97.44 245 ASP A N 1
ATOM 1949 C CA . ASP A 1 245 ? -7.488 -4.740 8.735 1.00 97.44 245 ASP A CA 1
ATOM 1950 C C . ASP A 1 245 ? -6.844 -3.380 9.016 1.00 97.44 245 ASP A C 1
ATOM 1952 O O . ASP A 1 245 ? -6.162 -2.813 8.162 1.00 97.44 245 ASP A O 1
ATOM 1956 N N . VAL A 1 246 ? -7.038 -2.845 10.223 1.00 98.06 246 VAL A N 1
ATOM 1957 C CA . VAL A 1 246 ? -6.405 -1.592 10.644 1.00 98.06 246 VAL A CA 1
ATOM 1958 C C . VAL A 1 246 ? -4.886 -1.754 10.762 1.00 98.06 246 VAL A C 1
ATOM 1960 O O . VAL A 1 246 ? -4.145 -0.831 10.414 1.00 98.06 246 VAL A O 1
ATOM 1963 N N . TYR A 1 247 ? -4.403 -2.919 11.201 1.00 98.06 247 TYR A N 1
ATOM 1964 C CA . TYR A 1 247 ? -2.979 -3.241 11.159 1.00 98.06 247 TYR A CA 1
ATOM 1965 C C . TYR A 1 247 ? -2.458 -3.261 9.715 1.00 98.06 247 TYR A C 1
ATOM 1967 O O . TYR A 1 247 ? -1.479 -2.575 9.422 1.00 98.06 247 TYR A O 1
ATOM 1975 N N . LEU A 1 248 ? -3.133 -3.958 8.794 1.00 98.25 248 LEU A N 1
ATOM 1976 C CA . LEU A 1 248 ? -2.779 -3.962 7.369 1.00 98.25 248 LEU A CA 1
ATOM 1977 C C . LEU A 1 248 ? -2.744 -2.544 6.786 1.00 98.25 248 LEU A C 1
ATOM 1979 O O . LEU A 1 248 ? -1.772 -2.172 6.130 1.00 98.25 248 LEU A O 1
ATOM 1983 N N . LEU A 1 249 ? -3.752 -1.721 7.083 1.00 98.56 249 LEU A N 1
ATOM 1984 C CA . LEU A 1 249 ? -3.819 -0.328 6.645 1.00 98.56 249 LEU A CA 1
ATOM 1985 C C . LEU A 1 249 ? -2.629 0.503 7.160 1.00 98.56 249 LEU A C 1
ATOM 1987 O O . LEU A 1 249 ? -2.044 1.284 6.408 1.00 98.56 249 LEU A O 1
ATOM 1991 N N . GLU A 1 250 ? -2.229 0.325 8.423 1.00 98.62 250 GLU A N 1
ATOM 1992 C CA . GLU A 1 250 ? -1.041 0.978 8.990 1.00 98.62 250 GLU A CA 1
ATOM 1993 C C . GLU A 1 250 ? 0.243 0.570 8.260 1.00 98.62 250 GLU A C 1
ATOM 1995 O O . GLU A 1 250 ? 1.089 1.413 7.935 1.00 98.62 250 GLU A O 1
ATOM 2000 N N . ARG A 1 251 ? 0.380 -0.726 7.975 1.00 98.75 251 ARG A N 1
ATOM 2001 C CA . ARG A 1 251 ? 1.524 -1.263 7.240 1.00 98.75 251 ARG A CA 1
ATOM 2002 C C . ARG A 1 251 ? 1.560 -0.750 5.804 1.00 98.75 251 ARG A C 1
ATOM 2004 O O . ARG A 1 251 ? 2.646 -0.433 5.322 1.00 98.75 251 ARG A O 1
ATOM 2011 N N . ILE A 1 252 ? 0.408 -0.599 5.149 1.00 98.88 252 ILE A N 1
ATOM 2012 C CA . ILE A 1 252 ? 0.335 -0.031 3.801 1.00 98.88 252 ILE A CA 1
ATOM 2013 C C . ILE A 1 252 ? 0.711 1.452 3.814 1.00 98.88 252 ILE A C 1
ATOM 2015 O O . ILE A 1 252 ? 1.510 1.856 2.981 1.00 98.88 252 ILE A O 1
ATOM 2019 N N . TRP A 1 253 ? 0.275 2.260 4.787 1.00 98.69 253 TRP A N 1
ATOM 2020 C CA . TRP A 1 253 ? 0.749 3.652 4.903 1.00 98.69 253 TRP A CA 1
ATOM 2021 C C . TRP A 1 253 ? 2.281 3.759 4.973 1.00 98.69 253 TRP A C 1
ATOM 2023 O O . TRP A 1 253 ? 2.873 4.644 4.354 1.00 98.69 253 TRP A O 1
ATOM 2033 N N . LYS A 1 254 ? 2.938 2.844 5.699 1.00 98.69 254 LYS A N 1
ATOM 2034 C CA . LYS A 1 254 ? 4.408 2.763 5.738 1.00 98.69 254 LYS A CA 1
ATOM 2035 C C . LYS A 1 254 ? 4.993 2.330 4.395 1.00 98.69 254 LYS A C 1
ATOM 2037 O O . LYS A 1 254 ? 5.974 2.918 3.955 1.00 98.69 254 LYS A O 1
ATOM 2042 N N . LEU A 1 255 ? 4.368 1.358 3.731 1.00 98.88 255 LEU A N 1
ATOM 2043 C CA . LEU A 1 255 ? 4.754 0.928 2.390 1.00 98.88 255 LEU A CA 1
ATOM 2044 C C . LEU A 1 255 ? 4.662 2.077 1.373 1.00 98.88 255 LEU A C 1
ATOM 2046 O O . LEU A 1 255 ? 5.571 2.238 0.569 1.00 98.88 255 LEU A O 1
ATOM 2050 N N . LEU A 1 256 ? 3.611 2.904 1.417 1.00 98.81 256 LEU A N 1
ATOM 2051 C CA . LEU A 1 256 ? 3.479 4.069 0.533 1.00 98.81 256 LEU A CA 1
ATOM 2052 C C . LEU A 1 256 ? 4.656 5.041 0.710 1.00 98.81 256 LEU A C 1
ATOM 2054 O O . LEU A 1 256 ? 5.148 5.585 -0.275 1.00 98.81 256 LEU A O 1
ATOM 2058 N N . ALA A 1 257 ? 5.150 5.220 1.941 1.00 98.25 257 ALA A N 1
ATOM 2059 C CA . ALA A 1 257 ? 6.348 6.022 2.189 1.00 98.25 257 ALA A CA 1
ATOM 2060 C C . ALA A 1 257 ? 7.608 5.369 1.591 1.00 98.25 257 ALA A C 1
ATOM 2062 O O . ALA A 1 257 ? 8.405 6.060 0.965 1.00 98.25 257 ALA A O 1
ATOM 2063 N N . GLU A 1 258 ? 7.760 4.043 1.712 1.00 98.25 258 GLU A N 1
ATOM 2064 C CA . GLU A 1 258 ? 8.859 3.294 1.076 1.00 98.25 258 GLU A CA 1
ATOM 2065 C C . GLU A 1 258 ? 8.825 3.399 -0.462 1.00 98.25 258 GLU A C 1
ATOM 2067 O O . GLU A 1 258 ? 9.879 3.496 -1.092 1.00 98.25 258 GLU A O 1
ATOM 2072 N N . ILE A 1 259 ? 7.628 3.402 -1.064 1.00 98.69 259 ILE A N 1
ATOM 2073 C CA . ILE A 1 259 ? 7.422 3.579 -2.510 1.00 98.69 259 ILE A CA 1
ATOM 2074 C C . ILE A 1 259 ? 7.844 4.987 -2.939 1.00 98.69 259 ILE A C 1
ATOM 2076 O O . ILE A 1 259 ? 8.631 5.127 -3.874 1.00 98.69 259 ILE A O 1
ATOM 2080 N N . GLU A 1 260 ? 7.362 6.025 -2.251 1.00 96.94 260 GLU A N 1
ATOM 2081 C CA . GLU A 1 260 ? 7.728 7.416 -2.546 1.00 96.94 260 GLU A CA 1
ATOM 2082 C C . GLU A 1 260 ? 9.234 7.659 -2.370 1.00 96.94 260 GLU A C 1
ATOM 2084 O O . GLU A 1 260 ? 9.860 8.320 -3.197 1.00 96.94 260 GLU A O 1
ATOM 2089 N N . ASP A 1 261 ? 9.857 7.052 -1.358 1.00 96.50 261 ASP A N 1
ATOM 2090 C CA . ASP A 1 261 ? 11.295 7.162 -1.105 1.00 96.50 261 ASP A CA 1
ATOM 2091 C C . ASP A 1 261 ? 12.167 6.594 -2.238 1.00 96.50 261 ASP A C 1
ATOM 2093 O O . ASP A 1 261 ? 13.369 6.875 -2.270 1.00 96.50 261 ASP A O 1
ATOM 2097 N N . LEU A 1 262 ? 11.620 5.820 -3.185 1.00 97.88 262 LEU A N 1
ATOM 2098 C CA . LEU A 1 262 ? 12.356 5.421 -4.389 1.00 97.88 262 LEU A CA 1
ATOM 2099 C C . LEU A 1 262 ? 12.724 6.619 -5.265 1.00 97.88 262 LEU A C 1
ATOM 2101 O O . LEU A 1 262 ? 13.765 6.588 -5.921 1.00 97.88 262 LEU A O 1
ATOM 2105 N N . HIS A 1 263 ? 11.932 7.692 -5.240 1.00 95.88 263 HIS A N 1
ATOM 2106 C CA . HIS A 1 263 ? 12.196 8.875 -6.047 1.00 95.88 263 HIS A CA 1
ATOM 2107 C C . HIS A 1 263 ? 13.540 9.543 -5.701 1.00 95.88 263 HIS A C 1
ATOM 2109 O O . HIS A 1 263 ? 14.158 10.147 -6.571 1.00 95.88 263 HIS A O 1
ATOM 2115 N N . ILE A 1 264 ? 14.077 9.366 -4.484 1.00 95.50 264 ILE A N 1
ATOM 2116 C CA . ILE A 1 264 ? 15.401 9.912 -4.121 1.00 95.50 264 ILE A CA 1
ATOM 2117 C C . ILE A 1 264 ? 16.559 9.286 -4.915 1.00 95.50 264 ILE A C 1
ATOM 2119 O O . ILE A 1 264 ? 17.678 9.792 -4.883 1.00 95.50 264 ILE A O 1
ATOM 2123 N N . LEU A 1 265 ? 16.321 8.145 -5.565 1.00 95.88 265 LEU A N 1
ATOM 2124 C CA . LEU A 1 265 ? 17.319 7.437 -6.362 1.00 95.88 265 LEU A CA 1
ATOM 2125 C C . LEU A 1 265 ? 17.374 7.909 -7.820 1.00 95.88 265 LEU A C 1
ATOM 2127 O O . LEU A 1 265 ? 18.260 7.480 -8.564 1.00 95.88 265 LEU A O 1
ATOM 2131 N N . MET A 1 266 ? 16.424 8.754 -8.217 1.00 95.12 266 MET A N 1
ATOM 2132 C CA . MET A 1 266 ? 16.394 9.414 -9.515 1.00 95.12 266 MET A CA 1
ATOM 2133 C C . MET A 1 266 ? 17.524 10.433 -9.618 1.00 95.12 266 MET A C 1
ATOM 2135 O O . MET A 1 266 ? 17.872 11.089 -8.633 1.00 95.12 266 MET A O 1
ATOM 2139 N N . ASP A 1 267 ? 18.079 10.600 -10.818 1.00 94.06 267 ASP A N 1
ATOM 2140 C CA . ASP A 1 267 ? 19.015 11.696 -11.046 1.00 94.06 267 ASP A CA 1
ATOM 2141 C C . ASP A 1 267 ? 18.280 13.051 -10.946 1.00 94.06 267 ASP A C 1
ATOM 2143 O O . ASP A 1 267 ? 17.262 13.243 -11.622 1.00 94.06 267 ASP A O 1
ATOM 2147 N N . PRO A 1 268 ? 18.761 14.008 -10.127 1.00 92.50 268 PRO A N 1
ATOM 2148 C CA . PRO A 1 268 ? 18.071 15.281 -9.944 1.00 92.50 268 PRO A CA 1
ATOM 2149 C C . PRO A 1 268 ? 17.933 16.102 -11.231 1.00 92.50 268 PRO A C 1
ATOM 2151 O O . PRO A 1 268 ? 16.897 16.732 -11.440 1.00 92.50 268 PRO A O 1
ATOM 2154 N N . GLU A 1 269 ? 18.946 16.123 -12.103 1.00 93.12 269 GLU A N 1
ATOM 2155 C CA . GLU A 1 269 ? 18.895 16.912 -13.337 1.00 93.12 269 GLU A CA 1
ATOM 2156 C C . GLU A 1 269 ? 17.865 16.324 -14.305 1.00 93.12 269 GLU A C 1
ATOM 2158 O O . GLU A 1 269 ? 17.014 17.047 -14.839 1.00 93.12 269 GLU A O 1
ATOM 2163 N N . ASP A 1 270 ? 17.903 15.009 -14.502 1.00 94.00 270 ASP A N 1
ATOM 2164 C CA . ASP A 1 270 ? 16.962 14.323 -15.378 1.00 94.00 270 ASP A CA 1
ATOM 2165 C C . ASP A 1 270 ? 15.531 14.390 -14.844 1.00 94.00 270 ASP A C 1
ATOM 2167 O O . ASP A 1 270 ? 14.606 14.650 -15.621 1.00 94.00 270 ASP A O 1
ATOM 2171 N N . PHE A 1 271 ? 15.335 14.256 -13.531 1.00 93.50 271 PHE A N 1
ATOM 2172 C CA . PHE A 1 271 ? 14.025 14.428 -12.914 1.00 93.50 271 PHE A CA 1
ATOM 2173 C C . PHE A 1 271 ? 13.489 15.854 -13.105 1.00 93.50 271 PHE A C 1
ATOM 2175 O O . PHE A 1 271 ? 12.324 16.034 -13.462 1.00 93.50 271 PHE A O 1
ATOM 2182 N N . LEU A 1 272 ? 14.318 16.893 -12.946 1.00 92.44 272 LEU A N 1
ATOM 2183 C CA . LEU A 1 272 ? 13.891 18.281 -13.170 1.00 92.44 272 LEU A CA 1
ATOM 2184 C C . LEU A 1 272 ? 13.494 18.547 -14.635 1.00 92.44 272 LEU A C 1
ATOM 2186 O O . LEU A 1 272 ? 12.586 19.350 -14.889 1.00 92.44 272 LEU A O 1
ATOM 2190 N N . LYS A 1 273 ? 14.102 17.848 -15.606 1.00 93.06 273 LYS A N 1
ATOM 2191 C CA . LYS A 1 273 ? 13.650 17.867 -17.011 1.00 93.06 273 LYS A CA 1
ATOM 2192 C C . LYS A 1 273 ? 12.259 17.242 -17.149 1.00 93.06 273 LYS A C 1
ATOM 2194 O O . LYS A 1 273 ? 11.385 17.879 -17.744 1.00 93.06 273 LYS A O 1
ATOM 2199 N N . VAL A 1 274 ? 12.021 16.073 -16.540 1.00 91.62 274 VAL A N 1
ATOM 2200 C CA . VAL A 1 274 ? 10.692 15.423 -16.511 1.00 91.62 274 VAL A CA 1
ATOM 2201 C C . VAL A 1 274 ? 9.655 16.331 -15.860 1.00 91.62 274 VAL A C 1
ATOM 2203 O O . VAL A 1 274 ? 8.594 16.562 -16.433 1.00 91.62 274 VAL A O 1
ATOM 2206 N N . LYS A 1 275 ? 9.977 16.927 -14.707 1.00 89.75 275 LYS A N 1
ATOM 2207 C CA . LYS A 1 275 ? 9.123 17.885 -13.992 1.00 89.75 275 LYS A CA 1
ATOM 2208 C C . LYS A 1 275 ? 8.647 19.007 -14.917 1.00 89.75 275 LYS A C 1
ATOM 2210 O O . LYS A 1 275 ? 7.457 19.326 -14.948 1.00 89.75 275 LYS A O 1
ATOM 2215 N N . LYS A 1 276 ? 9.565 19.588 -15.698 1.00 88.81 276 LYS A N 1
ATOM 2216 C CA . LYS A 1 276 ? 9.250 20.634 -16.681 1.00 88.81 276 LYS A CA 1
ATOM 2217 C C . LYS A 1 276 ? 8.351 20.107 -17.803 1.00 88.81 276 LYS A C 1
ATOM 2219 O O . LYS A 1 276 ? 7.380 20.777 -18.150 1.00 88.81 276 LYS A O 1
ATOM 2224 N N . GLN A 1 277 ? 8.657 18.933 -18.354 1.00 88.38 277 GLN A N 1
ATOM 2225 C CA . GLN A 1 277 ? 7.907 18.315 -19.456 1.00 88.38 277 GLN A CA 1
ATOM 2226 C C . GLN A 1 277 ? 6.475 17.936 -19.047 1.00 88.38 277 GLN A C 1
ATOM 2228 O O . GLN A 1 277 ? 5.535 18.215 -19.786 1.00 88.38 277 GLN A O 1
ATOM 2233 N N . LEU A 1 278 ? 6.298 17.391 -17.841 1.00 85.88 278 LEU A N 1
ATOM 2234 C CA . LEU A 1 278 ? 5.001 17.016 -17.264 1.00 85.88 278 LEU A CA 1
ATOM 2235 C C . LEU A 1 278 ? 4.257 18.190 -16.608 1.00 85.88 278 LEU A C 1
ATOM 2237 O O . LEU A 1 278 ? 3.185 18.005 -16.028 1.00 85.88 278 LEU A O 1
ATOM 2241 N N . GLN A 1 279 ? 4.822 19.401 -16.668 1.00 83.00 279 GLN A N 1
ATOM 2242 C CA . GLN A 1 279 ? 4.267 20.604 -16.044 1.00 83.00 279 GLN A CA 1
ATOM 2243 C C . GLN A 1 279 ? 3.899 20.377 -14.565 1.00 83.00 279 GLN A C 1
ATOM 2245 O O . GLN A 1 279 ? 2.832 20.770 -14.077 1.00 83.00 279 GLN A O 1
ATOM 2250 N N . ILE A 1 280 ? 4.795 19.717 -13.831 1.00 79.75 280 ILE A N 1
ATOM 2251 C CA . ILE A 1 280 ? 4.692 19.569 -12.381 1.00 79.75 280 ILE A CA 1
ATOM 2252 C C . ILE A 1 280 ? 5.057 20.927 -11.770 1.00 79.75 280 ILE A C 1
ATOM 2254 O O . ILE A 1 280 ? 6.226 21.275 -11.618 1.00 79.75 280 ILE A O 1
ATOM 2258 N N . LYS A 1 281 ? 4.028 21.742 -11.521 1.00 69.62 281 LYS A N 1
ATOM 2259 C CA . LYS A 1 281 ? 4.113 23.073 -10.906 1.00 69.62 281 LYS A CA 1
ATOM 2260 C C . LYS A 1 281 ? 3.633 22.996 -9.459 1.00 69.62 281 LYS A C 1
ATOM 2262 O O . LYS A 1 281 ? 2.698 22.248 -9.201 1.00 69.62 281 LYS A O 1
ATOM 2267 N N . SER A 1 282 ? 4.233 23.800 -8.581 1.00 63.31 282 SER A N 1
ATOM 2268 C CA . SER A 1 282 ? 3.911 23.973 -7.151 1.00 63.31 282 SER A CA 1
ATOM 2269 C C . SER A 1 282 ? 3.480 25.419 -6.849 1.00 63.31 282 SER A C 1
ATOM 2271 O O . SER A 1 282 ? 3.995 26.088 -5.960 1.00 63.31 282 SER A O 1
ATOM 2273 N N . THR A 1 283 ? 2.565 25.953 -7.654 1.00 60.75 283 THR A N 1
ATOM 2274 C CA . THR A 1 283 ? 2.197 27.382 -7.634 1.00 60.75 283 THR A CA 1
ATOM 2275 C C . THR A 1 283 ? 1.036 27.728 -6.699 1.00 60.75 283 THR A C 1
ATOM 2277 O O . THR A 1 283 ? 0.770 28.904 -6.471 1.00 60.75 283 THR A O 1
ATOM 2280 N N . SER A 1 284 ? 0.323 26.726 -6.185 1.00 61.91 284 SER A N 1
ATOM 2281 C CA . SER A 1 284 ? -0.883 26.876 -5.372 1.00 61.91 284 SER A CA 1
ATOM 2282 C C . SER A 1 284 ? -0.847 26.006 -4.110 1.00 61.91 284 SER A C 1
ATOM 2284 O O . SER A 1 284 ? -0.025 25.099 -3.960 1.00 61.91 284 SER A O 1
ATOM 2286 N N . ARG A 1 285 ? -1.780 26.269 -3.186 1.00 60.19 285 ARG A N 1
ATOM 2287 C CA . ARG A 1 285 ? -1.885 25.612 -1.871 1.00 60.19 285 ARG A CA 1
ATOM 2288 C C . ARG A 1 285 ? -1.960 24.072 -1.934 1.00 60.19 285 ARG A C 1
ATOM 2290 O O . ARG A 1 285 ? -1.421 23.425 -1.039 1.00 60.19 285 ARG A O 1
ATOM 2297 N N . ASN A 1 286 ? -2.557 23.504 -2.990 1.00 62.94 286 ASN A N 1
ATOM 2298 C CA . ASN A 1 286 ? -2.734 22.052 -3.199 1.00 62.94 286 ASN A CA 1
ATOM 2299 C C . ASN A 1 286 ? -1.954 21.506 -4.407 1.00 62.94 286 ASN A C 1
ATOM 2301 O O . ASN A 1 286 ? -2.343 20.495 -4.988 1.00 62.94 286 ASN A O 1
ATOM 2305 N N . ASP A 1 287 ? -0.886 22.170 -4.841 1.00 73.44 287 ASP A N 1
ATOM 2306 C CA . ASP A 1 287 ? -0.200 21.791 -6.084 1.00 73.44 287 ASP A CA 1
ATOM 2307 C C . ASP A 1 287 ? 0.846 20.672 -5.921 1.00 73.44 287 ASP A C 1
ATOM 2309 O O . ASP A 1 287 ? 1.434 20.239 -6.915 1.00 73.44 287 ASP A O 1
ATOM 2313 N N . ALA A 1 288 ? 1.082 20.179 -4.698 1.00 82.19 288 ALA A N 1
ATOM 2314 C CA . ALA A 1 288 ? 1.987 19.052 -4.484 1.00 82.19 288 ALA A CA 1
ATOM 2315 C C . ALA A 1 288 ? 1.559 17.848 -5.340 1.00 82.19 288 ALA A C 1
ATOM 2317 O O . ALA A 1 288 ? 0.375 17.519 -5.416 1.00 82.19 288 ALA A O 1
ATOM 2318 N N . PHE A 1 289 ? 2.525 17.194 -5.991 1.00 87.19 289 PHE A N 1
ATOM 2319 C CA . PHE A 1 289 ? 2.237 16.180 -7.007 1.00 87.19 289 PHE A CA 1
ATOM 2320 C C . PHE A 1 289 ? 1.413 15.006 -6.454 1.00 87.19 289 PHE A C 1
ATOM 2322 O O . PHE A 1 289 ? 0.486 14.557 -7.123 1.00 87.19 289 PHE A O 1
ATOM 2329 N N . CYS A 1 290 ? 1.660 14.591 -5.206 1.00 90.00 290 CYS A N 1
ATOM 2330 C CA . CYS A 1 290 ? 0.881 13.552 -4.526 1.00 90.00 290 CYS A CA 1
ATOM 2331 C C . CYS A 1 290 ? -0.616 13.891 -4.388 1.00 90.00 290 CYS A C 1
ATOM 2333 O O . CYS A 1 290 ? -1.449 12.996 -4.477 1.00 90.00 290 CYS A O 1
ATOM 2335 N N . PHE A 1 291 ? -0.999 15.169 -4.266 1.00 91.19 291 PHE A N 1
ATOM 2336 C CA . PHE A 1 291 ? -2.409 15.583 -4.185 1.00 91.19 291 PHE A CA 1
ATOM 2337 C C . PHE A 1 291 ? -3.143 15.563 -5.531 1.00 91.19 291 PHE A C 1
ATOM 2339 O O . PHE A 1 291 ? -4.354 15.799 -5.575 1.00 91.19 291 PHE A O 1
ATOM 2346 N N . ARG A 1 292 ? -2.450 15.245 -6.632 1.00 93.00 292 ARG A N 1
ATOM 2347 C CA . ARG A 1 292 ? -3.104 14.913 -7.905 1.00 93.00 292 ARG A CA 1
ATOM 2348 C C . ARG A 1 292 ? -3.760 13.531 -7.858 1.00 93.00 292 ARG A C 1
ATOM 2350 O O . ARG A 1 292 ? -4.712 13.301 -8.602 1.00 93.00 292 ARG A O 1
ATOM 2357 N N . SER A 1 293 ? -3.306 12.654 -6.958 1.00 95.88 293 SER A N 1
ATOM 2358 C CA . SER A 1 293 ? -3.985 11.400 -6.646 1.00 95.88 293 SER A CA 1
ATOM 2359 C C . SER A 1 293 ? -5.257 11.670 -5.848 1.00 95.88 293 SER A C 1
ATOM 2361 O O . SER A 1 293 ? -5.219 12.009 -4.662 1.00 95.88 293 SER A O 1
ATOM 2363 N N . LYS A 1 294 ? -6.414 11.484 -6.490 1.00 96.12 294 LYS A N 1
ATOM 2364 C CA . LYS A 1 294 ? -7.705 11.522 -5.785 1.00 96.12 294 LYS A CA 1
ATOM 2365 C C . LYS A 1 294 ? -7.808 10.392 -4.759 1.00 96.12 294 LYS A C 1
ATOM 2367 O O . LYS A 1 294 ? -8.346 10.617 -3.682 1.00 96.12 294 LYS A O 1
ATOM 2372 N N . GLY A 1 295 ? -7.247 9.223 -5.079 1.00 97.25 295 GLY A N 1
ATOM 2373 C CA . GLY A 1 295 ? -7.254 8.060 -4.197 1.00 97.25 295 GLY A CA 1
ATOM 2374 C C . GLY A 1 295 ? -6.469 8.303 -2.910 1.00 97.25 295 GLY A C 1
ATOM 2375 O O . GLY A 1 295 ? -6.972 7.995 -1.838 1.00 97.25 295 GLY A O 1
ATOM 2376 N N . LEU A 1 296 ? -5.282 8.919 -2.981 1.00 97.50 296 LEU A N 1
ATOM 2377 C CA . LEU A 1 296 ? -4.494 9.246 -1.785 1.00 97.50 296 LEU A CA 1
ATOM 2378 C C . LEU A 1 296 ? -5.224 10.242 -0.875 1.00 97.50 296 LEU A C 1
ATOM 2380 O O . LEU A 1 296 ? -5.229 10.092 0.347 1.00 97.50 296 LEU A O 1
ATOM 2384 N N . VAL A 1 297 ? -5.841 11.267 -1.472 1.00 95.44 297 VAL A N 1
ATOM 2385 C CA . VAL A 1 297 ? -6.629 12.272 -0.743 1.00 95.44 297 VAL A CA 1
ATOM 2386 C C . VAL A 1 297 ? -7.824 11.621 -0.048 1.00 95.44 297 VAL A C 1
ATOM 2388 O O . VAL A 1 297 ? -8.075 11.897 1.125 1.00 95.44 297 VAL A O 1
ATOM 2391 N N . GLU A 1 298 ? -8.534 10.742 -0.750 1.00 96.88 298 GLU A N 1
ATOM 2392 C CA . GLU A 1 298 ? -9.662 9.981 -0.214 1.00 96.88 298 GLU A CA 1
ATOM 2393 C C . GLU A 1 298 ? -9.223 9.019 0.896 1.00 96.88 298 GLU A C 1
ATOM 2395 O O . GLU A 1 298 ? -9.785 9.054 1.985 1.00 96.88 298 GLU A O 1
ATOM 2400 N N . MET A 1 299 ? -8.145 8.261 0.687 1.00 97.62 299 MET A N 1
ATOM 2401 C CA . MET A 1 299 ? -7.561 7.357 1.682 1.00 97.62 299 MET A CA 1
ATOM 2402 C C . MET A 1 299 ? -7.160 8.102 2.960 1.00 97.62 299 MET A C 1
ATOM 2404 O O . MET A 1 299 ? -7.434 7.630 4.065 1.00 97.62 299 MET A O 1
ATOM 2408 N N . ALA A 1 300 ? -6.531 9.273 2.836 1.00 96.06 300 ALA A N 1
ATOM 2409 C CA . ALA A 1 300 ? -6.155 10.101 3.980 1.00 96.06 300 ALA A CA 1
ATOM 2410 C C . ALA A 1 300 ? -7.379 10.652 4.724 1.00 96.06 300 ALA A C 1
ATOM 2412 O O . ALA A 1 300 ? -7.395 10.679 5.956 1.00 96.06 300 ALA A O 1
ATOM 2413 N N . LYS A 1 301 ? -8.420 11.050 3.985 1.00 94.94 301 LYS A N 1
ATOM 2414 C CA . LYS A 1 301 ? -9.692 11.502 4.551 1.00 94.94 301 LYS A CA 1
ATOM 2415 C C . LYS A 1 301 ? -10.397 10.370 5.311 1.00 94.94 301 LYS A C 1
ATOM 2417 O O . LYS A 1 301 ? -10.681 10.543 6.491 1.00 94.94 301 LYS A O 1
ATOM 2422 N N . MET A 1 302 ? -10.579 9.207 4.692 1.00 97.06 302 MET A N 1
ATOM 2423 C CA . MET A 1 302 ? -11.218 8.041 5.315 1.00 97.06 302 MET A CA 1
ATOM 2424 C C . MET A 1 302 ? -10.428 7.529 6.530 1.00 97.06 302 MET A C 1
ATOM 2426 O O . MET A 1 302 ? -11.005 7.227 7.570 1.00 97.06 302 MET A O 1
ATOM 2430 N N . SER A 1 303 ? -9.089 7.526 6.460 1.00 96.81 303 SER A N 1
ATOM 2431 C CA . SER A 1 303 ? -8.228 7.174 7.605 1.00 96.81 303 SER A CA 1
ATOM 2432 C C . SER A 1 303 ? -8.459 8.085 8.817 1.00 96.81 303 SER A C 1
ATOM 2434 O O . SER A 1 303 ? -8.360 7.642 9.960 1.00 96.81 303 SER A O 1
ATOM 2436 N N . LYS A 1 304 ? -8.766 9.365 8.580 1.00 93.94 304 LYS A N 1
ATOM 2437 C CA . LYS A 1 304 ? -9.133 10.326 9.624 1.00 93.94 304 LYS A CA 1
ATOM 2438 C C . LYS A 1 304 ? -10.570 10.123 10.108 1.00 93.94 304 LYS A C 1
ATOM 2440 O O . LYS A 1 304 ? -10.826 10.270 11.301 1.00 93.94 304 LYS A O 1
ATOM 2445 N N . GLU A 1 305 ? -11.492 9.789 9.211 1.00 94.06 305 GLU A N 1
ATOM 2446 C CA . GLU A 1 305 ? -12.910 9.538 9.513 1.00 94.06 305 GLU A CA 1
ATOM 2447 C C . GLU A 1 305 ? -13.130 8.279 10.366 1.00 94.06 305 GLU A C 1
ATOM 2449 O O . GLU A 1 305 ? -14.129 8.207 11.075 1.00 94.06 305 GLU A O 1
ATOM 2454 N N . LEU A 1 306 ? -12.149 7.369 10.464 1.00 95.06 306 LEU A N 1
ATOM 2455 C CA . LEU A 1 306 ? -12.159 6.271 11.448 1.00 95.06 306 LEU A CA 1
ATOM 2456 C C . LEU A 1 306 ? -12.423 6.745 12.892 1.00 95.06 306 LEU A C 1
ATOM 2458 O O . LEU A 1 306 ? -13.011 6.009 13.687 1.00 95.06 306 LEU A O 1
ATOM 2462 N N . ARG A 1 307 ? -12.070 7.994 13.237 1.00 93.12 307 ARG A N 1
ATOM 2463 C CA . ARG A 1 307 ? -12.412 8.609 14.535 1.00 93.12 307 ARG A CA 1
ATOM 2464 C C . ARG A 1 307 ? -13.913 8.623 14.827 1.00 93.12 307 ARG A C 1
ATOM 2466 O O . ARG A 1 307 ? -14.309 8.511 15.984 1.00 93.12 307 ARG A O 1
ATOM 2473 N N . GLU A 1 308 ? -14.750 8.707 13.798 1.00 92.12 308 GLU A N 1
ATOM 2474 C CA . GLU A 1 308 ? -16.209 8.738 13.919 1.00 92.12 308 GLU A CA 1
ATOM 2475 C C . GLU A 1 308 ? -16.777 7.377 14.335 1.00 92.12 308 GLU A C 1
ATOM 2477 O O . GLU A 1 308 ? -17.875 7.305 14.885 1.00 92.12 308 GLU A O 1
ATOM 2482 N N . LYS A 1 309 ? -16.004 6.297 14.162 1.00 94.00 309 LYS A N 1
ATOM 2483 C CA . LYS A 1 309 ? -16.367 4.945 14.601 1.00 94.00 309 LYS A CA 1
ATOM 2484 C C . LYS A 1 309 ? -15.965 4.661 16.057 1.00 94.00 309 LYS A C 1
ATOM 2486 O O . LYS A 1 309 ? -16.442 3.690 16.641 1.00 94.00 309 LYS A O 1
ATOM 2491 N N . VAL A 1 310 ? -15.156 5.513 16.698 1.00 94.25 310 VAL A N 1
ATOM 2492 C CA . VAL A 1 310 ? -14.711 5.326 18.098 1.00 94.25 310 VAL A CA 1
ATOM 2493 C C . VAL A 1 310 ? -15.875 5.228 19.097 1.00 94.25 310 VAL A C 1
ATOM 2495 O O . VAL A 1 310 ? -15.837 4.326 19.940 1.00 94.25 310 VAL A O 1
ATOM 2498 N N . PRO A 1 311 ? -16.928 6.072 19.032 1.00 92.25 311 PRO A N 1
ATOM 2499 C CA . PRO A 1 311 ? -18.085 5.928 19.916 1.00 92.25 311 PRO A CA 1
ATOM 2500 C C . PRO A 1 311 ? -18.794 4.578 19.762 1.00 92.25 311 PRO A C 1
ATOM 2502 O O . PRO A 1 311 ? -19.206 3.998 20.766 1.00 92.25 311 PRO A O 1
ATOM 2505 N N . ALA A 1 312 ? -18.880 4.047 18.536 1.00 92.12 312 ALA A N 1
ATOM 2506 C CA . ALA A 1 312 ? -19.470 2.735 18.276 1.00 92.12 312 ALA A CA 1
ATOM 2507 C C . ALA A 1 312 ? -18.638 1.610 18.914 1.00 92.12 312 ALA A C 1
ATOM 2509 O O . ALA A 1 312 ? -19.191 0.767 19.618 1.00 92.12 312 ALA A O 1
ATOM 2510 N N . VAL A 1 313 ? -17.307 1.650 18.772 1.00 94.56 313 VAL A N 1
ATOM 2511 C CA . VAL A 1 313 ? -16.394 0.675 19.401 1.00 94.56 313 VAL A CA 1
ATOM 2512 C C . VAL A 1 313 ? -16.513 0.703 20.932 1.00 94.56 313 VAL A C 1
ATOM 2514 O O . VAL A 1 313 ? -16.586 -0.344 21.578 1.00 94.56 313 VAL A O 1
ATOM 2517 N N . LEU A 1 314 ? -16.590 1.898 21.525 1.00 92.69 314 LEU A N 1
ATOM 2518 C CA . LEU A 1 314 ? -16.726 2.087 22.974 1.00 92.69 314 LEU A CA 1
ATOM 2519 C C . LEU A 1 314 ? -18.164 1.905 23.497 1.00 92.69 314 LEU A C 1
ATOM 2521 O O . LEU A 1 314 ? -18.376 1.999 24.705 1.00 92.69 314 LEU A O 1
ATOM 2525 N N . ALA A 1 315 ? -19.138 1.644 22.617 1.00 89.44 315 ALA A N 1
ATOM 2526 C CA . ALA A 1 315 ? -20.565 1.552 22.935 1.00 89.44 315 ALA A CA 1
ATOM 2527 C C . ALA A 1 315 ? -21.108 2.785 23.692 1.00 89.44 315 ALA A C 1
ATOM 2529 O O . ALA A 1 315 ? -21.880 2.664 24.647 1.00 89.44 315 ALA A O 1
ATOM 2530 N N . VAL A 1 316 ? -20.707 3.991 23.269 1.00 86.56 316 VAL A N 1
ATOM 2531 C CA . VAL A 1 316 ? -21.144 5.258 23.874 1.00 86.56 316 VAL A CA 1
ATOM 2532 C C . VAL A 1 316 ? -21.934 6.092 22.870 1.00 86.56 316 VAL A C 1
ATOM 2534 O O . VAL A 1 316 ? -21.458 6.402 21.784 1.00 86.56 316 VAL A O 1
ATOM 2537 N N . THR A 1 317 ? -23.130 6.534 23.258 1.00 69.56 317 THR A N 1
ATOM 2538 C CA . THR A 1 317 ? -23.927 7.501 22.491 1.00 69.56 317 THR A CA 1
ATOM 2539 C C . THR A 1 317 ? -23.405 8.923 22.750 1.00 69.56 317 THR A C 1
ATOM 2541 O O . THR A 1 317 ? -23.785 9.544 23.748 1.00 69.56 317 THR A O 1
ATOM 2544 N N . VAL A 1 318 ? -22.502 9.438 21.913 1.00 66.00 318 VAL A N 1
ATOM 2545 C CA . VAL A 1 318 ? -21.989 10.824 21.993 1.00 66.00 318 VAL A CA 1
ATOM 2546 C C . VAL A 1 318 ? -21.537 11.358 20.634 1.00 66.00 318 VAL A C 1
ATOM 2548 O O . VAL A 1 318 ? -21.320 10.594 19.699 1.00 66.00 318 VAL A O 1
ATOM 2551 N N . ASP A 1 319 ? -21.383 12.684 20.575 1.00 59.91 319 ASP A N 1
ATOM 2552 C CA . ASP A 1 319 ? -20.749 13.434 19.489 1.00 59.91 319 ASP A CA 1
ATOM 2553 C C . ASP A 1 319 ? -19.337 12.874 19.167 1.00 59.91 319 ASP A C 1
ATOM 2555 O O . ASP A 1 319 ? -18.510 12.746 20.082 1.00 59.91 319 ASP A O 1
ATOM 2559 N N . PRO A 1 320 ? -19.043 12.525 17.896 1.00 56.53 320 PRO A N 1
ATOM 2560 C CA . PRO A 1 320 ? -17.764 11.952 17.458 1.00 56.53 320 PRO A CA 1
ATOM 2561 C C . PRO A 1 320 ? -16.552 12.880 17.645 1.00 56.53 320 PRO A C 1
ATOM 2563 O O . PRO A 1 320 ? -15.416 12.422 17.537 1.00 56.53 320 PRO A O 1
ATOM 2566 N N . THR A 1 321 ? -16.754 14.165 17.956 1.00 58.66 321 THR A N 1
ATOM 2567 C CA . THR A 1 321 ? -15.662 15.122 18.226 1.00 58.66 321 THR A CA 1
ATOM 2568 C C . THR A 1 321 ? -14.982 14.944 19.589 1.00 58.66 321 THR A C 1
ATOM 2570 O O . THR A 1 321 ? -13.949 15.564 19.851 1.00 58.66 321 THR A O 1
ATOM 2573 N N . GLY A 1 322 ? -15.485 14.029 20.420 1.00 60.88 322 GLY A N 1
ATOM 2574 C CA . GLY A 1 322 ? -14.866 13.660 21.686 1.00 60.88 322 GLY A CA 1
ATOM 2575 C C . GLY A 1 322 ? -15.363 14.496 22.863 1.00 60.88 322 GLY A C 1
ATOM 2576 O O . GLY A 1 322 ? -15.702 15.670 22.754 1.00 60.88 322 GLY A O 1
ATOM 2577 N N . GLY A 1 323 ? -15.427 13.862 24.031 1.00 76.06 323 GLY A N 1
ATOM 2578 C CA . GLY A 1 323 ? -15.917 14.494 25.251 1.00 76.06 323 GLY A CA 1
ATOM 2579 C C . GLY A 1 323 ? -15.655 13.645 26.496 1.00 76.06 323 GLY A C 1
ATOM 2580 O O . GLY A 1 323 ? -15.230 12.491 26.370 1.00 76.06 323 GLY A O 1
ATOM 2581 N N . PRO A 1 324 ? -15.937 14.173 27.704 1.00 80.69 324 PRO A N 1
ATOM 2582 C CA . PRO A 1 324 ? -15.590 13.518 28.969 1.00 80.69 324 PRO A CA 1
ATOM 2583 C C . PRO A 1 324 ? -16.114 12.081 29.091 1.00 80.69 324 PRO A C 1
ATOM 2585 O O . PRO A 1 324 ? -15.425 11.212 29.612 1.00 80.69 324 PRO A O 1
ATOM 2588 N N . ARG A 1 325 ? -17.302 11.801 28.536 1.00 82.94 325 ARG A N 1
ATOM 2589 C CA . ARG A 1 325 ? -17.910 10.459 28.550 1.00 82.94 325 ARG A CA 1
ATOM 2590 C C . ARG A 1 325 ? -17.154 9.450 27.683 1.00 82.94 325 ARG A C 1
ATOM 2592 O O . ARG A 1 325 ? -17.015 8.297 28.076 1.00 82.94 325 ARG A O 1
ATOM 2599 N N . LEU A 1 326 ? -16.670 9.877 26.514 1.00 88.44 326 LEU A N 1
ATOM 2600 C CA . LEU A 1 326 ? -15.892 9.022 25.614 1.00 88.44 326 LEU A CA 1
ATOM 2601 C C . LEU A 1 326 ? -14.536 8.684 26.243 1.00 88.44 326 LEU A C 1
ATOM 2603 O O . LEU A 1 326 ? -14.099 7.537 26.224 1.00 88.44 326 LEU A O 1
ATOM 2607 N N . GLN A 1 327 ? -13.914 9.687 26.864 1.00 89.44 327 GLN A N 1
ATOM 2608 C CA . GLN A 1 327 ? -12.676 9.528 27.616 1.00 89.44 327 GLN A CA 1
ATOM 2609 C C . GLN A 1 327 ? -12.848 8.563 28.800 1.00 89.44 327 GLN A C 1
ATOM 2611 O O . GLN A 1 327 ? -12.043 7.651 28.960 1.00 89.44 327 GLN A O 1
ATOM 2616 N N . GLU A 1 328 ? -13.897 8.722 29.612 1.00 89.44 328 GLU A N 1
ATOM 2617 C CA . GLU A 1 328 ? -14.183 7.834 30.746 1.00 89.44 328 GLU A CA 1
ATOM 2618 C C . GLU A 1 328 ? -14.410 6.382 30.294 1.00 89.44 328 GLU A C 1
ATOM 2620 O O . GLU A 1 328 ? -13.862 5.451 30.890 1.00 89.44 328 GLU A O 1
ATOM 2625 N N . ALA A 1 329 ? -15.149 6.177 29.198 1.00 92.19 329 ALA A N 1
ATOM 2626 C CA . ALA A 1 329 ? -15.352 4.852 28.616 1.00 92.19 329 ALA A CA 1
ATOM 2627 C C . ALA A 1 329 ? -14.033 4.219 28.144 1.00 92.19 329 ALA A C 1
ATOM 2629 O O . ALA A 1 329 ? -13.771 3.055 28.448 1.00 92.19 329 ALA A O 1
ATOM 2630 N N . ALA A 1 330 ? -13.168 4.991 27.477 1.00 92.75 330 ALA A N 1
ATOM 2631 C CA . ALA A 1 330 ? -11.840 4.530 27.079 1.00 92.75 330 ALA A CA 1
ATOM 2632 C C . ALA A 1 330 ? -10.963 4.184 28.296 1.00 92.75 330 ALA A C 1
ATOM 2634 O O . ALA A 1 330 ? -10.316 3.137 28.314 1.00 92.75 330 ALA A O 1
ATOM 2635 N N . MET A 1 331 ? -10.983 5.006 29.354 1.00 93.56 331 MET A N 1
ATOM 2636 C CA . MET A 1 331 ? -10.264 4.714 30.601 1.00 93.56 331 MET A CA 1
ATOM 2637 C C . MET A 1 331 ? -10.738 3.399 31.231 1.00 93.56 331 MET A C 1
ATOM 2639 O O . MET A 1 331 ? -9.924 2.567 31.646 1.00 93.56 331 MET A O 1
ATOM 2643 N N . LYS A 1 332 ? -12.058 3.188 31.287 1.00 92.81 332 LYS A N 1
ATOM 2644 C CA . LYS A 1 332 ? -12.657 1.955 31.804 1.00 92.81 332 LYS A CA 1
ATOM 2645 C C . LYS A 1 332 ? -12.235 0.739 30.976 1.00 92.81 332 LYS A C 1
ATOM 2647 O O . LYS A 1 332 ? -11.793 -0.253 31.550 1.00 92.81 332 LYS A O 1
ATOM 2652 N N . LEU A 1 333 ? -12.296 0.838 29.649 1.00 94.44 333 LEU A N 1
ATOM 2653 C CA . LEU A 1 333 ? -11.852 -0.221 28.742 1.00 94.44 333 LEU A CA 1
ATOM 2654 C C . LEU A 1 333 ? -10.379 -0.598 28.995 1.00 94.44 333 LEU A C 1
ATOM 2656 O O . LEU A 1 333 ? -10.070 -1.764 29.242 1.00 94.44 333 LEU A O 1
ATOM 2660 N N . TYR A 1 334 ? -9.474 0.387 29.011 1.00 93.81 334 TYR A N 1
ATOM 2661 C CA . TYR A 1 334 ? -8.033 0.162 29.194 1.00 93.81 334 TYR A CA 1
ATOM 2662 C C . TYR A 1 334 ? -7.652 -0.368 30.583 1.00 93.81 334 TYR A C 1
ATOM 2664 O O . TYR A 1 334 ? -6.666 -1.096 30.718 1.00 93.81 334 TYR A O 1
ATOM 2672 N N . SER A 1 335 ? -8.401 0.007 31.622 1.00 90.00 335 SER A N 1
ATOM 2673 C CA . SER A 1 335 ? -8.165 -0.458 32.995 1.00 90.00 335 SER A CA 1
ATOM 2674 C C . SER A 1 335 ? -8.682 -1.876 33.233 1.00 90.00 335 SER A C 1
ATOM 2676 O O . SER A 1 335 ? -7.993 -2.658 33.885 1.00 90.00 335 SER A O 1
ATOM 2678 N N . MET A 1 336 ? -9.854 -2.219 32.687 1.00 89.94 336 MET A N 1
ATOM 2679 C CA . MET A 1 336 ? -10.463 -3.541 32.863 1.00 89.94 336 MET A CA 1
ATOM 2680 C C . MET A 1 336 ? -9.821 -4.612 31.980 1.00 89.94 336 MET A C 1
ATOM 2682 O O . MET A 1 336 ? -9.663 -5.734 32.439 1.00 89.94 336 MET A O 1
ATOM 2686 N N . LYS A 1 337 ? -9.433 -4.274 30.740 1.00 88.56 337 LYS A N 1
ATOM 2687 C CA . LYS A 1 337 ? -8.757 -5.177 29.783 1.00 88.56 337 LYS A CA 1
ATOM 2688 C C . LYS A 1 337 ? -9.526 -6.454 29.407 1.00 88.56 337 LYS A C 1
ATOM 2690 O O . LYS A 1 337 ? -8.930 -7.380 28.871 1.00 88.56 337 LYS A O 1
ATOM 2695 N N . ASN A 1 338 ? -10.834 -6.500 29.653 1.00 88.69 338 ASN A N 1
ATOM 2696 C CA . ASN A 1 338 ? -11.661 -7.673 29.350 1.00 88.69 338 ASN A CA 1
ATOM 2697 C C . ASN A 1 338 ? -12.097 -7.753 27.876 1.00 88.69 338 ASN A C 1
ATOM 2699 O O . ASN A 1 338 ? -12.496 -8.818 27.431 1.00 88.69 338 ASN A O 1
ATOM 2703 N N . GLU A 1 339 ? -12.034 -6.642 27.136 1.00 92.25 339 GLU A N 1
ATOM 2704 C CA . GLU A 1 339 ? -12.398 -6.544 25.713 1.00 92.25 339 GLU A CA 1
ATOM 2705 C C . GLU A 1 339 ? -11.152 -6.104 24.921 1.00 92.25 339 GLU A C 1
ATOM 2707 O O . GLU A 1 339 ? -11.021 -4.947 24.506 1.00 92.25 339 GLU A O 1
ATOM 2712 N N . TYR A 1 340 ? -10.160 -6.994 24.827 1.00 94.00 340 TYR A N 1
ATOM 2713 C CA . TYR A 1 340 ? -8.830 -6.671 24.298 1.00 94.00 340 TYR A CA 1
ATOM 2714 C C . TYR A 1 340 ? -8.850 -6.354 22.798 1.00 94.00 340 TYR A C 1
ATOM 2716 O O . TYR A 1 340 ? -8.078 -5.514 22.340 1.00 94.00 340 TYR A O 1
ATOM 2724 N N . GLU A 1 341 ? -9.774 -6.941 22.044 1.00 95.94 341 GLU A N 1
ATOM 2725 C CA . GLU A 1 341 ? -9.965 -6.722 20.610 1.00 95.94 341 GLU A CA 1
ATOM 2726 C C . GLU A 1 341 ? -10.288 -5.251 20.329 1.00 95.94 341 GLU A C 1
ATOM 2728 O O . GLU A 1 341 ? -9.702 -4.627 19.445 1.00 95.94 341 GLU A O 1
ATOM 2733 N N . LYS A 1 342 ? -11.152 -4.646 21.156 1.00 97.31 342 LYS A N 1
ATOM 2734 C CA . LYS A 1 342 ? -11.474 -3.214 21.078 1.00 97.31 342 LYS A CA 1
ATOM 2735 C C . LYS A 1 342 ? -10.271 -2.339 21.410 1.00 97.31 342 LYS A C 1
ATOM 2737 O O . LYS A 1 342 ? -10.088 -1.288 20.801 1.00 97.31 342 LYS A O 1
ATOM 2742 N N . ILE A 1 343 ? -9.442 -2.756 22.370 1.00 96.69 343 ILE A N 1
ATOM 2743 C CA . ILE A 1 343 ? -8.210 -2.035 22.715 1.00 96.69 343 ILE A CA 1
ATOM 2744 C C . ILE A 1 343 ? -7.255 -2.036 21.521 1.00 96.69 343 ILE A C 1
ATOM 2746 O O . ILE A 1 343 ? -6.757 -0.971 21.152 1.00 96.69 343 ILE A O 1
ATOM 2750 N N . HIS A 1 344 ? -7.029 -3.200 20.909 1.00 96.94 344 HIS A N 1
ATOM 2751 C CA . HIS A 1 344 ? -6.148 -3.340 19.752 1.00 96.94 344 HIS A CA 1
ATOM 2752 C C . HIS A 1 344 ? -6.662 -2.567 18.540 1.00 96.94 344 HIS A C 1
ATOM 2754 O O . HIS A 1 344 ? -5.884 -1.833 17.935 1.00 96.94 344 HIS A O 1
ATOM 2760 N N . LEU A 1 345 ? -7.969 -2.610 18.268 1.00 98.31 345 LEU A N 1
ATOM 2761 C CA . LEU A 1 345 ? -8.588 -1.821 17.207 1.00 98.31 345 LEU A CA 1
ATOM 2762 C C . LEU A 1 345 ? -8.339 -0.316 17.395 1.00 98.31 345 LEU A C 1
ATOM 2764 O O . LEU A 1 345 ? -7.848 0.354 16.487 1.00 98.31 345 LEU A O 1
ATOM 2768 N N . LEU A 1 346 ? -8.620 0.222 18.588 1.00 97.56 346 LEU A N 1
ATOM 2769 C CA . LEU A 1 346 ? -8.428 1.647 18.882 1.00 97.56 346 LEU A CA 1
ATOM 2770 C C . LEU A 1 346 ? -6.950 2.063 18.826 1.00 97.56 346 LEU A C 1
ATOM 2772 O O . LEU A 1 346 ? -6.627 3.145 18.339 1.00 97.56 346 LEU A O 1
ATOM 2776 N N . GLN A 1 347 ? -6.037 1.214 19.301 1.00 96.69 347 GLN A N 1
ATOM 2777 C CA . GLN A 1 347 ? -4.597 1.463 19.182 1.00 96.69 347 GLN A CA 1
ATOM 2778 C C . GLN A 1 347 ? -4.130 1.416 17.725 1.00 96.69 347 GLN A C 1
ATOM 2780 O O . GLN A 1 347 ? -3.324 2.253 17.318 1.00 96.69 347 GLN A O 1
ATOM 2785 N N . GLY A 1 348 ? -4.660 0.482 16.936 1.00 97.94 348 GLY A N 1
ATOM 2786 C CA . GLY A 1 348 ? -4.415 0.392 15.504 1.00 97.94 348 GLY A CA 1
ATOM 2787 C C . GLY A 1 348 ? -4.857 1.662 14.777 1.00 97.94 348 GLY A C 1
ATOM 2788 O O . GLY A 1 348 ? -4.095 2.209 13.987 1.00 97.94 348 GLY A O 1
ATOM 2789 N N . MET A 1 349 ? -6.040 2.195 15.098 1.00 98.12 349 MET A N 1
ATOM 2790 C CA . MET A 1 349 ? -6.555 3.437 14.509 1.00 98.12 349 MET A CA 1
ATOM 2791 C C . MET A 1 349 ? -5.611 4.626 14.761 1.00 98.12 349 MET A C 1
ATOM 2793 O O . MET A 1 349 ? -5.326 5.415 13.858 1.00 98.12 349 MET A O 1
ATOM 2797 N N . GLN A 1 350 ? -5.050 4.722 15.971 1.00 96.88 350 GLN A N 1
ATOM 2798 C CA . GLN A 1 350 ? -4.029 5.722 16.304 1.00 96.88 350 GLN A CA 1
ATOM 2799 C C . GLN A 1 350 ? -2.697 5.467 15.577 1.00 96.88 350 GLN A C 1
ATOM 2801 O O . GLN A 1 350 ? -1.994 6.411 15.207 1.00 96.88 350 GLN A O 1
ATOM 2806 N N . ALA A 1 351 ? -2.335 4.203 15.345 1.00 98.12 351 ALA A N 1
ATOM 2807 C CA . ALA A 1 351 ? -1.154 3.854 14.564 1.00 98.12 351 ALA A CA 1
ATOM 2808 C C . ALA A 1 351 ? -1.313 4.250 13.084 1.00 98.12 351 ALA A C 1
ATOM 2810 O O . ALA A 1 351 ? -0.366 4.791 12.510 1.00 98.12 351 ALA A O 1
ATOM 2811 N N . VAL A 1 352 ? -2.510 4.088 12.504 1.00 98.38 352 VAL A N 1
ATOM 2812 C CA . VAL A 1 352 ? -2.858 4.571 11.155 1.00 98.38 352 VAL A CA 1
ATOM 2813 C C . VAL A 1 352 ? -2.686 6.085 11.054 1.00 98.38 352 VAL A C 1
ATOM 2815 O O . VAL A 1 352 ? -1.999 6.548 10.145 1.00 98.38 352 VAL A O 1
ATOM 2818 N N . GLU A 1 353 ? -3.213 6.864 12.009 1.00 95.81 353 GLU A N 1
ATOM 2819 C CA . GLU A 1 353 ? -2.965 8.316 12.062 1.00 95.81 353 GLU A CA 1
ATOM 2820 C C . GLU A 1 353 ? -1.462 8.619 12.060 1.00 95.81 353 GLU A C 1
ATOM 2822 O O . GLU A 1 353 ? -0.971 9.451 11.292 1.00 95.81 353 GLU A O 1
ATOM 2827 N N . SER A 1 354 ? -0.719 7.937 12.931 1.00 96.12 354 SER A N 1
ATOM 2828 C CA . SER A 1 354 ? 0.715 8.144 13.084 1.00 96.12 354 SER A CA 1
ATOM 2829 C C . SER A 1 354 ? 1.479 7.825 11.793 1.00 96.12 354 SER A C 1
ATOM 2831 O O . SER A 1 354 ? 2.424 8.534 11.443 1.00 96.12 354 SER A O 1
ATOM 2833 N N . ALA A 1 355 ? 1.090 6.772 11.073 1.00 98.00 355 ALA A N 1
ATOM 2834 C CA . ALA A 1 355 ? 1.681 6.391 9.795 1.00 98.00 355 ALA A CA 1
ATOM 2835 C C . ALA A 1 355 ? 1.323 7.389 8.679 1.00 98.00 355 ALA A C 1
ATOM 2837 O O . ALA A 1 355 ? 2.225 7.846 7.978 1.00 98.00 355 ALA A O 1
ATOM 2838 N N . ALA A 1 356 ? 0.060 7.816 8.584 1.00 96.06 356 ALA A N 1
ATOM 2839 C CA . ALA A 1 356 ? -0.391 8.816 7.615 1.00 96.06 356 ALA A CA 1
ATOM 2840 C C . ALA A 1 356 ? 0.328 10.165 7.802 1.00 96.06 356 ALA A C 1
ATOM 2842 O O . ALA A 1 356 ? 0.884 10.721 6.854 1.00 96.06 356 ALA A O 1
ATOM 2843 N N . LYS A 1 357 ? 0.415 10.679 9.038 1.00 94.19 357 LYS A N 1
ATOM 2844 C CA . LYS A 1 357 ? 1.146 11.929 9.325 1.00 94.19 357 LYS A CA 1
ATOM 2845 C C . LYS A 1 357 ? 2.638 11.811 8.995 1.00 94.19 357 LYS A C 1
ATOM 2847 O O . LYS A 1 357 ? 3.217 12.751 8.448 1.00 94.19 357 LYS A O 1
ATOM 2852 N N . ARG A 1 358 ? 3.261 10.654 9.271 1.00 95.31 358 ARG A N 1
ATOM 2853 C CA . ARG A 1 358 ? 4.656 10.385 8.876 1.00 95.31 358 ARG A CA 1
ATOM 2854 C C . ARG A 1 358 ? 4.837 10.367 7.364 1.00 95.31 358 ARG A C 1
ATOM 2856 O O . ARG A 1 358 ? 5.827 10.924 6.904 1.00 95.31 358 ARG A O 1
ATOM 2863 N N . PHE A 1 359 ? 3.902 9.782 6.614 1.00 96.31 359 PHE A N 1
ATOM 2864 C CA . PHE A 1 359 ? 3.934 9.783 5.152 1.00 96.31 359 PHE A CA 1
ATOM 2865 C C . PHE A 1 359 ? 3.991 11.216 4.606 1.00 96.31 359 PHE A C 1
ATOM 2867 O O . PHE A 1 359 ? 4.930 11.557 3.893 1.00 96.31 359 PHE A O 1
ATOM 2874 N N . PHE A 1 360 ? 3.060 12.093 4.999 1.00 93.50 360 PHE A N 1
ATOM 2875 C CA . PHE A 1 360 ? 3.027 13.467 4.476 1.00 93.50 360 PHE A CA 1
ATOM 2876 C C . PHE A 1 360 ? 4.241 14.299 4.898 1.00 93.50 360 PHE A C 1
ATOM 2878 O O . PHE A 1 360 ? 4.769 15.077 4.099 1.00 93.50 360 PHE A O 1
ATOM 2885 N N . PHE A 1 361 ? 4.721 14.114 6.130 1.00 92.00 361 PHE A N 1
ATOM 2886 C CA . PHE A 1 361 ? 5.963 14.740 6.576 1.00 92.00 361 PHE A CA 1
ATOM 2887 C C . PHE A 1 361 ? 7.166 14.259 5.751 1.00 92.00 361 PHE A C 1
ATOM 2889 O O . PHE A 1 361 ? 7.948 15.079 5.268 1.00 92.00 361 PHE A O 1
ATOM 2896 N N . GLY A 1 36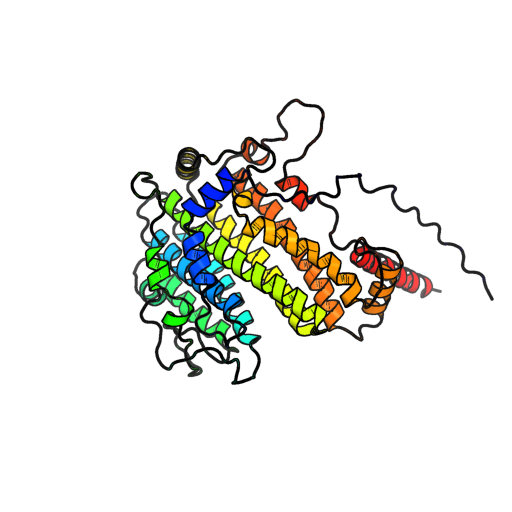2 ? 7.306 12.942 5.565 1.00 93.44 362 GLY A N 1
ATOM 2897 C CA . GLY A 1 362 ? 8.365 12.330 4.763 1.00 93.44 362 GLY A CA 1
ATOM 2898 C C . GLY A 1 362 ? 8.331 12.812 3.317 1.00 93.44 362 GLY A C 1
ATOM 2899 O O . GLY A 1 362 ? 9.345 13.284 2.809 1.00 93.44 362 GLY A O 1
ATOM 2900 N N . TYR A 1 363 ? 7.145 12.833 2.706 1.00 93.12 363 TYR A N 1
ATOM 2901 C CA . TYR A 1 363 ? 6.929 13.343 1.355 1.00 93.12 363 TYR A CA 1
ATOM 2902 C C . TYR A 1 363 ? 7.391 14.798 1.201 1.00 93.12 363 TYR A C 1
ATOM 2904 O O . TYR A 1 363 ? 8.100 15.129 0.253 1.00 93.12 363 TYR A O 1
ATOM 2912 N N . GLN A 1 364 ? 7.078 15.682 2.158 1.00 89.62 364 GLN A N 1
ATOM 2913 C CA . GLN A 1 364 ? 7.578 17.062 2.117 1.00 89.62 364 GLN A CA 1
ATOM 2914 C C . GLN A 1 364 ? 9.117 17.117 2.123 1.00 89.62 364 GLN A C 1
ATOM 2916 O O . GLN A 1 364 ? 9.717 17.946 1.433 1.00 89.62 364 GLN A O 1
ATOM 2921 N N . LYS A 1 365 ? 9.779 16.245 2.895 1.00 90.69 365 LYS A N 1
ATOM 2922 C CA . LYS A 1 365 ? 11.249 16.170 2.930 1.00 90.69 365 LYS A CA 1
ATOM 2923 C C . LYS A 1 365 ? 11.833 15.580 1.653 1.00 90.69 365 LYS A C 1
ATOM 2925 O O . LYS A 1 365 ? 12.848 16.090 1.185 1.00 90.69 365 LYS A O 1
ATOM 2930 N N . LEU A 1 366 ? 11.175 14.588 1.065 1.00 92.62 366 LEU A N 1
ATOM 2931 C CA . LEU A 1 366 ? 11.530 14.034 -0.237 1.00 92.62 366 LEU A CA 1
ATOM 2932 C C . LEU A 1 366 ? 11.474 15.112 -1.328 1.00 92.62 366 LEU A C 1
ATOM 2934 O O . LEU A 1 366 ? 12.452 15.305 -2.048 1.00 92.62 366 LEU A O 1
ATOM 2938 N N . VAL A 1 367 ? 10.387 15.891 -1.382 1.00 89.31 367 VAL A N 1
ATOM 2939 C CA . VAL A 1 367 ? 10.251 17.032 -2.305 1.00 89.31 367 VAL A CA 1
ATOM 2940 C C . VAL A 1 367 ? 11.406 18.018 -2.126 1.00 89.31 367 VAL A C 1
ATOM 2942 O O . VAL A 1 367 ? 12.010 18.437 -3.112 1.00 89.31 367 VAL A O 1
ATOM 2945 N N . ALA A 1 368 ? 11.764 18.355 -0.882 1.00 89.19 368 ALA A N 1
ATOM 2946 C CA . ALA A 1 368 ? 12.882 19.258 -0.607 1.00 89.19 368 ALA A CA 1
ATOM 2947 C C . ALA A 1 368 ? 14.226 18.695 -1.092 1.00 89.19 368 ALA A C 1
ATOM 2949 O O . ALA A 1 368 ? 15.049 19.444 -1.615 1.00 89.19 368 ALA A O 1
ATOM 2950 N N . ALA A 1 369 ? 14.446 17.391 -0.929 1.00 90.56 369 ALA A N 1
ATOM 2951 C CA . ALA A 1 369 ? 15.680 16.733 -1.333 1.00 90.56 369 ALA A CA 1
ATOM 2952 C C . ALA A 1 369 ? 15.817 16.623 -2.862 1.00 90.56 369 ALA A C 1
ATOM 2954 O O . ALA A 1 369 ? 16.916 16.784 -3.383 1.00 90.56 369 ALA A O 1
ATOM 2955 N N . MET A 1 370 ? 14.713 16.396 -3.579 1.00 88.62 370 MET A N 1
ATOM 2956 C CA . MET A 1 370 ? 14.721 16.222 -5.036 1.00 88.62 370 MET A CA 1
ATOM 2957 C C . MET A 1 370 ? 14.621 17.527 -5.824 1.00 88.62 370 MET A C 1
ATOM 2959 O O . MET A 1 370 ? 15.204 17.659 -6.896 1.00 88.62 370 MET A O 1
ATOM 2963 N N . MET A 1 371 ? 13.833 18.481 -5.327 1.00 87.00 371 MET A N 1
ATOM 2964 C CA . MET A 1 371 ? 13.476 19.704 -6.056 1.00 87.00 371 MET A CA 1
ATOM 2965 C C . MET A 1 371 ? 13.980 20.980 -5.373 1.00 87.00 371 MET A C 1
ATOM 2967 O O . MET A 1 371 ? 13.836 22.070 -5.924 1.00 87.00 371 MET A O 1
ATOM 2971 N N . GLY A 1 372 ? 14.589 20.855 -4.194 1.00 85.38 372 GLY A N 1
ATOM 2972 C CA . GLY A 1 372 ? 15.080 21.967 -3.393 1.00 85.38 372 GLY A CA 1
ATOM 2973 C C . GLY A 1 372 ? 14.054 22.501 -2.390 1.00 85.38 372 GLY A C 1
ATOM 2974 O O . GLY A 1 372 ? 12.838 22.399 -2.554 1.00 85.38 372 GLY A O 1
ATOM 2975 N N . SER A 1 373 ? 14.559 23.134 -1.329 1.00 81.94 373 SER A N 1
ATOM 2976 C CA . SER A 1 373 ? 13.743 23.653 -0.221 1.00 81.94 373 SER A CA 1
ATOM 2977 C C . SER A 1 373 ? 12.764 24.757 -0.623 1.00 81.94 373 SER A C 1
ATOM 2979 O O . SER A 1 373 ? 11.766 24.944 0.067 1.00 81.94 373 SER A O 1
ATOM 2981 N N . ALA A 1 374 ? 13.039 25.501 -1.698 1.00 77.88 374 ALA A N 1
ATOM 2982 C CA . ALA A 1 374 ? 12.124 26.523 -2.203 1.00 77.88 374 ALA A CA 1
ATOM 2983 C C . ALA A 1 374 ? 10.834 25.892 -2.747 1.00 77.88 374 ALA A C 1
ATOM 2985 O O . ALA A 1 374 ? 9.752 26.395 -2.474 1.00 77.88 374 ALA A O 1
ATOM 2986 N N . GLU A 1 375 ? 10.944 24.748 -3.426 1.00 77.00 375 GLU A N 1
ATOM 2987 C CA . GLU A 1 375 ? 9.794 23.992 -3.925 1.00 77.00 375 GLU A CA 1
ATOM 2988 C C . GLU A 1 375 ? 8.962 23.421 -2.770 1.00 77.00 375 GLU A C 1
ATOM 2990 O O . GLU A 1 375 ? 7.742 23.554 -2.739 1.00 77.00 375 GLU A O 1
ATOM 2995 N N . ALA A 1 376 ? 9.631 22.831 -1.776 1.00 74.38 376 ALA A N 1
ATOM 2996 C CA . ALA A 1 376 ? 8.972 22.231 -0.615 1.00 74.38 376 ALA A CA 1
ATOM 2997 C C . ALA A 1 376 ? 8.307 23.250 0.325 1.00 74.38 376 ALA A C 1
ATOM 2999 O O . ALA A 1 376 ? 7.521 22.859 1.185 1.00 74.38 376 ALA A O 1
ATOM 3000 N N . ASN A 1 377 ? 8.658 24.534 0.198 1.00 67.00 377 ASN A N 1
ATOM 3001 C CA . ASN A 1 377 ? 8.136 25.629 1.015 1.00 67.00 377 ASN A CA 1
ATOM 3002 C C . ASN A 1 377 ? 7.483 26.732 0.167 1.00 67.00 377 ASN A C 1
ATOM 3004 O O . ASN A 1 377 ? 7.347 27.846 0.671 1.00 67.00 377 ASN A O 1
ATOM 3008 N N . ALA A 1 378 ? 7.094 26.459 -1.086 1.00 57.62 378 ALA A N 1
ATOM 3009 C CA . ALA A 1 378 ? 6.731 27.471 -2.090 1.00 57.62 378 ALA A CA 1
ATOM 3010 C C . ALA A 1 378 ? 5.652 28.488 -1.644 1.00 57.62 378 ALA A C 1
ATOM 3012 O O . ALA A 1 378 ? 5.594 29.591 -2.180 1.00 57.62 378 ALA A O 1
ATOM 3013 N N . ASN A 1 379 ? 4.860 28.178 -0.608 1.00 51.38 379 ASN A N 1
ATOM 3014 C CA . ASN A 1 379 ? 3.851 29.081 -0.039 1.00 51.38 379 ASN A CA 1
ATOM 3015 C C . ASN A 1 379 ? 4.308 29.902 1.189 1.00 51.38 379 ASN A C 1
ATOM 3017 O O . ASN A 1 379 ? 3.565 30.769 1.634 1.00 51.38 379 ASN A O 1
ATOM 3021 N N . ARG A 1 380 ? 5.503 29.674 1.760 1.00 51.50 380 ARG A N 1
ATOM 3022 C CA . ARG A 1 380 ? 6.012 30.457 2.915 1.00 51.50 380 ARG A CA 1
ATOM 3023 C C . ARG A 1 380 ? 6.710 31.757 2.514 1.00 51.50 380 ARG A C 1
ATOM 3025 O O . ARG A 1 380 ? 6.913 32.618 3.360 1.00 51.50 380 ARG A O 1
ATOM 3032 N N . THR A 1 381 ? 7.116 31.884 1.252 1.00 45.19 381 THR A N 1
ATOM 3033 C CA . THR A 1 381 ? 7.949 32.991 0.752 1.00 45.19 381 THR A CA 1
ATOM 3034 C C . THR A 1 381 ? 7.172 34.085 0.014 1.00 45.19 381 THR A C 1
ATOM 3036 O O . THR A 1 381 ? 7.792 35.024 -0.474 1.00 45.19 381 THR A O 1
ATOM 3039 N N . ALA A 1 382 ? 5.839 34.003 -0.071 1.00 45.56 382 ALA A N 1
ATOM 3040 C CA . ALA A 1 382 ? 5.013 35.084 -0.609 1.00 45.56 382 ALA A CA 1
ATOM 3041 C C . ALA A 1 382 ? 4.654 36.086 0.506 1.00 45.56 382 ALA A C 1
ATOM 3043 O O . ALA A 1 382 ? 4.005 35.730 1.486 1.00 45.56 382 ALA A O 1
ATOM 3044 N N . GLU A 1 383 ? 5.102 37.333 0.347 1.00 38.66 383 GLU A N 1
ATOM 3045 C CA . GLU A 1 383 ? 5.031 38.481 1.269 1.00 38.66 383 GLU A CA 1
ATOM 3046 C C . GLU A 1 383 ? 3.600 38.971 1.605 1.00 38.66 383 GLU A C 1
ATOM 3048 O O . GLU A 1 383 ? 3.272 40.145 1.439 1.00 38.66 383 GLU A O 1
ATOM 3053 N N . SER A 1 384 ? 2.714 38.105 2.100 1.00 40.66 384 SER A N 1
ATOM 3054 C CA . SER A 1 384 ? 1.396 38.515 2.598 1.00 40.66 384 SER A CA 1
ATOM 3055 C C . SER A 1 384 ? 1.159 38.016 4.021 1.00 40.66 384 SER A C 1
ATOM 3057 O O . SER A 1 384 ? 1.210 36.818 4.285 1.00 40.66 384 SER A O 1
ATOM 3059 N N . HIS A 1 385 ? 0.871 38.953 4.927 1.00 37.97 385 HIS A N 1
ATOM 3060 C CA . HIS A 1 385 ? 0.643 38.793 6.370 1.00 37.97 385 HIS A CA 1
ATOM 3061 C C . HIS A 1 385 ? -0.627 37.995 6.764 1.00 37.97 385 HIS A C 1
ATOM 3063 O O . HIS A 1 385 ? -1.268 38.295 7.766 1.00 37.97 385 HIS A O 1
ATOM 3069 N N . HIS A 1 386 ? -0.985 36.948 6.022 1.00 42.47 386 HIS A N 1
ATOM 3070 C CA . HIS A 1 386 ? -1.918 35.917 6.475 1.00 42.47 386 HIS A CA 1
ATOM 3071 C C . HIS A 1 386 ? -1.240 34.554 6.325 1.00 42.47 386 HIS A C 1
ATOM 3073 O O . HIS A 1 386 ? -1.153 34.008 5.227 1.00 42.47 386 HIS A O 1
ATOM 3079 N N . GLU A 1 387 ? -0.745 34.029 7.448 1.00 46.31 387 GLU A N 1
ATOM 3080 C CA . GLU A 1 387 ? -0.052 32.744 7.595 1.00 46.31 387 GLU A CA 1
ATOM 3081 C C . GLU A 1 387 ? -0.934 31.568 7.142 1.00 46.31 387 GLU A C 1
ATOM 3083 O O . GLU A 1 387 ? -1.551 30.863 7.938 1.00 46.31 387 GLU A O 1
ATOM 3088 N N . THR A 1 388 ? -1.027 31.338 5.836 1.00 52.78 388 THR A N 1
ATOM 3089 C CA . THR A 1 388 ? -1.698 30.161 5.286 1.00 52.78 388 THR A CA 1
ATOM 3090 C C . THR A 1 388 ? -0.638 29.139 4.913 1.00 52.78 388 THR A C 1
ATOM 3092 O O . THR A 1 388 ? 0.019 29.216 3.882 1.00 52.78 388 THR A O 1
ATOM 3095 N N . CYS A 1 389 ? -0.430 28.186 5.822 1.00 59.16 389 CYS A N 1
ATOM 3096 C CA . CYS A 1 389 ? 0.487 27.069 5.623 1.00 59.16 389 CYS A CA 1
ATOM 3097 C C . CYS A 1 389 ? 0.094 26.253 4.373 1.00 59.16 389 CYS A C 1
ATOM 3099 O O . CYS A 1 389 ? -1.097 26.158 4.066 1.00 59.16 389 CYS A O 1
ATOM 3101 N N . ASP A 1 390 ? 1.054 25.652 3.662 1.00 70.44 390 ASP A N 1
ATOM 3102 C CA . ASP A 1 390 ? 0.738 24.754 2.541 1.00 70.44 390 ASP A CA 1
ATOM 3103 C C . ASP A 1 390 ? -0.006 23.497 3.024 1.00 70.44 390 ASP A C 1
ATOM 3105 O O . ASP A 1 390 ? 0.080 23.118 4.195 1.00 70.44 390 ASP A O 1
ATOM 3109 N N . SER A 1 391 ? -0.772 22.846 2.143 1.00 71.88 391 SER A N 1
ATOM 3110 C CA . SER A 1 391 ? -1.629 21.734 2.572 1.00 71.88 391 SER A CA 1
ATOM 3111 C C . SER A 1 391 ? -0.838 20.560 3.140 1.00 71.88 391 SER A C 1
ATOM 3113 O O . SER A 1 391 ? -1.288 19.969 4.113 1.00 71.88 391 SER A O 1
ATOM 3115 N N . LEU A 1 392 ? 0.374 20.288 2.630 1.00 77.25 392 LEU A N 1
ATOM 3116 C CA . LEU A 1 392 ? 1.279 19.276 3.192 1.00 77.25 392 LEU A CA 1
ATOM 3117 C C . LEU A 1 392 ? 1.621 19.560 4.659 1.00 77.25 392 LEU A C 1
ATOM 3119 O O . LEU A 1 392 ? 1.486 18.663 5.490 1.00 77.25 392 LEU A O 1
ATOM 3123 N N . THR A 1 393 ? 2.018 20.795 4.993 1.00 78.06 393 THR A N 1
ATOM 3124 C CA . THR A 1 393 ? 2.318 21.161 6.383 1.00 78.06 393 THR A CA 1
ATOM 3125 C C . THR A 1 393 ? 1.063 21.131 7.246 1.00 78.06 393 THR A C 1
ATOM 3127 O O . THR A 1 393 ? 1.122 20.680 8.387 1.00 78.06 393 THR A O 1
ATOM 3130 N N . GLN A 1 394 ? -0.091 21.532 6.709 1.00 78.25 394 GLN A N 1
ATOM 3131 C CA . GLN A 1 394 ? -1.350 21.453 7.450 1.00 78.25 394 GLN A CA 1
ATOM 3132 C C . GLN A 1 394 ? -1.744 20.015 7.808 1.00 78.25 394 GLN A C 1
ATOM 3134 O O . GLN A 1 394 ? -2.275 19.813 8.895 1.00 78.25 394 GLN A O 1
ATOM 3139 N N . VAL A 1 395 ? -1.466 19.017 6.954 1.00 79.25 395 VAL A N 1
ATOM 3140 C CA . VAL A 1 395 ? -1.852 17.621 7.232 1.00 79.25 395 VAL A CA 1
ATOM 3141 C C . VAL A 1 395 ? -1.154 17.069 8.474 1.00 79.25 395 VAL A C 1
ATOM 3143 O O . VAL A 1 395 ? -1.806 16.505 9.352 1.00 79.25 395 VAL A O 1
ATOM 3146 N N . PHE A 1 396 ? 0.172 17.213 8.570 1.00 80.06 396 PHE A N 1
ATOM 3147 C CA . PHE A 1 396 ? 0.913 16.637 9.698 1.00 80.06 396 PHE A CA 1
ATOM 3148 C C . PHE A 1 396 ? 0.925 17.534 10.942 1.00 80.06 396 PHE A C 1
ATOM 3150 O O . PHE A 1 396 ? 1.165 17.025 12.035 1.00 80.06 396 PHE A O 1
ATOM 3157 N N . MET A 1 397 ? 0.651 18.836 10.799 1.00 82.31 397 MET A N 1
ATOM 3158 C CA . MET A 1 397 ? 0.476 19.762 11.928 1.00 82.31 397 MET A CA 1
ATOM 3159 C C . MET A 1 397 ? -0.951 19.759 12.493 1.00 82.31 397 MET A C 1
ATOM 3161 O O . MET A 1 397 ? -1.206 20.427 13.495 1.00 82.31 397 MET A O 1
ATOM 3165 N N . GLU A 1 398 ? -1.884 19.035 11.867 1.00 82.44 398 GLU A N 1
ATOM 3166 C CA . GLU A 1 398 ? -3.248 18.905 12.372 1.00 82.44 398 GLU A CA 1
ATOM 3167 C C . GLU A 1 398 ? -3.249 18.314 13.801 1.00 82.44 398 GLU A C 1
ATOM 3169 O O . GLU A 1 398 ? -2.447 17.409 14.086 1.00 82.44 398 GLU A O 1
ATOM 3174 N N . PRO A 1 399 ? -4.151 18.768 14.699 1.00 85.44 399 PRO A N 1
ATOM 3175 C CA . PRO A 1 399 ? -4.381 18.125 15.991 1.00 85.44 399 PRO A CA 1
ATOM 3176 C C . PRO A 1 399 ? -4.559 16.598 15.888 1.00 85.44 399 PRO A C 1
ATOM 3178 O O . PRO A 1 399 ? -4.860 16.071 14.808 1.00 85.44 399 PRO A O 1
ATOM 3181 N N . PRO A 1 400 ? -4.351 15.857 16.992 1.00 86.56 400 PRO A N 1
ATOM 3182 C CA . PRO A 1 400 ? -4.555 14.416 16.993 1.00 86.56 400 PRO A CA 1
ATOM 3183 C C . PRO A 1 400 ? -5.981 14.060 16.561 1.00 86.56 400 PRO A C 1
ATOM 3185 O O . PRO A 1 400 ? -6.934 14.747 16.937 1.00 86.56 400 PRO A O 1
ATOM 3188 N N . TYR A 1 401 ? -6.142 12.988 15.785 1.00 89.00 401 TYR A N 1
ATOM 3189 C CA . TYR A 1 401 ? -7.461 12.536 15.324 1.00 89.00 401 TYR A CA 1
ATOM 3190 C C . TYR A 1 401 ? -8.287 11.950 16.475 1.00 89.00 401 TYR A C 1
ATOM 3192 O O . TYR A 1 401 ? -9.516 12.010 16.433 1.00 89.00 401 TYR A O 1
ATOM 3200 N N . TYR A 1 402 ? -7.616 11.444 17.517 1.00 91.50 402 TYR A N 1
ATOM 3201 C CA . TYR A 1 402 ? -8.219 10.716 18.637 1.00 91.50 402 TYR A CA 1
ATOM 3202 C C . TYR A 1 402 ? -7.962 11.369 20.015 1.00 91.50 402 TYR A C 1
ATOM 3204 O O . TYR A 1 402 ? -7.483 10.698 20.938 1.00 91.50 402 TYR A O 1
ATOM 3212 N N . PRO A 1 403 ? -8.313 12.654 20.221 1.00 90.38 403 PRO A N 1
ATOM 3213 C CA . PRO A 1 403 ? -7.936 13.399 21.425 1.00 90.38 403 PRO A CA 1
ATOM 3214 C C . PRO A 1 403 ? -8.488 12.787 22.724 1.00 90.38 403 PRO A C 1
ATOM 3216 O O . PRO A 1 403 ? -7.818 12.817 23.754 1.00 90.38 403 PRO A O 1
ATOM 3219 N N . SER A 1 404 ? -9.684 12.183 22.700 1.00 90.06 404 SER A N 1
ATOM 3220 C CA . SER A 1 404 ? -10.255 11.520 23.885 1.00 90.06 404 SER A CA 1
ATOM 3221 C C . SER A 1 404 ? -9.513 10.240 24.282 1.00 90.06 404 SER A C 1
ATOM 3223 O O . SER A 1 404 ? -9.425 9.942 25.473 1.00 90.06 404 SER A O 1
ATOM 3225 N N . LEU A 1 405 ? -8.969 9.494 23.314 1.00 92.81 405 LEU A N 1
ATOM 3226 C CA . LEU A 1 405 ? -8.168 8.298 23.597 1.00 92.81 405 LEU A CA 1
ATOM 3227 C C . LEU A 1 405 ? -6.814 8.685 24.200 1.00 92.81 405 LEU A C 1
ATOM 3229 O O . LEU A 1 405 ? -6.344 8.038 25.136 1.00 92.81 405 LEU A O 1
ATOM 3233 N N . ASP A 1 406 ? -6.212 9.765 23.701 1.00 91.75 406 ASP A N 1
ATOM 3234 C CA . ASP A 1 406 ? -4.960 10.302 24.238 1.00 91.75 406 ASP A CA 1
ATOM 3235 C C . ASP A 1 406 ? -5.147 10.831 25.661 1.00 91.75 406 ASP A C 1
ATOM 3237 O O . ASP A 1 406 ? -4.392 10.461 26.563 1.00 91.75 406 ASP A O 1
ATOM 3241 N N . ALA A 1 407 ? -6.211 11.604 25.899 1.00 90.50 407 ALA A N 1
ATOM 3242 C CA . ALA A 1 407 ? -6.562 12.075 27.234 1.00 90.50 407 ALA A CA 1
ATOM 3243 C C . ALA A 1 407 ? -6.767 10.907 28.214 1.00 90.50 407 ALA A C 1
ATOM 3245 O O . ALA A 1 407 ? -6.224 10.930 29.318 1.00 90.50 407 ALA A O 1
ATOM 3246 N N . ALA A 1 408 ? -7.481 9.849 27.810 1.00 91.19 408 ALA A N 1
ATOM 3247 C CA . ALA A 1 408 ? -7.698 8.671 28.650 1.00 91.19 408 ALA A CA 1
ATOM 3248 C C . ALA A 1 408 ? -6.381 8.027 29.121 1.00 91.19 408 ALA A C 1
ATOM 3250 O O . ALA A 1 408 ? -6.267 7.636 30.285 1.00 91.19 408 ALA A O 1
ATOM 3251 N N . LYS A 1 409 ? -5.364 7.959 28.252 1.00 92.94 409 LYS A N 1
ATOM 3252 C CA . LYS A 1 409 ? -4.028 7.459 28.618 1.00 92.94 409 LYS A CA 1
ATOM 3253 C C . LYS A 1 409 ? -3.328 8.383 29.613 1.00 92.94 409 LYS A C 1
ATOM 3255 O O . LYS A 1 409 ? -2.760 7.881 30.581 1.00 92.94 409 LYS A O 1
ATOM 3260 N N . THR A 1 410 ? -3.404 9.700 29.413 1.00 91.25 410 THR A N 1
ATOM 3261 C CA . THR A 1 410 ? -2.845 10.696 30.343 1.00 91.25 410 THR A CA 1
ATOM 3262 C C . THR A 1 410 ? -3.430 10.535 31.746 1.00 91.25 410 THR A C 1
ATOM 3264 O O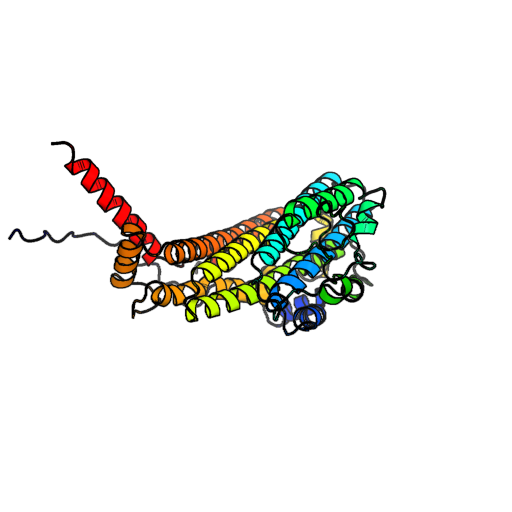 . THR A 1 410 ? -2.682 10.338 32.702 1.00 91.25 410 THR A O 1
ATOM 3267 N N . PHE A 1 411 ? -4.761 10.509 31.873 1.00 89.94 411 PHE A N 1
ATOM 3268 C CA . PHE A 1 411 ? -5.424 10.377 33.175 1.00 89.94 411 PHE A CA 1
ATOM 3269 C C . PHE A 1 411 ? -5.154 9.033 33.856 1.00 89.94 411 PHE A C 1
ATOM 3271 O O . PHE A 1 411 ? -4.984 8.985 35.074 1.00 89.94 411 PHE A O 1
ATOM 3278 N N . LEU A 1 412 ? -5.078 7.935 33.097 1.00 89.06 412 LEU A N 1
ATOM 3279 C CA . LEU A 1 412 ? -4.656 6.650 33.658 1.00 89.06 412 LEU A CA 1
ATOM 3280 C C . LEU A 1 412 ? -3.216 6.720 34.178 1.00 89.06 412 LEU A C 1
ATOM 3282 O O . LEU A 1 412 ? -2.948 6.240 35.277 1.00 89.06 412 LEU A O 1
ATOM 3286 N N . GLY A 1 413 ? -2.300 7.341 33.431 1.00 87.94 413 GLY A N 1
ATOM 3287 C CA . GLY A 1 413 ? -0.918 7.550 33.870 1.00 87.94 413 GLY A CA 1
ATOM 3288 C C . GLY A 1 413 ? -0.825 8.333 35.185 1.00 87.94 413 GLY A C 1
ATOM 3289 O O . GLY A 1 413 ? -0.107 7.925 36.102 1.00 87.94 413 GLY A O 1
ATOM 3290 N N . GLU A 1 414 ? -1.599 9.411 35.316 1.00 88.50 414 GLU A N 1
ATOM 3291 C CA . GLU A 1 414 ? -1.692 10.205 36.548 1.00 88.50 414 GLU A CA 1
ATOM 3292 C C . GLU A 1 414 ? -2.288 9.405 37.714 1.00 88.50 414 GLU A C 1
ATOM 3294 O O . GLU A 1 414 ? -1.746 9.427 38.822 1.00 88.50 414 GLU A O 1
ATOM 3299 N N . TYR A 1 415 ? -3.369 8.655 37.473 1.00 84.50 415 TYR A N 1
ATOM 3300 C CA . TYR A 1 415 ? -4.015 7.810 38.481 1.00 84.50 415 TYR A CA 1
ATOM 3301 C C . TYR A 1 415 ? -3.027 6.811 39.103 1.00 84.50 415 TYR A C 1
ATOM 3303 O O . TYR A 1 415 ? -2.907 6.733 40.329 1.00 84.50 415 TYR A O 1
ATOM 3311 N N . TRP A 1 416 ? -2.259 6.100 38.271 1.00 81.94 416 TRP A N 1
ATOM 3312 C CA . TRP A 1 416 ? -1.246 5.151 38.741 1.00 81.94 416 TRP A CA 1
ATOM 3313 C C . TRP A 1 416 ? -0.055 5.831 39.425 1.00 81.94 416 TRP A C 1
ATOM 3315 O O . TRP A 1 416 ? 0.463 5.307 40.413 1.00 81.94 416 TRP A O 1
ATOM 3325 N N . SER A 1 417 ? 0.343 7.019 38.965 1.00 80.06 417 SER A N 1
ATOM 3326 C CA . SER A 1 417 ? 1.409 7.803 39.607 1.00 80.06 417 SER A CA 1
ATOM 3327 C C . SER A 1 417 ? 1.015 8.240 41.025 1.00 80.06 417 SER A C 1
ATOM 3329 O O . SER A 1 417 ? 1.809 8.127 41.959 1.00 80.06 417 SER A O 1
ATOM 3331 N N . ASN A 1 418 ? -0.240 8.652 41.221 1.00 77.56 418 ASN A N 1
ATOM 3332 C CA . ASN A 1 418 ? -0.761 9.068 42.526 1.00 77.56 418 ASN A CA 1
ATOM 3333 C C . ASN A 1 418 ? -0.924 7.893 43.509 1.00 77.56 418 ASN A C 1
ATOM 3335 O O . ASN A 1 418 ? -0.690 8.053 44.709 1.00 77.56 418 ASN A O 1
ATOM 3339 N N . LEU A 1 419 ? -1.263 6.696 43.019 1.00 70.69 419 LEU A N 1
ATOM 3340 C CA . LEU A 1 419 ? -1.266 5.463 43.820 1.00 70.69 419 LEU A CA 1
ATOM 3341 C C . LEU A 1 419 ? 0.144 5.066 44.283 1.00 70.69 419 LEU A C 1
ATOM 3343 O O . LEU A 1 419 ? 0.318 4.661 45.431 1.00 70.69 419 LEU A O 1
ATOM 3347 N N . GLY A 1 420 ? 1.154 5.229 43.423 1.00 58.78 420 GLY A N 1
ATOM 3348 C CA . GLY A 1 420 ? 2.556 4.957 43.757 1.00 58.78 420 GLY A CA 1
ATOM 3349 C C . GLY A 1 420 ? 3.136 5.900 44.820 1.00 58.78 420 GLY A C 1
ATOM 3350 O O . GLY A 1 420 ? 3.952 5.473 45.637 1.00 58.78 420 GLY A O 1
ATOM 3351 N N . CYS A 1 421 ? 2.687 7.158 44.860 1.00 53.47 421 CYS A N 1
ATOM 3352 C CA . CYS A 1 421 ? 3.093 8.130 45.882 1.00 53.47 421 CYS A CA 1
ATOM 3353 C C . CYS A 1 421 ? 2.386 7.920 47.232 1.00 53.47 421 CYS A C 1
ATOM 3355 O O . CYS A 1 421 ? 3.004 8.121 48.273 1.00 53.47 421 CYS A O 1
ATOM 3357 N N . ASN A 1 422 ? 1.132 7.455 47.236 1.00 52.25 422 ASN A N 1
ATOM 3358 C CA . ASN A 1 422 ? 0.379 7.179 48.469 1.00 52.25 422 ASN A CA 1
ATOM 3359 C C . ASN A 1 422 ? 0.727 5.830 49.132 1.00 52.25 422 ASN A C 1
ATOM 3361 O O . ASN A 1 422 ? 0.267 5.566 50.239 1.00 52.25 422 ASN A O 1
ATOM 3365 N N . GLY A 1 423 ? 1.538 4.983 48.486 1.00 46.31 423 GLY A N 1
ATOM 3366 C CA . GLY A 1 423 ? 2.036 3.711 49.034 1.00 46.31 423 GLY A CA 1
ATOM 3367 C C . GLY A 1 423 ? 3.349 3.810 49.825 1.00 46.31 423 GLY A C 1
ATOM 3368 O O . GLY A 1 423 ? 3.901 2.782 50.212 1.00 46.31 423 GLY A O 1
ATOM 3369 N N . ARG A 1 424 ? 3.879 5.021 50.045 1.00 42.50 424 ARG A N 1
ATOM 3370 C CA . ARG A 1 424 ? 5.047 5.286 50.903 1.00 42.50 424 ARG A CA 1
ATOM 3371 C C . ARG A 1 424 ? 4.637 6.084 52.143 1.00 42.50 424 ARG A C 1
ATOM 3373 O O . ARG A 1 424 ? 5.043 7.233 52.282 1.00 42.50 424 ARG A O 1
ATOM 3380 N N . HIS A 1 425 ? 3.855 5.479 53.032 1.00 38.16 425 HIS A N 1
ATOM 3381 C CA . HIS A 1 425 ? 3.706 5.934 54.416 1.00 38.16 425 HIS A CA 1
ATOM 3382 C C . HIS A 1 425 ? 3.614 4.748 55.363 1.00 38.16 425 HIS A C 1
ATOM 3384 O O . HIS A 1 425 ? 2.802 3.839 55.079 1.00 38.16 425 HIS A O 1
#

Organism: Arabis alpina (NCBI:txid50452)

Sequence (425 aa):
MVSPKNLHVTIPEQPLNLSVSSPISSSSSAACSAYDHYLRLPELKNLWSSLNFPHWTTEPVLKPALQALEITFRLILTVGSDTRQYINRREWIRRLDLLATSQIKLVATICEEEEDDESVAAPVTSTWSSLSLLPEIATCRTTESIGKKILSTIENEMRWCKYTLGLGEPNLAGKPYLRYDDVCCPGELHGLKNNPYSDHIENQENQMLYTIHQILESWIYVSLNLLNRVESRIEQGEFEKASSDVYLLERIWKLLAEIEDLHILMDPEDFLKVKKQLQIKSTSRNDAFCFRSKGLVEMAKMSKELREKVPAVLAVTVDPTGGPRLQEAAMKLYSMKNEYEKIHLLQGMQAVESAAKRFFFGYQKLVAAMMGSAEANANRTAESHHETCDSLTQVFMEPPYYPSLDAAKTFLGEYWSNLGCNGRH

InterPro domains:
  IPR009743 Hs1pro-1, C-terminal [PF07014] (158-418)
  IPR009869 Nematode resistance protein-like HSPRO1, N-terminal [PF07231] (6-155)
  IPR037217 Tryptophan/Indoleamine 2,3-dioxygenase-like [SSF140959] (180-412)
  IPR038759 HSPRO1/HSPRO2 [PTHR34795] (121-418)

Foldseek 3Di:
DDDDDDPPDDDPPDDPPDDPPQLQAFDDPVLLVLVCQQLVVVLVVVLLPDCPPVLALLLNQLQLLLLLLLLLLVLLVLLLPDPDPPFPSVVLLVLSLVLNLLSLLLSLLSQLLGDPDPSNDAAWDQAADPQGSLVVLCPDPSRVVSSVSSLVSQCVNNVNGQAGQRHPRPPPVSHTHGPNCSSNVNVSSVVSQDGPCNVPDPASLSSSVSSLVSSLVSLLSSLVSLLVVLVVCLVVVVLLSSLSSLLSLLSSLLSSLSSLVSNLSDDLVRVVVVCVVSVQDLQDLNSHSVSSPPSLSVSLVSLLCVLQSLCSLLVHPDDSVDDPVSLVSLLVCVVVVPCVSSVSNVVSSQSSLVSNLVSLVSNLVSCCSRVNPCSSQVPVPPPDPDPDGRSSCCSNPPPRSHVSNVVSVVVNVVVVVVVVVVVPD

pLDDT: mean 86.96, std 17.16, range [28.03, 98.88]

Secondary structure (DSSP, 8-state):
--PPP-----PPS------SS-S-----HHHHHHHHHHHTHHHHHHHHH--S-TT-TTHHHHHHHHHHHHHHHHHHHHHHH---SS--HHHHHHHHHHHHHHHHHHHHHHHHT--S-GGG---EESS--SS-SHHHHTTSTTTHHHHHHHHHHHHHHGGGSSSB--SS---TT-PPEE-HHHHH-HHHHHHT-S-TTTTT---HHHHHHHHHHHHHHHHHHHHHHHHHHHHHHHHTT-HHHHHHHHHHHHHHHHHHHHHHGGGGGS-HHHHHHHHHHTT----STT--GGGG-HHHHHHHHHHHHGGGGHHHHTT--S-TT--HHHHHHHHHHHHH-S-HHHHHHHHHHHHHHHHHHHHHHHHHHHHHHHH-HHHHTTTTSS--SS----HHHHHHHSPPS-HHHHHHHHHHHHHHHHHHHHT--